Protein AF-A0A0V0XP62-F1 (afdb_monomer)

pLDDT: mean 90.22, std 11.54, range [27.98, 98.88]

Nearest PDB structures (foldseek):
  4zdo-assembly1_B  TM=9.878E-01  e=1.687E-51  Homo sapiens
  3bca-assembly1_A  TM=9.859E-01  e=7.361E-50  Mus musculus
  2z67-assembly1_A  TM=9.548E-01  e=1.261E-34  Methanococcus maripaludis S2
  7tz2-assembly1_A  TM=8.479E-01  e=5.911E-14  Homo sapiens
  7tz2-assembly3_C  TM=7.595E-01  e=4.764E-13  Homo sapiens

InterPro domains:
  IPR002181 Fibrinogen, alpha/beta/gamma chain, C-terminal globular domain [PF00147] (506-693)
  IPR002181 Fibrinogen, alpha/beta/gamma chain, C-terminal globular domain [PS51406] (458-695)
  IPR002181 Fibrinogen, alpha/beta/gamma chain, C-terminal globular domain [SM00186] (462-694)
  IPR008829 SepSecS/SepCysS family [PF05889] (61-461)
  IPR014716 Fibrinogen, alpha/beta/gamma chain, C-terminal globular, subdomain 1 [G3DSA:3.90.215.10] (463-697)
  IPR015421 Pyridoxal phosphate-dependent transferase, major domain [G3DSA:3.40.640.10] (1-462)
  IPR015424 Pyridoxal phosphate-dependent transferase [SSF53383] (25-462)
  IPR019872 O-phosphoseryl-tRNA(Sec) selenium transferase [PTHR12944] (1-464)
  IPR019872 O-phosphoseryl-tRNA(Sec) selenium transferase [TIGR03531] (13-460)
  IPR036056 Fibrinogen-like, C-terminal [SSF56496] (460-695)

Secondary structure (DSSP, 8-state):
--HHHHHHHTTTS-HHHHHHHHHHHHHHHHHHHHHHHH-S--SSPPPHHHHHHHHHHHHHTBGGG-SS----SS-S---S-HHHHHHTTT--S-BSBTTBTTS--TTBHHHHHHHHHHHHHHHHHHHHHT-TT--EEEEESS-HHHHHHHHHHHHHHH-TT--EEEEE----HHHHHHHHTSTTPEEEEEPPEEETTEEE--HHHHHHHHHHH-GGGEEEEEEESS--TTBPPP-HHHHHHHHHHTT--EEEE-TT-TT-HHHHHHHHHHHHHS---EEEEESHHHH-PPSS-EEEEESSHHHHHHHHTTS-S-B-SHHHHHHHHHHHHHHHHHHHHHHHHHHHHHHHHHHHHHHHHHHHT--B---TT-SSEEEEE-HHHHHHTTT-HHHHHHHHHHHHHTT--S-EEE-TT--EEETTEEETTTTTTSTT----EEEEE--TT--HHHHHHHHHHHHHHH---SHHHHHHTTPPPBTTTEEEEEE--HHHHHTT-----EEEEEEEE-SGGGS-EEEEEEESSTTS-----HHHHHH-EE-SSSEE--HHHHHHHHHHHHTTT-EEEEEEEEETT--EEEEEEEEEEE--TTTTT-EE---EEESSSS-TTTTTTTPPPBBTTB---S-TT--HHHHTTS-B---TT---TT-TTS-SS-BTTBTT---EEEE-SSSSEEEEEEEEEEEEEPPSS---

Organism: Trichinella pseudospiralis (NCBI:txid6337)

Sequence (700 aa):
MDANFWKLLSDMLPSHYQSRAEDAIRARQRKLDHVLIQRRIPENAWEDSDIEALLNLLASMDSNNFYKVSGVGEREGRVFSAMVKRRNYGMIHGIGRSGDLAELQPKALGSSLLNALSNALALSVIHISGISKCKKCIIIPVATGMAMTLCLMSFRKARPQATHVIWSRVDQKSCIKCITAIEGLTLHVVEQIYQHDRLCTNVSLMQETVEVLNPESVLCIITTTSCFAPRSPDNIELVSELCDQYDIPHLVNNAYGLQSSKLCSALDQANRRGRVDLFVQSVDKNFMMPVGGSIVGGFKPEIVDSLSKLYPGRASASVSMDFLTTMLAMGERQYQCMRSARVDHFQHLHAGLQAWAEKTNEQIISCPKNNISIAVSLDRLAEKCNDDINEITRLGSMLFSRNVTGARVVPTGVNKIIEGIEFKNWGAHSSIMRRHYFNAAAAIGMQLHEIERFLSTLESTAAVRDCYDVQKQQLPLLPGGFFMVDVPCSACLACGTGKLGCSKLVRCDLETDGGGWTVIQRRENPLVDFNGNWAEYRDGFGDENDFWIGNEYLHQISNYRLRNGGLKLCVELLDDENEIHIDCWTHFYVASEYERYLLLLGIYKGSSKFDNFMSSRGRVFATYDNDNSAMPVIQCASYWQTGWWMNLQCRPEGTLNLPLQSSLNTPYIEGIFWRTRNQGLKHIVKTVMRIRPMNVRFDL

Mean predicted aligned error: 12.04 Å

Radius of gyration: 34.82 Å; Cα contacts (8 Å, |Δi|>4): 1433; chains: 1; bounding box: 99×48×100 Å

Structure (mmCIF, N/CA/C/O backbone):
data_AF-A0A0V0XP62-F1
#
_entry.id   AF-A0A0V0XP62-F1
#
loop_
_atom_site.group_PDB
_atom_site.id
_atom_site.type_symbol
_atom_site.label_atom_id
_atom_site.label_alt_id
_atom_site.label_comp_id
_atom_site.label_asym_id
_atom_site.label_entity_id
_atom_site.label_seq_id
_atom_site.pdbx_PDB_ins_code
_atom_site.Cartn_x
_atom_site.Cartn_y
_atom_site.Cartn_z
_atom_site.occupancy
_atom_site.B_iso_or_equiv
_atom_site.auth_seq_id
_atom_site.auth_comp_id
_atom_site.auth_asym_id
_atom_site.auth_atom_id
_atom_site.pdbx_PDB_model_num
ATOM 1 N N . MET A 1 1 ? -44.447 -6.518 0.664 1.00 74.94 1 MET A N 1
ATOM 2 C CA . MET A 1 1 ? -45.795 -6.521 0.057 1.00 74.94 1 MET A CA 1
ATOM 3 C C . MET A 1 1 ? -46.674 -7.372 0.941 1.00 74.94 1 MET A C 1
ATOM 5 O O . MET A 1 1 ? -46.217 -8.430 1.360 1.00 74.94 1 MET A O 1
ATOM 9 N N . ASP A 1 2 ? -47.852 -6.880 1.299 1.00 76.81 2 ASP A N 1
ATOM 10 C CA . ASP A 1 2 ? -48.774 -7.570 2.198 1.00 76.81 2 ASP A CA 1
ATOM 11 C C . ASP A 1 2 ? -49.820 -8.379 1.411 1.00 76.81 2 ASP A C 1
ATOM 13 O O . ASP A 1 2 ? -49.847 -8.370 0.180 1.00 76.81 2 ASP A O 1
ATOM 17 N N . ALA A 1 3 ? -50.685 -9.103 2.123 1.00 79.81 3 ALA A N 1
ATOM 18 C CA . ALA A 1 3 ? -51.760 -9.877 1.502 1.00 79.81 3 ALA A CA 1
ATOM 19 C C . ALA A 1 3 ? -52.738 -8.997 0.697 1.00 79.81 3 ALA A C 1
ATOM 21 O O . ALA A 1 3 ? -53.356 -9.467 -0.256 1.00 79.81 3 ALA A O 1
ATOM 22 N N . ASN A 1 4 ? -52.865 -7.716 1.057 1.00 83.75 4 ASN A N 1
ATOM 23 C CA . ASN A 1 4 ? -53.756 -6.780 0.385 1.00 83.75 4 ASN A CA 1
ATOM 24 C C . ASN A 1 4 ? -53.218 -6.366 -0.994 1.00 83.75 4 ASN A C 1
ATOM 26 O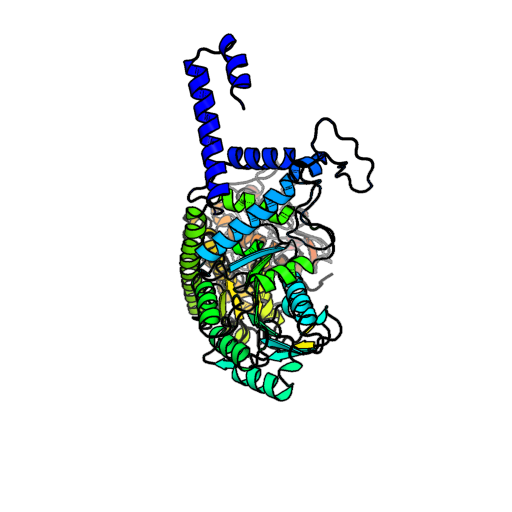 O . ASN A 1 4 ? -53.977 -6.327 -1.956 1.00 83.75 4 ASN A O 1
ATOM 30 N N . PHE A 1 5 ? -51.908 -6.139 -1.120 1.00 84.12 5 PHE A N 1
ATOM 31 C CA . PHE A 1 5 ? -51.251 -5.895 -2.408 1.00 84.12 5 PHE A CA 1
ATOM 32 C C . PHE A 1 5 ? -51.532 -7.018 -3.416 1.00 84.12 5 PHE A C 1
ATOM 34 O O . PHE A 1 5 ? -51.914 -6.761 -4.554 1.00 84.12 5 PHE A O 1
ATOM 41 N N . TRP A 1 6 ? -51.393 -8.268 -2.978 1.00 83.00 6 TRP A N 1
ATOM 42 C CA . TRP A 1 6 ? -51.623 -9.439 -3.822 1.00 83.00 6 TRP A CA 1
ATOM 43 C C . TRP A 1 6 ? -53.094 -9.631 -4.182 1.00 83.00 6 TRP A C 1
ATOM 45 O O . TRP A 1 6 ? -53.407 -9.980 -5.317 1.00 83.00 6 TRP A O 1
ATOM 55 N N . LYS A 1 7 ? -54.001 -9.305 -3.256 1.00 84.62 7 LYS A N 1
ATOM 56 C CA . LYS A 1 7 ? -55.442 -9.268 -3.522 1.00 84.62 7 LYS A CA 1
ATOM 57 C C . LYS A 1 7 ? -55.819 -8.224 -4.580 1.00 84.62 7 LYS A C 1
ATOM 59 O O . LYS A 1 7 ? -56.722 -8.468 -5.360 1.00 84.62 7 LYS A O 1
ATOM 64 N N . LEU A 1 8 ? -55.143 -7.078 -4.634 1.00 85.56 8 LEU A N 1
ATOM 65 C CA . LEU A 1 8 ? -55.404 -6.059 -5.661 1.00 85.56 8 LEU A CA 1
ATOM 66 C C . LEU A 1 8 ? -54.902 -6.472 -7.055 1.00 85.56 8 LEU A C 1
ATOM 68 O O . LEU A 1 8 ? -55.400 -5.969 -8.057 1.00 85.56 8 LEU A O 1
ATOM 72 N N . LEU A 1 9 ? -53.928 -7.383 -7.132 1.00 83.88 9 LEU A N 1
ATOM 73 C CA . LEU A 1 9 ? -53.377 -7.880 -8.395 1.00 83.88 9 LEU A CA 1
ATOM 74 C C . LEU A 1 9 ? -54.139 -9.073 -8.978 1.00 83.88 9 LEU A C 1
ATOM 76 O O . LEU A 1 9 ? -53.956 -9.362 -10.162 1.00 83.88 9 LEU A O 1
ATOM 80 N N . SER A 1 10 ? -54.986 -9.748 -8.195 1.00 82.81 10 SER A N 1
ATOM 81 C CA . SER A 1 10 ? -55.709 -10.943 -8.654 1.00 82.81 10 SER A CA 1
ATOM 82 C C . SER A 1 10 ? -56.637 -10.666 -9.837 1.00 82.81 10 SER A C 1
ATOM 84 O O . SER A 1 10 ? -56.886 -11.557 -10.643 1.00 82.81 10 SER A O 1
ATOM 86 N N . ASP A 1 11 ? -57.106 -9.424 -9.965 1.00 83.75 11 ASP A N 1
ATOM 87 C CA . ASP A 1 11 ? -57.990 -8.993 -11.052 1.00 83.75 11 ASP A CA 1
ATOM 88 C C . ASP A 1 11 ? -57.207 -8.622 -12.328 1.00 83.75 11 ASP A C 1
ATOM 90 O O . ASP A 1 11 ? -57.790 -8.455 -13.398 1.00 83.75 11 ASP A O 1
ATOM 94 N N . MET A 1 12 ? -55.876 -8.502 -12.231 1.00 87.25 12 MET A N 1
ATOM 95 C CA . MET A 1 12 ? -54.981 -8.098 -13.324 1.00 87.25 12 MET A CA 1
ATOM 96 C C . MET A 1 12 ? -54.088 -9.238 -13.830 1.00 87.25 12 MET A C 1
ATOM 98 O O . MET A 1 12 ? -53.614 -9.186 -14.965 1.00 87.25 12 MET A O 1
ATOM 102 N N . LEU A 1 13 ? -53.823 -10.251 -13.000 1.00 86.44 13 LEU A N 1
ATOM 103 C CA . LEU A 1 13 ? -52.935 -11.367 -13.315 1.00 86.44 13 LEU A CA 1
ATOM 104 C C . LEU A 1 13 ? -53.582 -12.710 -12.951 1.00 86.44 13 LEU A C 1
ATOM 106 O O . LEU A 1 13 ? -54.078 -12.868 -11.837 1.00 86.44 13 LEU A O 1
ATOM 110 N N . PRO A 1 14 ? -53.499 -13.725 -13.830 1.00 90.19 14 PRO A N 1
ATOM 111 C CA . PRO A 1 14 ? -53.862 -15.092 -13.475 1.00 90.19 14 PRO A CA 1
ATOM 112 C C . PRO A 1 14 ? -53.117 -15.592 -12.227 1.00 90.19 14 PRO A C 1
ATOM 114 O O . PRO A 1 14 ? -51.918 -15.348 -12.062 1.00 90.19 14 PRO A O 1
ATOM 117 N N . SER A 1 15 ? -53.802 -16.378 -11.393 1.00 86.12 15 SER A N 1
ATOM 118 C CA . SER A 1 15 ? -53.308 -16.845 -10.084 1.00 86.12 15 SER A CA 1
ATOM 119 C C . SER A 1 15 ? -51.944 -17.550 -10.124 1.00 86.12 15 SER A C 1
ATOM 121 O O . SER A 1 15 ? -51.129 -17.382 -9.220 1.00 86.12 15 SER A O 1
ATOM 123 N N . HIS A 1 16 ? -51.645 -18.303 -11.186 1.00 87.31 16 HIS A N 1
ATOM 124 C CA . HIS A 1 16 ? -50.357 -18.987 -11.339 1.00 87.31 16 HIS A CA 1
ATOM 125 C C . HIS A 1 16 ? -49.189 -18.019 -11.610 1.00 87.31 16 HIS A C 1
ATOM 127 O O . HIS A 1 16 ? -48.082 -18.241 -11.115 1.00 87.31 16 HIS A O 1
ATOM 133 N N . TYR A 1 17 ? -49.416 -16.923 -12.346 1.00 88.44 17 TYR A N 1
ATOM 134 C CA . TYR A 1 17 ? -48.406 -15.875 -12.535 1.00 88.44 17 TYR A CA 1
ATOM 135 C C . TYR A 1 17 ? -48.204 -15.059 -11.259 1.00 88.44 17 TYR A C 1
ATOM 137 O O . TYR A 1 17 ? -47.066 -14.728 -10.925 1.00 88.44 17 TYR A O 1
ATOM 145 N N . GLN A 1 18 ? -49.283 -14.802 -10.514 1.00 86.50 18 GLN A N 1
ATOM 146 C CA . GLN A 1 18 ? -49.211 -14.170 -9.200 1.00 86.50 18 GLN A CA 1
ATOM 147 C C . GLN A 1 18 ? -48.369 -15.003 -8.222 1.00 86.50 18 GLN A C 1
ATOM 149 O O . GLN A 1 18 ? -47.425 -14.477 -7.638 1.00 86.50 18 GLN A O 1
ATOM 154 N N . SER A 1 19 ? -48.638 -16.311 -8.108 1.00 86.50 19 SER A N 1
ATOM 155 C CA . SER A 1 19 ? -47.853 -17.220 -7.257 1.00 86.50 19 SER A CA 1
ATOM 156 C C . SER A 1 19 ? -46.369 -17.190 -7.624 1.00 86.50 19 SER A C 1
ATOM 158 O O . SER A 1 19 ? -45.512 -17.098 -6.751 1.00 86.50 19 SER A O 1
ATOM 160 N N . ARG A 1 20 ? -46.049 -17.196 -8.924 1.00 88.81 20 ARG A N 1
ATOM 161 C CA . ARG A 1 20 ? -44.659 -17.131 -9.391 1.00 88.81 20 ARG A CA 1
ATOM 162 C C . ARG A 1 20 ? -43.975 -15.808 -9.021 1.00 88.81 20 ARG A C 1
ATOM 164 O O . ARG A 1 20 ? -42.794 -15.811 -8.678 1.00 88.81 20 ARG A O 1
ATOM 171 N N . ALA A 1 21 ? -44.694 -14.687 -9.084 1.00 87.38 21 ALA A N 1
ATOM 172 C CA . ALA A 1 21 ? -44.182 -13.384 -8.661 1.00 87.38 21 ALA A CA 1
ATOM 173 C C . ALA A 1 21 ? -43.970 -13.321 -7.137 1.00 87.38 21 ALA A C 1
ATOM 175 O O . ALA A 1 21 ? -42.928 -12.848 -6.675 1.00 87.38 21 ALA A O 1
ATOM 176 N N . GLU A 1 22 ? -44.919 -13.849 -6.360 1.00 87.50 22 GLU A N 1
ATOM 177 C CA . GLU A 1 22 ? -44.804 -13.998 -4.907 1.00 87.50 22 GLU A CA 1
ATOM 178 C C . GLU A 1 22 ? -43.565 -14.805 -4.515 1.00 87.50 22 GLU A C 1
ATOM 180 O O . GLU A 1 22 ? -42.783 -14.367 -3.666 1.00 87.50 22 GLU A O 1
ATOM 185 N N . ASP A 1 23 ? -43.349 -15.949 -5.163 1.00 88.25 23 ASP A N 1
ATOM 186 C CA . ASP A 1 23 ? -42.212 -16.826 -4.892 1.00 88.25 23 ASP A CA 1
ATOM 187 C C . ASP A 1 23 ? -40.870 -16.140 -5.170 1.00 88.25 23 ASP A C 1
ATOM 189 O O . ASP A 1 23 ? -39.931 -16.277 -4.377 1.00 88.25 23 ASP A O 1
ATOM 193 N N . ALA A 1 24 ? -40.783 -15.344 -6.242 1.00 87.38 24 ALA A N 1
ATOM 194 C CA . ALA A 1 24 ? -39.590 -14.567 -6.571 1.00 87.38 24 ALA A CA 1
ATOM 195 C C . ALA A 1 24 ? -39.264 -13.519 -5.489 1.00 87.38 24 ALA A C 1
ATOM 197 O O . ALA A 1 24 ? -38.116 -13.398 -5.054 1.00 87.38 24 ALA A O 1
ATOM 198 N N . ILE A 1 25 ? -40.273 -12.802 -4.986 1.00 86.94 25 ILE A N 1
ATOM 199 C CA . ILE A 1 25 ? -40.097 -11.813 -3.910 1.00 86.94 25 ILE A CA 1
ATOM 200 C C . ILE A 1 25 ? -39.721 -12.498 -2.593 1.00 86.94 25 ILE A C 1
ATOM 202 O O . ILE A 1 25 ? -38.797 -12.055 -1.906 1.00 86.94 25 ILE A O 1
ATOM 206 N N . ARG A 1 26 ? -40.377 -13.615 -2.257 1.00 88.44 26 ARG A N 1
ATOM 207 C CA . ARG A 1 26 ? -40.041 -14.419 -1.071 1.00 88.44 26 ARG A CA 1
ATOM 208 C C . ARG A 1 26 ? -38.627 -14.991 -1.153 1.00 88.44 26 ARG A C 1
ATOM 210 O O . ARG A 1 26 ? -37.976 -15.138 -0.124 1.00 88.44 26 ARG A O 1
ATOM 217 N N . ALA A 1 27 ? -38.130 -15.337 -2.341 1.00 87.81 27 ALA A N 1
ATOM 218 C CA . ALA A 1 27 ? -36.749 -15.786 -2.516 1.00 87.81 27 ALA A CA 1
ATOM 219 C C . ALA A 1 27 ? -35.738 -14.690 -2.140 1.00 87.81 27 ALA A C 1
ATOM 221 O O . ALA A 1 27 ? -34.798 -14.966 -1.394 1.00 87.81 27 ALA A O 1
ATOM 222 N N . ARG A 1 28 ? -35.966 -13.440 -2.566 1.00 87.25 28 ARG A N 1
ATOM 223 C CA . ARG A 1 28 ? -35.130 -12.294 -2.167 1.00 87.25 28 ARG A CA 1
ATOM 224 C C . ARG A 1 28 ? -35.237 -11.998 -0.670 1.00 87.25 28 ARG A C 1
ATOM 226 O O . ARG A 1 28 ? -34.215 -11.813 -0.014 1.00 87.25 28 ARG A O 1
ATOM 233 N N . GLN A 1 29 ? -36.449 -12.021 -0.113 1.00 88.31 29 GLN A N 1
ATOM 234 C CA . GLN A 1 29 ? -36.660 -11.806 1.322 1.00 88.31 29 GLN A CA 1
ATOM 235 C C . GLN A 1 29 ? -35.911 -12.845 2.169 1.00 88.31 29 GLN A C 1
ATOM 237 O O . GLN A 1 29 ? -35.249 -12.477 3.130 1.00 88.31 29 GLN A O 1
ATOM 242 N N . ARG A 1 30 ? -35.911 -14.122 1.760 1.00 89.94 30 ARG A N 1
ATOM 243 C CA . ARG A 1 30 ? -35.159 -15.186 2.446 1.00 89.94 30 ARG A CA 1
ATOM 244 C C . ARG A 1 30 ? -33.655 -14.909 2.527 1.00 89.94 30 ARG A C 1
ATOM 246 O O . ARG A 1 30 ? -33.048 -15.228 3.546 1.00 89.94 30 ARG A O 1
ATOM 253 N N . LYS A 1 31 ? -33.050 -14.308 1.491 1.00 89.56 31 LYS A N 1
ATOM 254 C CA . LYS A 1 31 ? -31.635 -13.890 1.538 1.00 89.56 31 LYS A CA 1
ATOM 255 C C . LYS A 1 31 ? -31.418 -12.836 2.627 1.00 89.56 31 LYS A C 1
ATOM 257 O O . LYS A 1 31 ? -30.510 -12.973 3.445 1.00 89.56 31 LYS A O 1
ATOM 262 N N . LEU A 1 32 ? -32.280 -11.820 2.661 1.00 88.62 32 LEU A N 1
ATOM 263 C CA . LEU A 1 32 ? -32.233 -10.762 3.668 1.00 88.62 32 LEU A CA 1
ATOM 264 C C . LEU A 1 32 ? -32.428 -11.306 5.087 1.00 88.62 32 LEU A C 1
ATOM 266 O O . LEU A 1 32 ? -31.619 -11.016 5.966 1.00 88.62 32 LEU A O 1
ATOM 270 N N . ASP A 1 33 ? -33.451 -12.134 5.292 1.00 89.44 33 ASP A N 1
ATOM 271 C CA . ASP A 1 33 ? -33.743 -12.758 6.582 1.00 89.44 33 ASP A CA 1
ATOM 272 C C . ASP A 1 33 ? -32.541 -13.567 7.074 1.00 89.44 33 ASP A C 1
ATOM 274 O O . ASP A 1 33 ? -32.153 -13.459 8.235 1.00 89.44 33 ASP A O 1
ATOM 278 N N . HIS A 1 34 ? -31.892 -14.320 6.181 1.00 89.81 34 HIS A N 1
ATOM 279 C CA . HIS A 1 34 ? -30.696 -15.083 6.517 1.00 89.81 34 HIS A CA 1
ATOM 280 C C . HIS A 1 34 ? -29.577 -14.184 7.061 1.00 89.81 34 HIS A C 1
ATOM 282 O O . HIS A 1 34 ? -29.044 -14.461 8.134 1.00 89.81 34 HIS A O 1
ATOM 288 N N . VAL A 1 35 ? -29.252 -13.083 6.378 1.00 91.38 35 VAL A N 1
ATOM 289 C CA . VAL A 1 35 ? -28.191 -12.160 6.817 1.00 91.38 35 VAL A CA 1
ATOM 290 C C . VAL A 1 35 ? -28.556 -11.450 8.126 1.00 91.38 35 VAL A C 1
ATOM 292 O O . VAL A 1 35 ? -27.709 -11.335 9.013 1.00 91.38 35 VAL A O 1
ATOM 295 N N . LEU A 1 36 ? -29.811 -11.026 8.297 1.00 89.50 36 LEU A N 1
ATOM 296 C CA . LEU A 1 36 ? -30.270 -10.356 9.520 1.00 89.50 36 LEU A CA 1
ATOM 297 C C . LEU A 1 36 ? -30.297 -11.292 10.739 1.00 89.50 36 LEU A C 1
ATOM 299 O O . LEU A 1 36 ? -29.949 -10.870 11.845 1.00 89.50 36 LEU A O 1
ATOM 303 N N . ILE A 1 37 ? -30.690 -12.555 10.542 1.00 92.19 37 ILE A N 1
ATOM 304 C CA . ILE A 1 37 ? -30.758 -13.571 11.601 1.00 92.19 37 ILE A CA 1
ATOM 305 C C . ILE A 1 37 ? -29.358 -14.065 11.957 1.00 92.19 37 ILE A C 1
ATOM 307 O O . ILE A 1 37 ? -28.982 -14.053 13.129 1.00 92.19 37 ILE A O 1
ATOM 311 N N . GLN A 1 38 ? -28.581 -14.493 10.959 1.00 93.44 38 GLN A N 1
ATOM 312 C CA . GLN A 1 38 ? -27.259 -15.077 11.190 1.00 93.44 38 GLN A CA 1
ATOM 313 C C . GLN A 1 38 ? -26.236 -14.026 11.606 1.00 93.44 38 GLN A C 1
ATOM 315 O O . GLN A 1 38 ? -25.303 -14.346 12.339 1.00 93.44 38 GLN A O 1
ATOM 320 N N . ARG A 1 39 ? -26.410 -12.774 11.154 1.00 95.31 39 ARG A N 1
ATOM 321 C CA . ARG A 1 39 ? -25.460 -11.673 11.368 1.00 95.31 39 ARG A CA 1
ATOM 322 C C . ARG A 1 39 ? -24.051 -12.023 10.880 1.00 95.31 39 ARG A C 1
ATOM 324 O O . ARG A 1 39 ? -23.051 -11.649 11.491 1.00 95.31 39 ARG A O 1
ATOM 331 N N . ARG A 1 40 ? -23.993 -12.774 9.781 1.00 95.50 40 ARG A N 1
ATOM 332 C CA . ARG A 1 40 ? -22.779 -13.253 9.121 1.00 95.50 40 ARG A CA 1
ATOM 333 C C . ARG A 1 40 ? -22.834 -12.929 7.644 1.00 95.50 40 ARG A C 1
ATOM 335 O O . ARG A 1 40 ? -23.917 -12.734 7.089 1.00 95.50 40 ARG A O 1
ATOM 342 N N . ILE A 1 41 ? -21.658 -12.862 7.029 1.00 95.94 41 ILE A N 1
ATOM 343 C CA . ILE A 1 41 ? -21.583 -12.716 5.578 1.00 95.94 41 ILE A CA 1
ATOM 344 C C . ILE A 1 41 ? -22.208 -13.958 4.927 1.00 95.94 41 ILE A C 1
ATOM 346 O O . ILE A 1 41 ? -22.105 -15.049 5.493 1.00 95.94 41 ILE A O 1
ATOM 350 N N . PRO A 1 42 ? -22.902 -13.816 3.788 1.00 96.31 42 PRO A N 1
ATOM 351 C CA . PRO A 1 42 ? -23.500 -14.958 3.117 1.00 96.31 42 PRO A CA 1
ATOM 352 C C . PRO A 1 42 ? -22.401 -15.887 2.592 1.00 96.31 42 PRO A C 1
ATOM 354 O O . PRO A 1 42 ? -21.330 -15.429 2.196 1.00 96.31 42 PRO A O 1
ATOM 357 N N . GLU A 1 43 ? -22.669 -17.193 2.554 1.00 94.88 43 GLU A N 1
ATOM 358 C CA . GLU A 1 43 ? -21.712 -18.168 2.012 1.00 94.88 43 GLU A CA 1
ATOM 359 C C . GLU A 1 43 ? -21.354 -17.845 0.552 1.00 94.88 43 GLU A C 1
ATOM 361 O O . GLU A 1 43 ? -20.181 -17.822 0.172 1.00 94.88 43 GLU A O 1
ATOM 366 N N . ASN A 1 44 ? -22.384 -17.535 -0.241 1.00 95.06 44 ASN A N 1
ATOM 367 C CA . ASN A 1 44 ? -22.286 -17.186 -1.652 1.00 95.06 44 ASN A CA 1
ATOM 368 C C . ASN A 1 44 ? -22.564 -15.696 -1.875 1.00 95.06 44 ASN A C 1
ATOM 370 O O . ASN A 1 44 ? -23.377 -15.094 -1.168 1.00 95.06 44 ASN A O 1
ATOM 374 N N . ALA A 1 45 ? -21.918 -15.144 -2.900 1.00 96.25 45 ALA A N 1
ATOM 375 C CA . ALA A 1 45 ? -22.103 -13.776 -3.361 1.00 96.25 45 ALA A CA 1
ATOM 376 C C . ALA A 1 45 ? -23.576 -13.443 -3.649 1.00 96.25 45 ALA A C 1
ATOM 378 O O . ALA A 1 45 ? -24.347 -14.273 -4.143 1.00 96.25 45 ALA A O 1
ATOM 379 N N . TRP A 1 46 ? -23.961 -12.211 -3.336 1.00 96.62 46 TRP A N 1
ATOM 380 C CA . TRP A 1 46 ? -25.212 -11.622 -3.792 1.00 96.62 46 TRP A CA 1
ATOM 381 C C . TRP A 1 46 ? -25.010 -10.911 -5.125 1.00 96.62 46 TRP A C 1
ATOM 383 O O . TRP A 1 46 ? -23.953 -10.346 -5.383 1.00 96.62 46 TRP A O 1
ATOM 393 N N . GLU A 1 47 ? -26.064 -10.902 -5.935 1.00 95.75 47 GLU A N 1
ATOM 394 C CA . GLU A 1 47 ? -26.130 -10.097 -7.151 1.00 95.75 47 GLU A CA 1
ATOM 395 C C . GLU A 1 47 ? -26.327 -8.620 -6.794 1.00 95.75 47 GLU A C 1
ATOM 397 O O . GLU A 1 47 ? -27.058 -8.305 -5.846 1.00 95.75 47 GLU A O 1
ATOM 402 N N . ASP A 1 48 ? -25.783 -7.712 -7.607 1.00 96.44 48 ASP A N 1
ATOM 403 C CA . ASP A 1 48 ? -25.888 -6.262 -7.384 1.00 96.44 48 ASP A CA 1
ATOM 404 C C . ASP A 1 48 ? -27.344 -5.807 -7.209 1.00 96.44 48 ASP A C 1
ATOM 406 O O . ASP A 1 48 ? -27.650 -5.019 -6.318 1.00 96.44 48 ASP A O 1
ATOM 410 N N . SER A 1 49 ? -28.282 -6.387 -7.967 1.00 95.06 49 SER A N 1
ATOM 411 C CA . SER A 1 49 ? -29.713 -6.059 -7.852 1.00 95.06 49 SER A CA 1
ATOM 412 C C . SER A 1 49 ? -30.327 -6.381 -6.479 1.00 95.06 49 SER A C 1
ATOM 414 O O . SER A 1 49 ? -31.254 -5.696 -6.039 1.00 95.06 49 SER A O 1
ATOM 416 N N . ASP A 1 50 ? -29.829 -7.409 -5.784 1.00 94.56 50 ASP A N 1
ATOM 417 C CA . ASP A 1 50 ? -30.283 -7.759 -4.435 1.00 94.56 50 ASP A CA 1
ATOM 418 C C . ASP A 1 50 ? -29.667 -6.815 -3.391 1.00 94.56 50 ASP A C 1
ATOM 420 O O . ASP A 1 50 ? -30.337 -6.425 -2.431 1.00 94.56 50 ASP A O 1
ATOM 424 N N . ILE A 1 51 ? -28.412 -6.404 -3.601 1.00 96.56 51 ILE A N 1
ATOM 425 C CA . ILE A 1 51 ? -27.706 -5.453 -2.734 1.00 96.56 51 ILE A CA 1
ATOM 426 C C . ILE A 1 51 ? -28.324 -4.057 -2.861 1.00 96.56 51 ILE A C 1
ATOM 428 O O . ILE A 1 51 ? -28.650 -3.432 -1.852 1.00 96.56 51 ILE A O 1
ATOM 432 N N . GLU A 1 52 ? -28.578 -3.588 -4.082 1.00 96.81 52 GLU A N 1
ATOM 433 C CA . GLU A 1 52 ? -29.279 -2.329 -4.339 1.00 96.81 52 GLU A CA 1
ATOM 434 C C . GLU A 1 52 ? -30.684 -2.330 -3.730 1.00 96.81 52 GLU A C 1
ATOM 436 O O . GLU A 1 52 ? -31.113 -1.328 -3.154 1.00 96.81 52 GLU A O 1
ATOM 441 N N . ALA A 1 53 ? -31.412 -3.450 -3.810 1.00 94.38 53 ALA A N 1
ATOM 442 C CA . ALA A 1 53 ? -32.721 -3.575 -3.177 1.00 94.38 53 ALA A CA 1
ATOM 443 C C . ALA A 1 53 ? -32.632 -3.413 -1.649 1.00 94.38 53 ALA A C 1
ATOM 445 O O . ALA A 1 53 ? -33.458 -2.709 -1.063 1.00 94.38 53 ALA A O 1
ATOM 446 N N . LEU A 1 54 ? -31.615 -4.002 -1.009 1.00 95.19 54 LEU A N 1
ATOM 447 C CA . LEU A 1 54 ? -31.352 -3.816 0.418 1.00 95.19 54 LEU A CA 1
ATOM 448 C C . LEU A 1 54 ? -30.999 -2.359 0.748 1.00 95.19 54 LEU A C 1
ATOM 450 O O . LEU A 1 54 ? -31.566 -1.791 1.680 1.00 95.19 54 LEU A O 1
ATOM 454 N N . LEU A 1 55 ? -30.099 -1.732 -0.011 1.00 97.12 55 LEU A N 1
ATOM 455 C CA . LEU A 1 55 ? -29.696 -0.344 0.231 1.00 97.12 55 LEU A CA 1
ATOM 456 C C . LEU A 1 55 ? -30.872 0.625 0.062 1.00 97.12 55 LEU A C 1
ATOM 458 O O . LEU A 1 55 ? -31.062 1.500 0.904 1.00 97.12 55 LEU A O 1
ATOM 462 N N . ASN A 1 56 ? -31.711 0.436 -0.957 1.00 96.75 56 ASN A N 1
ATOM 463 C CA . ASN A 1 56 ? -32.923 1.235 -1.150 1.00 96.75 56 ASN A CA 1
ATOM 464 C C . ASN A 1 56 ? -33.944 1.017 -0.023 1.00 96.75 56 ASN A C 1
ATOM 466 O O . ASN A 1 56 ? -34.552 1.979 0.453 1.00 96.75 56 ASN A O 1
ATOM 470 N N . LEU A 1 57 ? -34.108 -0.227 0.442 1.00 94.62 57 LEU A N 1
ATOM 471 C CA . LEU A 1 57 ? -34.960 -0.539 1.587 1.00 94.62 57 LEU A CA 1
ATOM 472 C C . LEU A 1 57 ? -34.471 0.191 2.843 1.00 94.62 57 LEU A C 1
ATOM 474 O O . LEU A 1 57 ? -35.258 0.883 3.484 1.00 94.62 57 LEU A O 1
ATOM 478 N N . LEU A 1 58 ? -33.180 0.092 3.165 1.00 96.56 58 LEU A N 1
ATOM 479 C CA . LEU A 1 58 ? -32.583 0.789 4.304 1.00 96.56 58 LEU A CA 1
ATOM 480 C C . LEU A 1 58 ? -32.735 2.307 4.154 1.00 96.56 58 LEU A C 1
ATOM 482 O O . LEU A 1 58 ? -33.217 2.968 5.065 1.00 96.56 58 LEU A O 1
ATOM 486 N N . ALA A 1 59 ? -32.424 2.869 2.988 1.00 97.50 59 ALA A N 1
ATOM 487 C CA . ALA A 1 59 ? -32.534 4.304 2.753 1.00 97.50 59 ALA A CA 1
ATOM 488 C C . ALA A 1 59 ? -33.964 4.828 2.936 1.00 97.50 59 ALA A C 1
ATOM 490 O O . ALA A 1 59 ? -34.153 5.931 3.450 1.00 97.50 59 ALA A O 1
ATOM 491 N N . SER A 1 60 ? -34.978 4.037 2.572 1.00 96.69 60 SER A N 1
ATOM 492 C CA . SER A 1 60 ? -36.388 4.405 2.757 1.00 96.69 60 SER A CA 1
ATOM 493 C C . SER A 1 60 ? -36.807 4.561 4.225 1.00 96.69 60 SER A C 1
ATOM 495 O O . SER A 1 60 ? -37.814 5.209 4.501 1.00 96.69 60 SER A O 1
ATOM 497 N N . MET A 1 61 ? -36.030 4.007 5.164 1.00 96.69 61 MET A N 1
ATOM 498 C CA . MET A 1 61 ? -36.263 4.099 6.611 1.00 96.69 61 MET A CA 1
ATOM 499 C C . MET A 1 61 ? -35.656 5.362 7.242 1.00 96.69 61 MET A C 1
ATOM 501 O O . MET A 1 61 ? -35.910 5.643 8.416 1.00 96.69 61 MET A O 1
ATOM 505 N N . ASP A 1 62 ? -34.857 6.129 6.497 1.00 97.44 62 ASP A N 1
ATOM 506 C CA . ASP A 1 62 ? -34.310 7.399 6.969 1.00 97.44 62 ASP A CA 1
ATOM 507 C C . ASP A 1 62 ? -35.308 8.539 6.735 1.00 97.44 62 ASP A C 1
ATOM 509 O O . ASP A 1 62 ? -35.878 8.689 5.652 1.00 97.44 62 ASP A O 1
ATOM 513 N N . SER A 1 63 ? -35.494 9.386 7.752 1.00 97.00 63 SER A N 1
ATOM 514 C CA . SER A 1 63 ? -36.551 10.406 7.752 1.00 97.00 63 SER A CA 1
ATOM 515 C C . SER A 1 63 ? -36.441 11.409 6.603 1.00 97.00 63 SER A C 1
ATOM 517 O O . SER A 1 63 ? -37.463 11.872 6.103 1.00 97.00 63 SER A O 1
ATOM 519 N N . ASN A 1 64 ? -35.228 11.684 6.107 1.00 96.19 64 ASN A N 1
ATOM 520 C CA . ASN A 1 64 ? -34.997 12.552 4.949 1.00 96.19 64 ASN A CA 1
ATOM 521 C C . ASN A 1 64 ? -35.536 11.988 3.618 1.00 96.19 64 ASN A C 1
ATOM 523 O O . ASN A 1 64 ? -35.525 12.701 2.613 1.00 96.19 64 ASN A O 1
ATOM 527 N N . ASN A 1 65 ? -35.963 10.722 3.585 1.00 96.50 65 ASN A N 1
ATOM 528 C CA . ASN A 1 65 ? -36.550 10.070 2.413 1.00 96.50 65 ASN A CA 1
ATOM 529 C C . ASN A 1 65 ? -38.056 9.802 2.565 1.00 96.50 65 ASN A C 1
ATOM 531 O O . ASN A 1 65 ? -38.669 9.250 1.651 1.00 96.50 65 ASN A O 1
ATOM 535 N N . PHE A 1 66 ? -38.675 10.198 3.680 1.00 96.19 66 PHE A N 1
ATOM 536 C 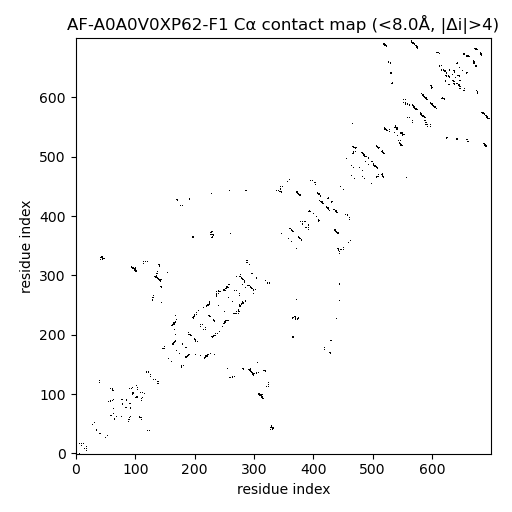CA . PHE A 1 66 ? -40.113 10.029 3.873 1.00 96.19 66 PHE A CA 1
ATOM 537 C C . PHE A 1 66 ? -40.911 10.947 2.941 1.00 96.19 66 PHE A C 1
ATOM 539 O O . PHE A 1 66 ? -40.567 12.108 2.734 1.00 96.19 66 PHE A O 1
ATOM 546 N N . TYR A 1 67 ? -42.027 10.433 2.417 1.00 88.06 67 TYR A N 1
ATOM 547 C CA . TYR A 1 67 ? -42.884 11.165 1.477 1.00 88.06 67 TYR A CA 1
ATOM 548 C C . TYR A 1 67 ? -43.520 12.427 2.091 1.00 88.06 67 TYR A C 1
ATOM 550 O O . TYR A 1 67 ? -43.698 13.431 1.408 1.00 88.06 67 TYR A O 1
ATOM 558 N N . LYS A 1 68 ? -43.852 12.390 3.390 1.00 89.75 68 LYS A N 1
ATOM 559 C CA . LYS A 1 68 ? -44.433 13.512 4.144 1.00 89.75 68 LYS A CA 1
ATOM 560 C C . LYS A 1 68 ? -43.601 13.788 5.391 1.00 89.75 68 LYS A C 1
ATOM 562 O O . LYS A 1 68 ? -43.907 13.282 6.467 1.00 89.75 68 LYS A O 1
ATOM 567 N N . VAL A 1 69 ? -42.553 14.589 5.237 1.00 91.06 69 VAL A N 1
ATOM 568 C CA . VAL A 1 69 ? -41.722 15.060 6.348 1.00 91.06 69 VAL A CA 1
ATOM 569 C C . VAL A 1 69 ? -41.550 16.572 6.266 1.00 91.06 69 VAL A C 1
ATOM 571 O O . VAL A 1 69 ? -41.227 17.117 5.213 1.00 91.06 69 VAL A O 1
ATOM 574 N N . SER A 1 70 ? -41.758 17.250 7.391 1.00 93.00 70 SER A N 1
ATOM 575 C CA . SER A 1 70 ? -41.463 18.674 7.543 1.00 93.00 70 SER A CA 1
ATOM 576 C C . SER A 1 70 ? -40.219 18.817 8.406 1.00 93.00 70 SER A C 1
ATOM 578 O O . SER A 1 70 ? -40.281 18.687 9.627 1.00 93.00 70 SER A O 1
ATOM 580 N N . GLY A 1 71 ? -39.075 19.062 7.770 1.00 93.06 71 GLY A N 1
ATOM 581 C CA . GLY A 1 71 ? -37.822 19.296 8.479 1.00 93.06 71 GLY A CA 1
ATOM 582 C C . GLY A 1 71 ? -37.717 20.747 8.933 1.00 93.06 71 GLY A C 1
ATOM 583 O O . GLY A 1 71 ? -37.424 21.617 8.113 1.00 93.06 71 GLY A O 1
ATOM 584 N N . VAL A 1 72 ? -37.932 21.003 10.224 1.00 95.94 72 VAL A N 1
ATOM 585 C CA . VAL A 1 72 ? -37.793 22.336 10.853 1.00 95.94 72 VAL A CA 1
ATOM 586 C C . VAL A 1 72 ? -36.495 22.488 11.658 1.00 95.94 72 VAL A C 1
ATOM 588 O O . VAL A 1 72 ? -36.296 23.494 12.329 1.00 95.94 72 VAL A O 1
ATOM 591 N N . GLY A 1 73 ? -35.606 21.494 11.588 1.00 95.44 73 GLY A N 1
ATOM 592 C CA . GLY A 1 73 ? -34.274 21.545 12.185 1.00 95.44 73 GLY A CA 1
ATOM 593 C C . GLY A 1 73 ? -33.189 22.074 11.243 1.00 95.44 73 GLY A C 1
ATOM 594 O O . GLY A 1 73 ? -33.382 22.283 10.037 1.00 95.44 73 GLY A O 1
ATOM 595 N N . GLU A 1 74 ? -32.001 22.240 11.814 1.00 95.12 74 GLU A N 1
ATOM 596 C CA . GLU A 1 74 ? -30.778 22.648 11.128 1.00 95.12 74 GLU A CA 1
ATOM 597 C C . GLU A 1 74 ? -30.123 21.485 10.364 1.00 95.12 74 GLU A C 1
ATOM 599 O O . GLU A 1 74 ? -29.504 21.692 9.320 1.00 95.12 74 GLU A O 1
ATOM 604 N N . ARG A 1 75 ? -30.301 20.241 10.834 1.00 93.94 75 ARG A N 1
ATOM 605 C CA . ARG A 1 75 ? -29.690 19.029 10.261 1.00 93.94 75 ARG A CA 1
ATOM 606 C C . ARG A 1 75 ? -30.741 18.010 9.804 1.00 93.94 75 ARG A C 1
ATOM 608 O O . ARG A 1 75 ? -30.908 16.946 10.397 1.00 93.94 75 ARG A O 1
ATOM 615 N N . GLU A 1 76 ? -31.396 18.325 8.689 1.00 96.00 76 GLU A N 1
ATOM 616 C CA . GLU A 1 76 ? -32.527 17.556 8.125 1.00 96.00 76 GLU A CA 1
ATOM 617 C C . GLU A 1 76 ? -32.152 16.679 6.916 1.00 96.00 76 GLU A C 1
ATOM 619 O O . GLU A 1 76 ? -33.019 16.219 6.184 1.00 96.00 76 GLU A O 1
ATOM 624 N N . GLY A 1 77 ? -30.856 16.467 6.660 1.00 95.31 77 GLY A N 1
ATOM 625 C CA . GLY A 1 77 ? -30.406 15.585 5.572 1.00 95.31 77 GLY A CA 1
ATOM 626 C C . GLY A 1 77 ? -30.722 16.102 4.159 1.00 95.31 77 GLY A C 1
ATOM 627 O O . GLY A 1 77 ? -30.829 15.313 3.223 1.00 95.31 77 GLY A O 1
ATOM 628 N N . ARG A 1 78 ? -30.879 17.423 3.987 1.00 95.69 78 ARG A N 1
ATOM 629 C CA . ARG A 1 78 ? -31.120 18.060 2.680 1.00 95.69 78 ARG A CA 1
ATOM 630 C C . ARG A 1 78 ? -29.870 17.940 1.794 1.00 95.69 78 ARG A C 1
ATOM 632 O O . ARG A 1 78 ? -28.769 18.246 2.246 1.00 95.69 78 ARG A O 1
ATOM 639 N N . VAL A 1 79 ? -30.036 17.539 0.531 1.00 97.12 79 VAL A N 1
ATOM 640 C CA . VAL A 1 79 ? -28.934 17.373 -0.438 1.00 97.12 79 VAL A CA 1
ATOM 641 C C . VAL A 1 79 ? -29.211 18.191 -1.690 1.00 97.12 79 VAL A C 1
ATOM 643 O O . VAL A 1 79 ? -30.246 18.013 -2.322 1.00 97.12 79 VAL A O 1
ATOM 646 N N . PHE A 1 80 ? -28.262 19.049 -2.068 1.00 98.00 80 PHE A N 1
ATOM 647 C CA . PHE A 1 80 ? -28.372 19.901 -3.255 1.00 98.00 80 PHE A CA 1
ATOM 648 C C . PHE A 1 80 ? -28.127 19.131 -4.566 1.00 98.00 80 PHE A C 1
ATOM 650 O O . PHE A 1 80 ? -28.900 19.235 -5.511 1.00 98.00 80 PHE A O 1
ATOM 657 N N . SER A 1 81 ? -27.061 18.324 -4.626 1.00 98.25 81 SER A N 1
ATOM 658 C CA . SER A 1 81 ? -26.692 17.579 -5.837 1.00 98.25 81 SER A CA 1
ATOM 659 C C . SER A 1 81 ? -27.375 16.212 -5.904 1.00 98.25 81 SER A C 1
ATOM 661 O O . SER A 1 81 ? -27.147 15.342 -5.059 1.00 98.25 81 SER A O 1
ATOM 663 N N . ALA A 1 82 ? -28.134 15.973 -6.974 1.00 97.62 82 ALA A N 1
ATOM 664 C CA . ALA A 1 82 ? -28.735 14.668 -7.247 1.00 97.62 82 ALA A CA 1
ATOM 665 C C . ALA A 1 82 ? -27.684 13.554 -7.414 1.00 97.62 82 ALA A C 1
ATOM 667 O O . ALA A 1 82 ? -27.935 12.406 -7.048 1.00 97.62 82 ALA A O 1
ATOM 668 N N . MET A 1 83 ? -26.486 13.875 -7.917 1.00 98.19 83 MET A N 1
ATOM 669 C CA . MET A 1 83 ? -25.379 12.916 -8.005 1.00 98.19 83 MET A CA 1
ATOM 670 C C . MET A 1 83 ? -24.884 12.510 -6.613 1.00 98.19 83 MET A C 1
ATOM 672 O O . MET A 1 83 ? -24.688 11.325 -6.357 1.00 98.19 83 MET A O 1
ATOM 676 N N . VAL A 1 84 ? -24.752 13.473 -5.692 1.00 98.12 84 VAL A N 1
ATOM 677 C CA . VAL A 1 84 ? -24.378 13.198 -4.295 1.00 98.12 84 VAL A CA 1
ATOM 678 C C . VAL A 1 84 ? -25.451 12.364 -3.600 1.00 98.12 84 VAL A C 1
ATOM 680 O O . VAL A 1 84 ? -25.110 11.425 -2.888 1.00 98.12 84 VAL A O 1
ATOM 683 N N . LYS A 1 85 ? -26.739 12.648 -3.830 1.00 97.25 85 LYS A N 1
ATOM 684 C CA . LYS A 1 85 ? -27.821 11.835 -3.260 1.00 97.25 85 LYS A CA 1
ATOM 685 C C . LYS A 1 85 ? -27.764 10.391 -3.773 1.00 97.25 85 LYS A C 1
ATOM 687 O O . LYS A 1 85 ? -27.767 9.471 -2.962 1.00 97.25 85 LYS A O 1
ATOM 692 N N . ARG A 1 86 ? -27.658 10.197 -5.095 1.00 97.62 86 ARG A N 1
ATOM 693 C CA . ARG A 1 86 ? -27.634 8.864 -5.726 1.00 97.62 86 ARG A CA 1
ATOM 694 C C . ARG A 1 86 ? -26.425 8.030 -5.312 1.00 97.62 86 ARG A C 1
ATOM 696 O O . ARG A 1 86 ? -26.612 6.889 -4.917 1.00 97.62 86 ARG A O 1
ATOM 703 N N . ARG A 1 87 ? -25.211 8.597 -5.309 1.00 96.62 87 ARG A N 1
ATOM 704 C CA . ARG A 1 87 ? -23.998 7.843 -4.929 1.00 96.62 87 ARG A CA 1
ATOM 705 C C . ARG A 1 87 ? -23.983 7.378 -3.466 1.00 96.62 87 ARG A C 1
ATOM 707 O O . ARG A 1 87 ? -23.183 6.524 -3.128 1.00 96.62 87 ARG A O 1
ATOM 714 N N . ASN A 1 88 ? -24.807 7.975 -2.599 1.00 96.94 88 ASN A N 1
ATOM 715 C CA . ASN A 1 88 ? -24.957 7.576 -1.193 1.00 96.94 88 ASN A CA 1
ATOM 716 C C . ASN A 1 88 ? -26.293 6.852 -0.940 1.00 96.94 88 ASN A C 1
ATOM 718 O O . ASN A 1 88 ? -26.735 6.788 0.204 1.00 96.94 88 ASN A O 1
ATOM 722 N N . TYR A 1 89 ? -26.999 6.407 -1.988 1.00 97.44 89 TYR A N 1
ATOM 723 C CA . TYR A 1 89 ? -28.318 5.765 -1.887 1.00 97.44 89 TYR A CA 1
ATOM 724 C C . TYR A 1 89 ? -29.362 6.576 -1.093 1.00 97.44 89 TYR A C 1
ATOM 726 O O . TYR A 1 89 ? -30.320 6.032 -0.568 1.00 97.44 89 TYR A O 1
ATOM 734 N N . GLY A 1 90 ? -29.203 7.899 -0.982 1.00 95.88 90 GLY A N 1
ATOM 735 C CA . GLY A 1 90 ? -30.075 8.744 -0.161 1.00 95.88 90 GLY A CA 1
ATOM 736 C C . GLY A 1 90 ? -29.882 8.623 1.358 1.00 95.88 90 GLY A C 1
ATOM 737 O O . GLY A 1 90 ? -30.682 9.201 2.094 1.00 95.88 90 GLY A O 1
ATOM 738 N N . MET A 1 91 ? -28.839 7.942 1.841 1.00 96.81 91 MET A N 1
ATOM 739 C CA . MET A 1 91 ? -28.481 7.848 3.264 1.00 96.81 91 MET A CA 1
ATOM 740 C C . MET A 1 91 ? -27.572 9.016 3.669 1.00 96.81 91 MET A C 1
ATOM 742 O O . MET A 1 91 ? -26.374 9.018 3.388 1.00 96.81 91 MET A O 1
ATOM 746 N N . ILE A 1 92 ? -28.142 10.057 4.286 1.00 96.75 92 ILE A N 1
ATOM 747 C CA . ILE A 1 92 ? -27.462 11.363 4.444 1.00 96.75 92 ILE A CA 1
ATOM 748 C C . ILE A 1 92 ? -27.115 11.694 5.897 1.00 96.75 92 ILE A C 1
ATOM 750 O O . ILE A 1 92 ? -26.202 12.471 6.171 1.00 96.75 92 ILE A O 1
ATOM 754 N N . HIS A 1 93 ? -27.826 11.111 6.857 1.00 95.81 93 HIS A N 1
ATOM 755 C CA . HIS A 1 93 ? -27.714 11.492 8.265 1.00 95.81 93 HIS A CA 1
ATOM 756 C C . HIS A 1 93 ? -26.447 10.996 8.979 1.00 95.81 93 HIS A C 1
ATOM 758 O O . HIS A 1 93 ? -26.218 11.406 10.127 1.00 95.81 93 HIS A O 1
ATOM 764 N N . GLY A 1 94 ? -25.647 10.160 8.310 1.00 95.38 94 GLY A N 1
ATOM 765 C CA . GLY A 1 94 ? -24.466 9.514 8.872 1.00 95.38 94 GLY A CA 1
ATOM 766 C C . GLY A 1 94 ? -24.813 8.420 9.882 1.00 95.38 94 GLY A C 1
ATOM 767 O O . GLY A 1 94 ? -25.962 7.995 9.993 1.00 95.38 94 GLY A O 1
ATOM 768 N N . ILE A 1 95 ? -23.802 7.989 10.631 1.00 95.19 95 ILE A N 1
ATOM 769 C CA . ILE A 1 95 ? -23.919 6.985 11.695 1.00 95.19 95 ILE A CA 1
ATOM 770 C C . ILE A 1 95 ? -23.704 7.613 13.075 1.00 95.19 95 ILE A C 1
ATOM 772 O O . ILE A 1 95 ? -23.014 8.630 13.212 1.00 95.19 95 ILE A O 1
ATOM 776 N N . GLY A 1 96 ? -24.301 6.989 14.090 1.00 93.12 96 GLY A N 1
ATOM 777 C CA . GLY A 1 96 ? -24.155 7.371 15.490 1.00 93.12 96 GLY A CA 1
ATOM 778 C C . GLY A 1 96 ? -24.934 8.619 15.913 1.00 93.12 96 GLY A C 1
ATOM 779 O O . GLY A 1 96 ? -25.754 9.207 15.185 1.00 93.12 96 GLY A O 1
ATOM 780 N N . ARG A 1 97 ? -24.654 9.037 17.147 1.00 92.00 97 ARG A N 1
ATOM 781 C CA . ARG A 1 97 ? -25.176 10.242 17.803 1.00 92.00 97 ARG A CA 1
ATOM 782 C C . ARG A 1 97 ? -24.036 11.054 18.406 1.00 92.00 97 ARG A C 1
ATOM 784 O O . ARG A 1 97 ? -22.874 10.710 18.274 1.00 92.00 97 ARG A O 1
ATOM 791 N N . SER A 1 98 ? -24.369 12.190 19.019 1.00 77.94 98 SER A N 1
ATOM 792 C CA . SER A 1 98 ? -23.384 13.172 19.486 1.00 77.94 98 SER A CA 1
ATOM 793 C C . SER A 1 98 ? -22.346 12.627 20.472 1.00 77.94 98 SER A C 1
ATOM 795 O O . SER A 1 98 ? -21.278 13.223 20.563 1.00 77.94 98 SER A O 1
ATOM 797 N N . GLY A 1 99 ? -22.643 11.537 21.185 1.00 80.75 99 GLY A N 1
ATOM 798 C CA . GLY A 1 99 ? -21.742 10.952 22.181 1.00 80.75 99 GLY A CA 1
ATOM 799 C C . GLY A 1 99 ? -21.414 9.472 21.989 1.00 80.75 99 GLY A C 1
ATOM 800 O O . GLY A 1 99 ? -20.765 8.914 22.865 1.00 80.75 99 GLY A O 1
ATOM 801 N N . ASP A 1 100 ? -21.876 8.822 20.915 1.00 90.62 100 ASP A N 1
ATOM 802 C CA . ASP A 1 100 ? -21.593 7.402 20.669 1.00 90.62 100 ASP A CA 1
ATOM 803 C C . ASP A 1 100 ? -21.813 7.036 19.192 1.00 90.62 100 ASP A C 1
ATOM 805 O O . ASP A 1 100 ? -22.886 7.257 18.616 1.00 90.62 100 ASP A O 1
ATOM 809 N N . LEU A 1 101 ? -20.781 6.456 18.577 1.00 91.44 101 LEU A N 1
ATOM 810 C CA . LEU A 1 101 ? -20.783 6.030 17.180 1.00 91.44 101 LEU A CA 1
ATOM 811 C C . LEU A 1 101 ? -21.728 4.843 16.907 1.00 91.44 101 LEU A C 1
ATOM 813 O O . LEU A 1 101 ? -22.234 4.701 15.792 1.00 91.44 101 LEU A O 1
ATOM 817 N N . ALA A 1 102 ? -21.975 4.000 17.911 1.00 90.19 102 ALA A N 1
ATOM 818 C CA . ALA A 1 102 ? -22.828 2.817 17.813 1.00 90.19 102 ALA A CA 1
ATOM 819 C C . ALA A 1 102 ? -24.287 3.083 18.222 1.00 90.19 102 ALA A C 1
ATOM 821 O O . ALA A 1 102 ? -25.138 2.204 18.069 1.00 90.19 102 ALA A O 1
ATOM 822 N N . GLU A 1 103 ? -24.599 4.279 18.727 1.00 92.69 103 GLU A N 1
ATOM 823 C CA . GLU A 1 103 ? -25.946 4.614 19.182 1.00 92.69 103 GLU A CA 1
ATOM 824 C C . GLU A 1 103 ? -26.913 4.817 18.004 1.00 92.69 103 GLU A C 1
ATOM 826 O O . GLU A 1 103 ? -26.598 5.468 17.002 1.00 92.69 103 GLU A O 1
ATOM 831 N N . LEU A 1 104 ? -28.123 4.267 18.140 1.00 92.31 104 LEU A N 1
ATOM 832 C CA . LEU A 1 104 ? -29.172 4.352 17.126 1.00 92.31 104 LEU A CA 1
ATOM 833 C C . LEU A 1 104 ? -29.613 5.802 16.907 1.00 92.31 104 LEU A C 1
ATOM 835 O O . LEU A 1 104 ? -29.889 6.534 17.855 1.00 92.31 104 LEU A O 1
ATOM 839 N N . GLN A 1 105 ? -29.742 6.199 15.644 1.00 93.81 105 GLN A N 1
ATOM 840 C CA . GLN A 1 105 ? -30.182 7.524 15.230 1.00 93.81 105 GLN A CA 1
ATOM 841 C C . GLN A 1 105 ? -31.689 7.527 14.913 1.00 93.81 105 GLN A C 1
ATOM 843 O O . GLN A 1 105 ? -32.074 7.005 13.867 1.00 93.81 105 GLN A O 1
ATOM 848 N N . PRO A 1 106 ? -32.555 8.185 15.713 1.00 91.88 106 PRO A N 1
ATOM 849 C CA . PRO A 1 106 ? -34.005 8.174 15.479 1.00 91.88 106 PRO A CA 1
ATOM 850 C C . PRO A 1 106 ? -34.426 8.764 14.128 1.00 91.88 106 PRO A C 1
ATOM 852 O O . PRO A 1 106 ? -35.394 8.312 13.528 1.00 91.88 106 PRO A O 1
ATOM 855 N N . LYS A 1 107 ? -33.681 9.759 13.621 1.00 93.31 107 LYS A N 1
ATOM 856 C CA . LYS A 1 107 ? -33.919 10.357 12.294 1.00 93.31 107 LYS A CA 1
ATOM 857 C C . LYS A 1 107 ? -33.410 9.486 11.132 1.00 93.31 107 LYS A C 1
ATOM 859 O O . LYS A 1 107 ? -33.679 9.811 9.979 1.00 93.31 107 LYS A O 1
ATOM 864 N N . ALA A 1 108 ? -32.644 8.434 11.415 1.00 95.88 108 ALA A N 1
ATOM 865 C CA . ALA A 1 108 ? -31.922 7.649 10.418 1.00 95.88 108 ALA A CA 1
ATOM 866 C C . ALA A 1 108 ? -31.839 6.171 10.824 1.00 95.88 108 ALA A C 1
ATOM 868 O O . ALA A 1 108 ? -30.764 5.631 11.113 1.00 95.88 108 ALA A O 1
ATOM 869 N N . LEU A 1 109 ? -33.006 5.533 10.926 1.00 96.25 109 LEU A N 1
ATOM 870 C CA . LEU A 1 109 ? -33.116 4.134 11.336 1.00 96.25 109 LEU A CA 1
ATOM 871 C C . LEU A 1 109 ? -32.450 3.199 10.323 1.00 96.25 109 LEU A C 1
ATOM 873 O O . LEU A 1 109 ? -31.795 2.239 10.723 1.00 96.25 109 LEU A O 1
ATOM 877 N N . GLY A 1 110 ? -32.551 3.520 9.034 1.00 97.19 110 GLY A N 1
ATOM 878 C CA . GLY A 1 110 ? -31.902 2.795 7.950 1.00 97.19 110 GLY A CA 1
ATOM 879 C C . GLY A 1 110 ? -30.387 2.853 8.035 1.00 97.19 110 GLY A C 1
ATOM 880 O O . GLY A 1 110 ? -29.731 1.815 8.060 1.00 97.19 110 GLY A O 1
ATOM 881 N N . SER A 1 111 ? -29.833 4.060 8.174 1.00 97.56 111 SER A N 1
ATOM 882 C CA . SER A 1 111 ? -28.391 4.258 8.387 1.00 97.56 111 SER A CA 1
ATOM 883 C C . SER A 1 111 ? -27.891 3.578 9.673 1.00 97.56 111 SER A C 1
ATOM 885 O O . SER A 1 111 ? -26.780 3.048 9.715 1.00 97.56 111 SER A O 1
ATOM 887 N N . SER A 1 112 ? -28.715 3.550 10.726 1.00 96.88 112 SER A N 1
ATOM 888 C CA . SER A 1 112 ? -28.384 2.873 11.989 1.00 96.88 112 SER A CA 1
ATOM 889 C C . SER A 1 112 ? -28.347 1.353 11.834 1.00 96.88 112 SER A C 1
ATOM 891 O O . SER A 1 112 ? -27.412 0.708 12.310 1.00 96.88 112 SER A O 1
ATOM 893 N N . LEU A 1 113 ? -29.339 0.783 11.144 1.00 95.94 113 LEU A N 1
ATOM 894 C CA . LEU A 1 113 ? -29.400 -0.646 10.850 1.00 95.94 113 LEU A CA 1
ATOM 895 C C . LEU A 1 113 ? -28.270 -1.068 9.908 1.00 95.94 113 LEU A C 1
ATOM 897 O O . LEU A 1 113 ? -27.644 -2.097 10.153 1.00 95.94 113 LEU A O 1
ATOM 901 N N . LEU A 1 114 ? -27.959 -0.248 8.898 1.00 97.12 114 LEU A N 1
ATOM 902 C CA . LEU A 1 114 ? -26.798 -0.439 8.034 1.00 97.12 114 LEU A CA 1
ATOM 903 C C . LEU A 1 114 ? -25.528 -0.558 8.877 1.00 97.12 114 LEU A C 1
ATOM 905 O O . LEU A 1 114 ? -24.819 -1.549 8.768 1.00 97.12 114 LEU A O 1
ATOM 909 N N . ASN A 1 115 ? -25.273 0.402 9.770 1.00 97.38 115 ASN A N 1
ATOM 910 C CA . ASN A 1 115 ? -24.072 0.387 10.603 1.00 97.38 115 ASN A CA 1
ATOM 911 C C . ASN A 1 115 ? -24.004 -0.836 11.528 1.00 97.38 115 ASN A C 1
ATOM 913 O O . ASN A 1 115 ? -22.957 -1.473 11.650 1.00 97.38 115 ASN A O 1
ATOM 917 N N . ALA A 1 116 ? -25.121 -1.177 12.175 1.00 96.44 116 ALA A N 1
ATOM 918 C CA . ALA A 1 116 ? -25.208 -2.337 13.054 1.00 96.44 116 ALA A CA 1
ATOM 919 C C . ALA A 1 116 ? -24.938 -3.643 12.293 1.00 96.44 116 ALA A C 1
ATOM 921 O O . ALA A 1 116 ? -24.193 -4.497 12.778 1.00 96.44 116 ALA A O 1
ATOM 922 N N . LEU A 1 117 ? -25.496 -3.772 11.086 1.00 96.81 117 LEU A N 1
ATOM 923 C CA . LEU A 1 117 ? -25.270 -4.924 10.228 1.00 96.81 117 LEU A CA 1
ATOM 924 C C . LEU A 1 117 ? -23.813 -4.985 9.760 1.00 96.81 117 LEU A C 1
ATOM 926 O O . LEU A 1 117 ? -23.183 -6.025 9.927 1.00 96.81 117 LEU A O 1
ATOM 930 N N . SER A 1 118 ? -23.240 -3.880 9.274 1.00 98.00 118 SER A N 1
ATOM 931 C CA . SER A 1 118 ? -21.835 -3.824 8.849 1.00 98.00 118 SER A CA 1
ATOM 932 C C . SER A 1 118 ? -20.877 -4.229 9.971 1.00 98.00 118 SER A C 1
ATOM 934 O O . SER A 1 118 ? -19.965 -5.016 9.731 1.00 98.00 118 SER A O 1
ATOM 936 N N . ASN A 1 119 ? -21.104 -3.770 11.207 1.00 98.06 119 ASN A N 1
ATOM 937 C CA . ASN A 1 119 ? -20.298 -4.173 12.366 1.00 98.06 119 ASN A CA 1
ATOM 938 C C . ASN A 1 119 ? -20.411 -5.675 12.666 1.00 98.06 119 ASN A C 1
ATOM 940 O O . ASN A 1 119 ? -19.419 -6.312 13.023 1.00 98.06 119 ASN A O 1
ATOM 944 N N . ALA A 1 120 ? -21.599 -6.260 12.509 1.00 98.00 120 ALA A N 1
ATOM 945 C CA . ALA A 1 120 ? -21.789 -7.689 12.722 1.00 98.00 120 ALA A CA 1
ATOM 946 C C . ALA A 1 120 ? -21.119 -8.533 11.623 1.00 98.00 120 ALA A C 1
ATOM 948 O O . ALA A 1 120 ? -20.434 -9.513 11.922 1.00 98.00 120 ALA A O 1
ATOM 949 N N . LEU A 1 121 ? -21.228 -8.103 10.362 1.00 98.31 121 LEU A N 1
ATOM 950 C CA . LEU A 1 121 ? -20.510 -8.718 9.245 1.00 98.31 121 LEU A CA 1
ATOM 951 C C . LEU A 1 121 ? -18.992 -8.594 9.417 1.00 98.31 121 LEU A C 1
ATOM 953 O O . LEU A 1 121 ? -18.273 -9.560 9.172 1.00 98.31 121 LEU A O 1
ATOM 957 N N . ALA A 1 122 ? -18.499 -7.453 9.905 1.00 98.50 122 ALA A N 1
ATOM 958 C CA . ALA A 1 122 ? -17.087 -7.260 10.219 1.00 98.50 122 ALA A CA 1
ATOM 959 C C . ALA A 1 122 ? -16.596 -8.261 11.270 1.00 98.50 122 ALA A C 1
ATOM 961 O O . ALA A 1 122 ? -15.536 -8.862 11.091 1.00 98.50 122 ALA A O 1
ATOM 962 N N . LEU A 1 123 ? -17.385 -8.510 12.319 1.00 98.62 123 LEU A N 1
ATOM 963 C CA . LEU A 1 123 ? -17.055 -9.511 13.332 1.00 98.62 123 LEU A CA 1
ATOM 964 C C . LEU A 1 123 ? -17.005 -10.922 12.731 1.00 98.62 123 LEU A C 1
ATOM 966 O O . LEU A 1 123 ? -16.051 -11.661 12.974 1.00 98.62 123 LEU A O 1
ATOM 970 N N . SER A 1 124 ? -17.985 -11.268 11.891 1.00 97.88 124 SER A N 1
ATOM 971 C CA . SER A 1 124 ? -18.000 -12.537 11.155 1.00 97.88 124 SER A CA 1
ATOM 972 C C . SER A 1 124 ? -16.743 -12.710 10.298 1.00 97.88 124 SER A C 1
ATOM 974 O O . SER A 1 124 ? -16.123 -13.769 10.309 1.00 97.88 124 SER A O 1
ATOM 976 N N . VAL A 1 125 ? -16.329 -11.668 9.579 1.00 97.88 125 VAL A N 1
ATOM 977 C CA . VAL A 1 125 ? -15.139 -11.686 8.716 1.00 97.88 125 VAL A CA 1
ATOM 978 C C . VAL A 1 125 ? -13.852 -11.801 9.530 1.00 97.88 125 VAL A C 1
ATOM 980 O O . VAL A 1 125 ? -12.935 -12.518 9.127 1.00 97.88 125 VAL A O 1
ATOM 983 N N . ILE A 1 126 ? -13.771 -11.149 10.692 1.00 98.50 126 ILE A N 1
ATOM 984 C CA . ILE A 1 126 ? -12.660 -11.299 11.642 1.00 98.50 126 ILE A CA 1
ATOM 985 C C . ILE A 1 126 ? -12.539 -12.760 12.104 1.00 98.50 126 ILE A C 1
ATOM 987 O O . ILE A 1 126 ? -11.432 -13.309 12.120 1.00 98.50 126 ILE A O 1
ATOM 991 N N . HIS A 1 127 ? -13.664 -13.416 12.410 1.00 98.06 127 HIS A N 1
ATOM 992 C CA . HIS A 1 127 ? -13.687 -14.835 12.783 1.00 98.06 127 HIS A CA 1
ATOM 993 C C . HIS A 1 127 ? -13.228 -15.732 11.633 1.00 98.06 127 HIS A C 1
ATOM 995 O O . HIS A 1 127 ? -12.321 -16.538 11.828 1.00 98.06 127 HIS A O 1
ATOM 1001 N N . ILE A 1 128 ? -13.768 -15.534 10.428 1.00 96.31 128 ILE A N 1
ATOM 1002 C CA . ILE A 1 128 ? -13.378 -16.266 9.205 1.00 96.31 128 ILE A CA 1
ATOM 1003 C C . ILE A 1 128 ? -11.892 -16.054 8.876 1.00 96.31 128 ILE A C 1
ATOM 1005 O O . ILE A 1 128 ? -11.201 -16.944 8.375 1.00 96.31 128 ILE A O 1
ATOM 1009 N N . SER A 1 129 ? -11.361 -14.870 9.186 1.00 96.69 129 SER A N 1
ATOM 1010 C CA . SER A 1 129 ? -9.949 -14.549 8.972 1.00 96.69 129 SER A CA 1
ATOM 1011 C C . SER A 1 129 ? -9.017 -15.304 9.931 1.00 96.69 129 SER A C 1
ATOM 1013 O O . SER A 1 129 ? -7.848 -15.509 9.599 1.00 96.69 129 SER A O 1
ATOM 1015 N N . GLY A 1 130 ? -9.527 -15.786 11.067 1.00 96.19 130 GLY A N 1
ATOM 1016 C CA . GLY A 1 130 ? -8.797 -16.623 12.022 1.00 96.19 130 GLY A CA 1
ATOM 1017 C C . GLY A 1 130 ? -8.654 -16.029 13.424 1.00 96.19 130 GLY A C 1
ATOM 1018 O O . GLY A 1 130 ? -7.926 -16.601 14.224 1.00 96.19 130 GLY A O 1
ATOM 1019 N N . ILE A 1 131 ? -9.317 -14.906 13.730 1.00 98.12 131 ILE A N 1
ATOM 1020 C CA . ILE A 1 131 ? -9.358 -14.325 15.085 1.00 98.12 131 ILE A CA 1
ATOM 1021 C C . ILE A 1 131 ? -10.681 -14.733 15.748 1.00 98.12 131 ILE A C 1
ATOM 1023 O O . ILE A 1 131 ? -11.557 -13.912 16.022 1.00 98.12 131 ILE A O 1
ATOM 1027 N N . SER A 1 132 ? -10.870 -16.039 15.930 1.00 96.88 132 SER A N 1
ATOM 1028 C CA . SER A 1 132 ? -12.125 -16.657 16.379 1.00 96.88 132 SER A CA 1
ATOM 1029 C C . SER A 1 132 ? -12.562 -16.220 17.780 1.00 96.88 132 SER A C 1
ATOM 1031 O O . SER A 1 132 ? -13.735 -16.354 18.139 1.00 96.88 132 SER A O 1
ATOM 1033 N N . LYS A 1 133 ? -11.629 -15.718 18.601 1.00 97.62 133 LYS A N 1
ATOM 1034 C CA . LYS A 1 133 ? -11.908 -15.302 19.980 1.00 97.62 133 LYS A CA 1
ATOM 1035 C C . LYS A 1 133 ? -12.293 -13.833 20.106 1.00 97.62 133 LYS A C 1
ATOM 1037 O O . LYS A 1 133 ? -12.733 -13.446 21.190 1.00 97.62 133 LYS A O 1
ATOM 1042 N N . CYS A 1 134 ? -12.199 -13.039 19.034 1.00 98.25 134 CYS A N 1
ATOM 1043 C CA . CYS A 1 134 ? -12.668 -11.655 19.039 1.00 98.25 134 CYS A CA 1
ATOM 1044 C C . CYS A 1 134 ? -14.145 -11.598 19.457 1.00 98.25 134 CYS A C 1
ATOM 1046 O O . CYS A 1 134 ? -14.982 -12.327 18.922 1.00 98.25 134 CYS A O 1
ATOM 1048 N N . LYS A 1 135 ? -14.470 -10.752 20.437 1.00 98.06 135 LYS A N 1
ATOM 1049 C CA . LYS A 1 135 ? -15.824 -10.676 21.005 1.00 98.06 135 LYS A CA 1
ATOM 1050 C C . LYS A 1 135 ? -16.648 -9.545 20.418 1.00 98.06 135 LYS A C 1
ATOM 1052 O O . LYS A 1 135 ? -17.868 -9.664 20.343 1.00 98.06 135 LYS A O 1
ATOM 1057 N N . LYS A 1 136 ? -15.994 -8.453 20.027 1.00 98.19 136 LYS A N 1
ATOM 1058 C CA . LYS A 1 136 ? -16.651 -7.266 19.489 1.00 98.19 136 LYS A CA 1
ATOM 1059 C C . LYS A 1 136 ? -15.702 -6.502 18.581 1.00 98.19 136 LYS A C 1
ATOM 1061 O O . LYS A 1 136 ? -14.497 -6.464 18.829 1.00 98.19 136 LYS A O 1
ATOM 1066 N N . CYS A 1 137 ? -16.258 -5.864 17.563 1.00 98.44 137 CYS A N 1
ATOM 1067 C CA . CYS A 1 137 ? -15.546 -4.902 16.741 1.00 98.44 137 CYS A CA 1
ATOM 1068 C C . CYS A 1 137 ? -16.458 -3.745 16.338 1.00 98.44 137 CYS A C 1
ATOM 1070 O O . CYS A 1 137 ? -17.684 -3.849 16.422 1.00 98.44 137 CYS A O 1
ATOM 1072 N N . ILE A 1 138 ? -15.843 -2.663 15.879 1.00 98.06 138 ILE A N 1
ATOM 1073 C CA . ILE A 1 138 ? -16.528 -1.494 15.339 1.00 98.06 138 ILE A CA 1
ATOM 1074 C C . ILE A 1 138 ? -15.792 -0.978 14.101 1.00 98.06 138 ILE A C 1
ATOM 1076 O O . ILE A 1 138 ? -14.563 -0.882 14.090 1.00 98.06 138 ILE A O 1
ATOM 1080 N N . ILE A 1 139 ? -16.547 -0.659 13.054 1.00 98.25 139 ILE A N 1
ATOM 1081 C CA . ILE A 1 139 ? -16.063 0.060 11.879 1.00 98.25 139 ILE A CA 1
ATOM 1082 C C . ILE A 1 139 ? -16.016 1.548 12.224 1.00 98.25 139 ILE A C 1
ATOM 1084 O O . ILE A 1 139 ? -17.009 2.126 12.666 1.00 98.25 139 ILE A O 1
ATOM 1088 N N . ILE A 1 140 ? -14.867 2.178 11.998 1.00 97.19 140 ILE A N 1
ATOM 1089 C CA . ILE A 1 140 ? -14.665 3.608 12.219 1.00 97.19 140 ILE A CA 1
ATOM 1090 C C . ILE A 1 140 ? -14.297 4.256 10.879 1.00 97.19 140 ILE A C 1
ATOM 1092 O O . ILE A 1 140 ? -13.354 3.803 10.222 1.00 97.19 140 ILE A O 1
ATOM 1096 N N . PRO A 1 141 ? -14.989 5.330 10.451 1.00 96.88 141 PRO A N 1
ATOM 1097 C CA . PRO A 1 141 ? -14.742 5.988 9.168 1.00 96.88 141 PRO A CA 1
ATOM 1098 C C . PRO A 1 141 ? -13.550 6.953 9.244 1.00 96.88 141 PRO A C 1
ATOM 1100 O O . PRO A 1 141 ? -13.648 8.134 8.912 1.00 96.88 141 PRO A O 1
ATOM 1103 N N . VAL A 1 142 ? -12.427 6.445 9.746 1.00 96.75 142 VAL A N 1
ATOM 1104 C CA . VAL A 1 142 ? -11.120 7.097 9.728 1.00 96.75 142 VAL A CA 1
ATOM 1105 C C . VAL A 1 142 ? -10.049 6.062 9.385 1.00 96.75 142 VAL A C 1
ATOM 1107 O O . VAL A 1 142 ? -10.209 4.867 9.645 1.00 96.75 142 VAL A O 1
ATOM 1110 N N . ALA A 1 143 ? -8.929 6.514 8.819 1.00 97.06 143 ALA A N 1
ATOM 1111 C CA . ALA A 1 143 ? -7.794 5.644 8.520 1.00 97.06 143 ALA A CA 1
ATOM 1112 C C . ALA A 1 143 ? -7.195 5.013 9.794 1.00 97.06 143 ALA A C 1
ATOM 1114 O O . ALA A 1 143 ? -7.301 5.571 10.887 1.00 97.06 143 ALA A O 1
ATOM 1115 N N . THR A 1 144 ? -6.482 3.891 9.638 1.00 97.88 144 THR A N 1
ATOM 1116 C CA . THR A 1 144 ? -5.886 3.101 10.738 1.00 97.88 144 THR A CA 1
ATOM 1117 C C . THR A 1 144 ? -5.130 3.943 11.769 1.00 97.88 144 THR A C 1
ATOM 1119 O O . THR A 1 144 ? -5.300 3.727 12.961 1.00 97.88 144 THR A O 1
ATOM 1122 N N . GLY A 1 145 ? -4.335 4.930 11.340 1.00 97.81 145 GLY A N 1
ATOM 1123 C CA . GLY A 1 145 ? -3.607 5.802 12.267 1.00 97.81 145 GLY A CA 1
ATOM 1124 C C . GLY A 1 145 ? -4.516 6.620 13.180 1.00 97.81 145 GLY A C 1
ATOM 1125 O O . GLY A 1 145 ? -4.294 6.660 14.382 1.00 97.81 145 GLY A O 1
ATOM 1126 N N . MET A 1 146 ? -5.576 7.216 12.633 1.00 97.50 146 MET A N 1
ATOM 1127 C CA . MET A 1 146 ? -6.546 7.969 13.433 1.00 97.50 146 MET A CA 1
ATOM 1128 C C . MET A 1 146 ? -7.351 7.055 14.359 1.00 97.50 146 MET A C 1
ATOM 1130 O O . MET A 1 146 ? -7.650 7.437 15.486 1.00 97.50 146 MET A O 1
ATOM 1134 N N . ALA A 1 147 ? -7.661 5.830 13.930 1.00 97.94 147 ALA A N 1
ATOM 1135 C CA . ALA A 1 147 ? -8.288 4.850 14.811 1.00 97.94 147 ALA A CA 1
ATOM 1136 C C . ALA A 1 147 ? -7.361 4.429 15.960 1.00 97.94 147 ALA A C 1
ATOM 1138 O O . ALA A 1 147 ? -7.824 4.296 17.089 1.00 97.94 147 ALA A O 1
ATOM 1139 N N . MET A 1 148 ? -6.050 4.305 15.718 1.00 98.44 148 MET A N 1
ATOM 1140 C CA . MET A 1 148 ? -5.072 4.118 16.794 1.00 98.44 148 MET A CA 1
ATOM 1141 C C . MET A 1 148 ? -5.040 5.320 17.747 1.00 98.44 148 MET A C 1
ATOM 1143 O O . MET A 1 148 ? -5.025 5.109 18.954 1.00 98.44 148 MET A O 1
ATOM 1147 N N . THR A 1 149 ? -5.114 6.563 17.252 1.00 98.12 149 THR A N 1
ATOM 1148 C CA . THR A 1 149 ? -5.248 7.755 18.114 1.00 98.12 149 THR A CA 1
ATOM 1149 C C . THR A 1 149 ? -6.485 7.663 19.008 1.00 98.12 149 THR A C 1
ATOM 1151 O O . THR A 1 149 ? -6.379 7.886 20.211 1.00 98.12 149 THR A O 1
ATOM 1154 N N . LEU A 1 150 ? -7.640 7.255 18.470 1.00 97.12 150 LEU A N 1
ATOM 1155 C CA . LEU A 1 150 ? -8.846 7.034 19.277 1.00 97.12 150 LEU A CA 1
ATOM 1156 C C . LEU A 1 150 ? -8.638 5.938 20.337 1.00 97.12 150 LEU A C 1
ATOM 1158 O O . LEU A 1 150 ? -9.076 6.106 21.474 1.00 97.12 150 LEU A O 1
ATOM 1162 N N . CYS A 1 151 ? -7.928 4.853 20.003 1.00 98.19 151 CYS A N 1
ATOM 1163 C CA . CYS A 1 151 ? -7.573 3.806 20.970 1.00 98.19 151 CYS A CA 1
ATOM 1164 C C . CYS A 1 151 ? -6.719 4.368 22.115 1.00 98.19 151 CYS A C 1
ATOM 1166 O O . CYS A 1 151 ? -7.024 4.133 23.281 1.00 98.19 151 CYS A O 1
ATOM 1168 N N . LEU A 1 152 ? -5.699 5.169 21.794 1.00 98.38 152 LEU A N 1
ATOM 1169 C CA . LEU A 1 152 ? -4.836 5.815 22.786 1.00 98.38 152 LEU A CA 1
ATOM 1170 C C . LEU A 1 152 ? -5.607 6.793 23.675 1.00 98.38 152 LEU A C 1
ATOM 1172 O O . LEU A 1 152 ? -5.420 6.794 24.889 1.00 98.38 152 LEU A O 1
ATOM 1176 N N . MET A 1 153 ? -6.518 7.582 23.104 1.00 97.06 153 MET A N 1
ATOM 1177 C CA . MET A 1 153 ? -7.387 8.461 23.887 1.00 97.06 153 MET A CA 1
ATOM 1178 C C . MET A 1 153 ? -8.317 7.658 24.816 1.00 97.06 153 MET A C 1
ATOM 1180 O O . MET A 1 153 ? -8.546 8.070 25.954 1.00 97.06 153 MET A O 1
ATOM 1184 N N . SER A 1 154 ? -8.814 6.496 24.371 1.00 96.56 154 SER A N 1
ATOM 1185 C CA . SER A 1 154 ? -9.620 5.594 25.204 1.00 96.56 154 SER A CA 1
ATOM 1186 C C . SER A 1 154 ? -8.805 5.044 26.376 1.00 96.56 154 SER A C 1
ATOM 1188 O O . SER A 1 154 ? -9.273 5.074 27.514 1.00 96.56 154 SER A O 1
ATOM 1190 N N . PHE A 1 155 ? -7.566 4.606 26.133 1.00 97.44 155 PHE A N 1
ATOM 1191 C CA . PHE A 1 155 ? -6.667 4.180 27.207 1.00 97.44 155 PHE A CA 1
ATOM 1192 C C . PHE A 1 155 ? -6.323 5.325 28.152 1.00 97.44 155 PHE A C 1
ATOM 1194 O O . PHE A 1 155 ? -6.294 5.110 29.356 1.00 97.44 155 PHE A O 1
ATOM 1201 N N . ARG A 1 156 ? -6.147 6.552 27.650 1.00 96.31 156 ARG A N 1
ATOM 1202 C CA . ARG A 1 156 ? -5.807 7.709 28.491 1.00 96.31 156 ARG A CA 1
ATOM 1203 C C . ARG A 1 156 ? -6.955 8.092 29.412 1.00 96.31 156 ARG A C 1
ATOM 1205 O O . ARG A 1 156 ? -6.726 8.476 30.550 1.00 96.31 156 ARG A O 1
ATOM 1212 N N . LYS A 1 157 ? -8.198 7.934 28.955 1.00 95.12 157 LYS A N 1
ATOM 1213 C CA . LYS A 1 157 ? -9.374 8.097 29.817 1.00 95.12 157 LYS A CA 1
ATOM 1214 C C . LYS A 1 157 ? -9.398 7.063 30.951 1.00 95.12 157 LYS A C 1
ATOM 1216 O O . LYS A 1 157 ? -9.825 7.397 32.050 1.00 95.12 157 LYS A O 1
ATOM 1221 N N . ALA A 1 158 ? -8.938 5.838 30.690 1.00 94.81 158 ALA A N 1
ATOM 1222 C CA . ALA A 1 158 ? -8.829 4.781 31.698 1.00 94.81 158 ALA A CA 1
ATOM 1223 C C . ALA A 1 158 ? -7.579 4.914 32.594 1.00 94.81 158 ALA A C 1
ATOM 1225 O O . ALA A 1 158 ? -7.617 4.514 33.752 1.00 94.81 158 ALA A O 1
ATOM 1226 N N . ARG A 1 159 ? -6.486 5.487 32.074 1.00 96.50 159 ARG A N 1
ATOM 1227 C CA . ARG A 1 159 ? -5.191 5.690 32.744 1.00 96.50 159 ARG A CA 1
ATOM 1228 C C . ARG A 1 159 ? -4.756 7.162 32.615 1.00 96.50 159 ARG A C 1
ATOM 1230 O O . ARG A 1 159 ? -3.852 7.466 31.839 1.00 96.50 159 ARG A O 1
ATOM 1237 N N . PRO A 1 160 ? -5.390 8.100 33.343 1.00 95.62 160 PRO A N 1
ATOM 1238 C CA . PRO A 1 160 ? -5.175 9.539 33.148 1.00 95.62 160 PRO A CA 1
ATOM 1239 C C . PRO A 1 160 ? -3.771 10.022 33.528 1.00 95.62 160 PRO A C 1
ATOM 1241 O O . PRO A 1 160 ? -3.335 11.051 33.018 1.00 95.62 160 PRO A O 1
ATOM 1244 N N . GLN A 1 161 ? -3.073 9.286 34.397 1.00 94.50 161 GLN A N 1
ATOM 1245 C CA . GLN A 1 161 ? -1.708 9.599 34.835 1.00 94.50 161 GLN A CA 1
ATOM 1246 C C . GLN A 1 161 ? -0.629 9.040 33.897 1.00 94.50 161 GLN A C 1
ATOM 1248 O O . GLN A 1 161 ? 0.541 9.385 34.032 1.00 94.50 161 GLN A O 1
ATOM 1253 N N . ALA A 1 162 ? -1.005 8.178 32.948 1.00 98.06 162 ALA A N 1
ATOM 1254 C CA . ALA A 1 162 ? -0.057 7.530 32.063 1.00 98.06 162 ALA A CA 1
ATOM 1255 C C . ALA A 1 162 ? 0.291 8.428 30.867 1.00 98.06 162 ALA A C 1
ATOM 1257 O O . ALA A 1 162 ? -0.579 8.825 30.087 1.00 98.06 162 ALA A O 1
ATOM 1258 N N . THR A 1 163 ? 1.578 8.727 30.712 1.00 97.88 163 THR A N 1
ATOM 1259 C CA . THR A 1 163 ? 2.114 9.651 29.701 1.00 97.88 163 THR A CA 1
ATOM 1260 C C . THR A 1 163 ? 3.070 8.970 28.728 1.00 97.88 163 THR A C 1
ATOM 1262 O O . THR A 1 163 ? 3.500 9.594 27.764 1.00 97.88 163 THR A O 1
ATOM 1265 N N . HIS A 1 164 ? 3.399 7.692 28.920 1.00 98.56 164 HIS A N 1
ATOM 1266 C CA . HIS A 1 164 ? 4.403 7.000 28.113 1.00 98.56 164 HIS A CA 1
ATOM 1267 C C . HIS A 1 164 ? 3.791 5.943 27.193 1.00 98.56 164 HIS A C 1
ATOM 1269 O O . HIS A 1 164 ? 2.982 5.126 27.618 1.00 98.56 164 HIS A O 1
ATOM 1275 N N . VAL A 1 165 ? 4.201 5.920 25.926 1.00 98.75 165 VAL A N 1
ATOM 1276 C CA . VAL A 1 165 ? 3.817 4.877 24.965 1.00 98.75 165 VAL A CA 1
ATOM 1277 C C . VAL A 1 165 ? 5.070 4.157 24.500 1.00 98.75 165 VAL A C 1
ATOM 1279 O O . VAL A 1 165 ? 5.955 4.778 23.915 1.00 98.75 165 VAL A O 1
ATOM 1282 N N . ILE A 1 166 ? 5.133 2.849 24.734 1.00 98.81 166 ILE A N 1
ATOM 1283 C CA . ILE A 1 166 ? 6.238 2.002 24.276 1.00 98.81 166 ILE A CA 1
ATOM 1284 C C . ILE A 1 166 ? 5.850 1.418 22.924 1.00 98.81 166 ILE A C 1
ATOM 1286 O O . ILE A 1 166 ? 4.781 0.826 22.778 1.00 98.81 166 ILE A O 1
ATOM 1290 N N . TRP A 1 167 ? 6.698 1.584 21.916 1.00 98.69 167 TRP A N 1
ATOM 1291 C CA . TRP A 1 167 ? 6.361 1.217 20.546 1.00 98.69 167 TRP A CA 1
ATOM 1292 C C . TRP A 1 167 ? 7.478 0.428 19.872 1.00 98.69 167 TRP A C 1
ATOM 1294 O O . TRP A 1 167 ? 8.618 0.885 19.779 1.00 98.69 167 TRP A O 1
ATOM 1304 N N . SER A 1 168 ? 7.124 -0.746 19.343 1.00 98.38 168 SER A N 1
ATOM 1305 C CA . SER A 1 168 ? 8.018 -1.552 18.510 1.00 98.38 168 SER A CA 1
ATOM 1306 C C . SER A 1 168 ? 8.261 -0.851 17.175 1.00 98.38 168 SER A C 1
ATOM 1308 O O . SER A 1 168 ? 7.339 -0.741 16.359 1.00 98.38 168 SER A O 1
ATOM 1310 N N . ARG A 1 169 ? 9.496 -0.396 16.927 1.00 98.06 169 ARG A N 1
ATOM 1311 C CA . ARG A 1 169 ? 9.836 0.406 15.745 1.00 98.06 169 ARG A CA 1
ATOM 1312 C C . ARG A 1 169 ? 9.345 -0.237 14.441 1.00 98.06 169 ARG A C 1
ATOM 1314 O O . ARG A 1 169 ? 9.678 -1.376 14.108 1.00 98.06 169 ARG A O 1
ATOM 1321 N N . VAL A 1 170 ? 8.587 0.539 13.668 1.00 97.44 170 VAL A N 1
ATOM 1322 C CA . VAL A 1 170 ? 8.229 0.271 12.270 1.00 97.44 170 VAL A CA 1
ATOM 1323 C C . VAL A 1 170 ? 8.172 1.593 11.503 1.00 97.44 170 VAL A C 1
ATOM 1325 O O . VAL A 1 170 ? 7.449 2.514 11.863 1.00 97.44 170 VAL A O 1
ATOM 1328 N N . ASP A 1 171 ? 8.928 1.710 10.416 1.00 97.38 171 ASP A N 1
ATOM 1329 C CA . ASP A 1 171 ? 9.137 3.002 9.737 1.00 97.38 171 ASP A CA 1
ATOM 1330 C C . ASP A 1 171 ? 7.960 3.360 8.815 1.00 97.38 171 ASP A C 1
ATOM 1332 O O . ASP A 1 171 ? 8.031 3.320 7.580 1.00 97.38 171 ASP A O 1
ATOM 1336 N N . GLN A 1 172 ? 6.846 3.706 9.456 1.00 96.31 172 GLN A N 1
ATOM 1337 C CA . GLN A 1 172 ? 5.602 4.152 8.859 1.00 96.31 172 GLN A CA 1
ATOM 1338 C C . GLN A 1 172 ? 5.114 5.376 9.646 1.00 96.31 172 GLN A C 1
ATOM 1340 O O . GLN A 1 172 ? 4.833 5.307 10.840 1.00 96.31 172 GLN A O 1
ATOM 1345 N N . LYS A 1 173 ? 5.018 6.524 8.963 1.00 96.62 173 LYS A N 1
ATOM 1346 C CA . LYS A 1 173 ? 4.772 7.828 9.606 1.00 96.62 173 LYS A CA 1
ATOM 1347 C C . LYS A 1 173 ? 3.493 7.867 10.446 1.00 96.62 173 LYS A C 1
ATOM 1349 O O . LYS A 1 173 ? 3.479 8.470 11.508 1.00 96.62 173 LYS A O 1
ATOM 1354 N N . SER A 1 174 ? 2.421 7.237 9.972 1.00 95.56 174 SER A N 1
ATOM 1355 C CA . SER A 1 174 ? 1.126 7.228 10.655 1.00 95.56 174 SER A CA 1
ATOM 1356 C C . SER A 1 174 ? 1.169 6.542 12.021 1.00 95.56 174 SER A C 1
ATOM 1358 O O . SER A 1 174 ? 0.352 6.900 12.860 1.00 95.56 174 SER A O 1
ATOM 1360 N N . CYS A 1 175 ? 2.087 5.593 12.242 1.00 93.12 175 CYS A N 1
ATOM 1361 C CA . CYS A 1 175 ? 2.259 4.901 13.525 1.00 93.12 175 CYS A CA 1
ATOM 1362 C C . CYS A 1 175 ? 2.918 5.794 14.586 1.00 93.12 175 CYS A C 1
ATOM 1364 O O . CYS A 1 175 ? 2.692 5.602 15.771 1.00 93.12 175 CYS A O 1
ATOM 1366 N N . ILE A 1 176 ? 3.713 6.777 14.159 1.00 97.00 176 ILE A N 1
ATOM 1367 C CA . ILE A 1 176 ? 4.328 7.775 15.045 1.00 97.00 176 ILE A CA 1
ATOM 1368 C C . ILE A 1 176 ? 3.332 8.908 15.280 1.00 97.00 176 ILE A C 1
ATOM 1370 O O . ILE A 1 176 ? 3.012 9.249 16.415 1.00 97.00 176 ILE A O 1
ATOM 1374 N N . LYS A 1 177 ? 2.768 9.434 14.185 1.00 97.25 177 LYS A N 1
ATOM 1375 C CA . LYS A 1 177 ? 1.828 10.557 14.225 1.00 97.25 177 LYS A CA 1
ATOM 1376 C C . LYS A 1 177 ? 0.575 10.270 15.044 1.00 97.25 177 LYS A C 1
ATOM 1378 O O . LYS A 1 177 ? 0.008 11.203 15.596 1.00 97.25 177 LYS A O 1
ATOM 1383 N N . CYS A 1 178 ? 0.125 9.016 15.127 1.00 97.06 178 CYS A N 1
ATOM 1384 C CA . CYS A 1 178 ? -1.050 8.697 15.934 1.00 97.06 178 CYS A CA 1
ATOM 1385 C C . CYS A 1 178 ? -0.817 8.884 17.441 1.00 97.06 178 CYS A C 1
ATOM 1387 O O . CYS A 1 178 ? -1.782 9.139 18.162 1.00 97.06 178 CYS A O 1
ATOM 1389 N N . ILE A 1 179 ? 0.441 8.795 17.883 1.00 97.94 179 ILE A N 1
ATOM 1390 C CA . ILE A 1 179 ? 0.879 8.975 19.269 1.00 97.94 179 ILE A CA 1
ATOM 1391 C C . ILE A 1 179 ? 1.177 10.454 19.516 1.00 97.94 179 ILE A C 1
ATOM 1393 O O . ILE A 1 179 ? 0.605 11.050 20.422 1.00 97.94 179 ILE A O 1
ATOM 1397 N N . THR A 1 180 ? 2.013 11.064 18.669 1.00 96.38 180 THR A N 1
ATOM 1398 C CA . THR A 1 180 ? 2.466 12.456 18.847 1.00 96.38 180 THR A CA 1
ATOM 1399 C C . THR A 1 180 ? 1.366 13.493 18.621 1.00 96.38 180 THR A C 1
ATOM 1401 O O . THR A 1 180 ? 1.492 14.621 19.081 1.00 96.38 180 THR A O 1
ATOM 1404 N N . ALA A 1 181 ? 0.266 13.127 17.951 1.00 95.50 181 ALA A N 1
ATOM 1405 C CA . ALA A 1 181 ? -0.916 13.981 17.841 1.00 95.50 181 ALA A CA 1
ATOM 1406 C C . ALA A 1 181 ? -1.631 14.210 19.186 1.00 95.50 181 ALA A C 1
ATOM 1408 O O . ALA A 1 181 ? -2.480 15.095 19.276 1.00 95.50 181 ALA A O 1
ATOM 1409 N N . ILE A 1 182 ? -1.326 13.413 20.215 1.00 96.19 182 ILE A N 1
ATOM 1410 C CA . ILE A 1 182 ? -1.902 13.552 21.550 1.00 96.19 182 ILE A CA 1
ATOM 1411 C C . ILE A 1 182 ? -0.882 14.257 22.449 1.00 96.19 182 ILE A C 1
ATOM 1413 O O . ILE A 1 182 ? 0.130 13.680 22.842 1.00 96.19 182 ILE A O 1
ATOM 1417 N N . GLU A 1 183 ? -1.182 15.499 22.819 1.00 94.31 183 GLU A N 1
ATOM 1418 C CA . GLU A 1 183 ? -0.317 16.309 23.678 1.00 94.31 183 GLU A CA 1
ATOM 1419 C C . GLU A 1 183 ? -0.076 15.652 25.047 1.00 94.31 183 GLU A C 1
ATOM 1421 O O . GLU A 1 183 ? -1.001 15.148 25.691 1.00 94.31 183 GLU A O 1
ATOM 1426 N N . GLY A 1 184 ? 1.174 15.662 25.511 1.00 94.56 184 GLY A N 1
ATOM 1427 C CA . GLY A 1 184 ? 1.572 15.064 26.787 1.00 94.56 184 GLY A CA 1
ATOM 1428 C C . GLY A 1 184 ? 1.812 13.552 26.743 1.00 94.56 184 GLY A C 1
ATOM 1429 O O . GLY A 1 184 ? 2.043 12.966 27.797 1.00 94.56 184 GLY A O 1
ATOM 1430 N N . LEU A 1 185 ? 1.768 12.919 25.561 1.00 97.50 185 LEU A N 1
ATOM 1431 C CA . LEU A 1 185 ? 2.295 11.565 25.381 1.00 97.50 185 LEU A CA 1
ATOM 1432 C C . LEU A 1 185 ? 3.740 11.593 24.878 1.00 97.50 185 LEU A C 1
ATOM 1434 O O . LEU A 1 185 ? 4.059 12.243 23.884 1.00 97.50 185 LEU A O 1
ATOM 1438 N N . THR A 1 186 ? 4.592 10.815 25.534 1.00 97.00 186 THR A N 1
ATOM 1439 C CA . THR A 1 186 ? 5.993 10.600 25.178 1.00 97.00 186 THR A CA 1
ATOM 1440 C C . THR A 1 186 ? 6.141 9.238 24.510 1.00 97.00 186 THR A C 1
ATOM 1442 O O . THR A 1 186 ? 5.800 8.205 25.092 1.00 97.00 186 THR A O 1
ATOM 1445 N N . LEU A 1 187 ? 6.665 9.238 23.285 1.00 98.06 187 LEU A N 1
ATOM 1446 C CA . LEU A 1 187 ? 6.957 8.029 22.522 1.00 98.06 187 LEU A CA 1
ATOM 1447 C C . LEU A 1 187 ? 8.323 7.451 22.912 1.00 98.06 187 LEU A C 1
ATOM 1449 O O . LEU A 1 187 ? 9.347 8.100 22.711 1.00 98.06 187 LEU A O 1
ATOM 1453 N N . HIS A 1 188 ? 8.334 6.200 23.364 1.00 98.06 188 HIS A N 1
ATOM 1454 C CA . HIS A 1 188 ? 9.541 5.403 23.571 1.00 98.06 188 HIS A CA 1
ATOM 1455 C C . HIS A 1 188 ? 9.702 4.397 22.435 1.00 98.06 188 HIS A C 1
ATOM 1457 O O . HIS A 1 188 ? 8.922 3.450 22.299 1.00 98.06 188 HIS A O 1
ATOM 1463 N N . VAL A 1 189 ? 10.702 4.633 21.586 1.00 98.00 189 VAL A N 1
ATOM 1464 C CA . VAL A 1 189 ? 10.989 3.800 20.413 1.00 98.00 189 VAL A CA 1
ATOM 1465 C C . VAL A 1 189 ? 11.838 2.604 20.829 1.00 98.00 189 VAL A C 1
ATOM 1467 O O . VAL A 1 189 ? 12.995 2.760 21.208 1.00 98.00 189 VAL A O 1
ATOM 1470 N N . VAL A 1 190 ? 11.286 1.401 20.689 1.00 98.19 190 VAL A N 1
ATOM 1471 C CA . VAL A 1 190 ? 12.026 0.153 20.891 1.00 98.19 190 VAL A CA 1
ATOM 1472 C C . VAL A 1 190 ? 12.570 -0.332 19.551 1.00 98.19 190 VAL A C 1
ATOM 1474 O O . VAL A 1 190 ? 11.822 -0.765 18.665 1.00 98.19 190 VAL A O 1
ATOM 1477 N N . GLU A 1 191 ? 13.891 -0.247 19.398 1.00 97.19 191 GLU A N 1
ATOM 1478 C CA . GLU A 1 191 ? 14.612 -0.751 18.228 1.00 97.19 191 GLU A CA 1
ATOM 1479 C C . GLU A 1 191 ? 14.453 -2.271 18.080 1.00 97.19 191 GLU A C 1
ATOM 1481 O O . GLU A 1 191 ? 14.376 -3.020 19.056 1.00 97.19 191 GLU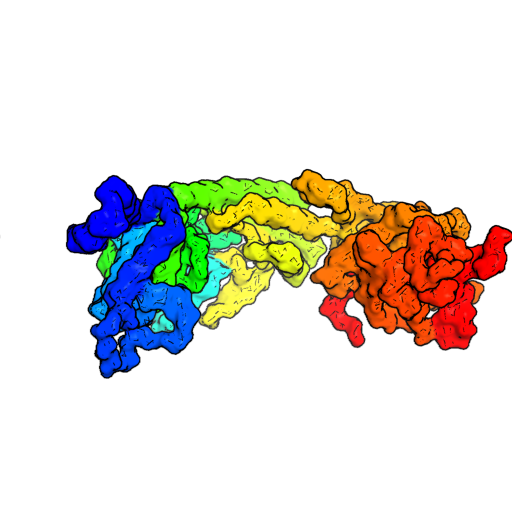 A O 1
ATOM 1486 N N . GLN A 1 192 ? 14.408 -2.733 16.832 1.00 95.19 192 GLN A N 1
ATOM 1487 C CA . GLN A 1 192 ? 14.335 -4.160 16.523 1.00 95.19 192 GLN A CA 1
ATOM 1488 C C . GLN A 1 192 ? 15.698 -4.833 16.736 1.00 95.19 192 GLN A C 1
ATOM 1490 O O . GLN A 1 192 ? 16.739 -4.226 16.478 1.00 95.19 192 GLN A O 1
ATOM 1495 N N . ILE A 1 193 ? 15.703 -6.109 17.125 1.00 94.25 193 ILE A N 1
ATOM 1496 C CA . ILE A 1 193 ? 16.929 -6.915 17.164 1.00 94.25 193 ILE A CA 1
ATOM 1497 C C . ILE A 1 193 ? 17.225 -7.434 15.754 1.00 94.25 193 ILE A C 1
ATOM 1499 O O . ILE A 1 193 ? 16.364 -8.062 15.135 1.00 94.25 193 ILE A O 1
ATOM 1503 N N . TYR A 1 194 ? 18.444 -7.210 15.261 1.00 91.19 194 TYR A N 1
ATOM 1504 C CA . TYR A 1 194 ? 18.933 -7.811 14.019 1.00 91.19 194 TYR A CA 1
ATOM 1505 C C . TYR A 1 194 ? 19.475 -9.218 14.296 1.00 91.19 194 TYR A C 1
ATOM 1507 O O . TYR A 1 194 ? 20.483 -9.377 14.981 1.00 91.19 194 TYR A O 1
ATOM 1515 N N . GLN A 1 195 ? 18.791 -10.249 13.797 1.00 86.62 195 GLN A N 1
ATOM 1516 C CA . GLN A 1 195 ? 19.161 -11.654 13.992 1.00 86.62 195 GLN A CA 1
ATOM 1517 C C . GLN A 1 195 ? 18.910 -12.440 12.709 1.00 86.62 195 GLN A C 1
ATOM 1519 O O . GLN A 1 195 ? 17.775 -12.475 12.243 1.00 86.62 195 GLN A O 1
ATOM 1524 N N . HIS A 1 196 ? 19.925 -13.143 12.196 1.00 82.12 196 HIS A N 1
ATOM 1525 C CA . HIS A 1 196 ? 19.805 -13.980 10.991 1.00 82.12 196 HIS A CA 1
ATOM 1526 C C . HIS A 1 196 ? 19.210 -13.212 9.792 1.00 82.12 196 HIS A C 1
ATOM 1528 O O . HIS A 1 196 ? 18.241 -13.663 9.186 1.00 82.12 196 HIS A O 1
ATOM 1534 N N . ASP A 1 197 ? 19.734 -12.013 9.519 1.00 80.56 197 ASP A N 1
ATOM 1535 C CA . ASP A 1 197 ? 19.298 -11.108 8.442 1.00 80.56 197 ASP A CA 1
ATOM 1536 C C . ASP A 1 197 ? 17.846 -10.609 8.499 1.00 80.56 197 ASP A C 1
ATOM 1538 O O . ASP A 1 197 ? 17.349 -9.992 7.561 1.00 80.56 197 ASP A O 1
ATOM 1542 N N . ARG A 1 198 ? 17.161 -10.779 9.631 1.00 88.00 198 ARG A N 1
ATOM 1543 C CA . ARG A 1 198 ? 15.824 -10.216 9.858 1.00 88.00 198 ARG A CA 1
ATOM 1544 C C . ARG A 1 198 ? 15.775 -9.351 11.101 1.00 88.00 198 ARG A C 1
ATOM 1546 O O . ARG A 1 198 ? 16.575 -9.493 12.025 1.00 88.00 198 ARG A O 1
ATOM 1553 N N . LEU A 1 199 ? 14.775 -8.477 11.126 1.00 94.44 199 LEU A N 1
ATOM 1554 C CA . LEU A 1 199 ? 14.472 -7.638 12.277 1.00 94.44 199 LEU A CA 1
ATOM 1555 C C . LEU A 1 199 ? 13.339 -8.270 13.087 1.00 94.44 199 LEU A C 1
ATOM 1557 O O . LEU A 1 199 ? 12.260 -8.542 12.552 1.00 94.44 199 LEU A O 1
ATOM 1561 N N . CYS A 1 200 ? 13.610 -8.521 14.364 1.00 95.06 200 CYS A N 1
ATOM 1562 C CA . CYS A 1 200 ? 12.715 -9.173 15.316 1.00 95.06 200 CYS A CA 1
ATOM 1563 C C . CYS A 1 200 ? 12.379 -8.235 16.484 1.00 95.06 200 CYS A C 1
ATOM 1565 O O . CYS A 1 200 ? 13.161 -7.349 16.829 1.00 95.06 200 CYS A O 1
ATOM 1567 N N . THR A 1 201 ? 11.248 -8.481 17.145 1.00 97.12 201 THR A N 1
ATOM 1568 C CA . THR A 1 201 ? 10.844 -7.752 18.357 1.00 97.12 201 THR A CA 1
ATOM 1569 C C . THR A 1 201 ? 11.893 -7.861 19.454 1.00 97.12 201 THR A C 1
ATOM 1571 O O . THR A 1 201 ? 12.304 -8.966 19.809 1.00 97.12 201 THR A O 1
ATOM 1574 N N . ASN A 1 202 ? 12.265 -6.726 20.044 1.00 97.88 202 ASN A N 1
ATOM 1575 C CA . ASN A 1 202 ? 13.117 -6.688 21.224 1.00 97.88 202 ASN A CA 1
ATOM 1576 C C . ASN A 1 202 ? 12.276 -6.679 22.507 1.00 97.88 202 ASN A C 1
ATOM 1578 O O . ASN A 1 202 ? 12.058 -5.631 23.107 1.00 97.88 202 ASN A O 1
ATOM 1582 N N . VAL A 1 203 ? 11.756 -7.848 22.893 1.00 97.88 203 VAL A N 1
ATOM 1583 C CA . VAL A 1 203 ? 10.889 -7.975 24.081 1.00 97.88 203 VAL A CA 1
ATOM 1584 C C . VAL A 1 203 ? 11.652 -7.627 25.364 1.00 97.88 203 VAL A C 1
ATOM 1586 O O . VAL A 1 203 ? 11.091 -6.966 26.229 1.00 97.88 203 VAL A O 1
ATOM 1589 N N . SER A 1 204 ? 12.936 -7.987 25.454 1.00 97.94 204 SER A N 1
ATOM 1590 C CA . SER A 1 204 ? 13.793 -7.640 26.596 1.00 97.94 204 SER A CA 1
ATOM 1591 C C . SER A 1 204 ? 13.917 -6.128 26.770 1.00 97.94 204 SER A C 1
ATOM 1593 O O . SER A 1 204 ? 13.650 -5.622 27.851 1.00 97.94 204 SER A O 1
ATOM 1595 N N . LEU A 1 205 ? 14.188 -5.382 25.692 1.00 98.06 205 LEU A N 1
ATOM 1596 C CA . LEU A 1 205 ? 14.245 -3.919 25.766 1.00 98.06 205 LEU A CA 1
ATOM 1597 C C . LEU A 1 205 ? 12.875 -3.291 26.066 1.00 98.06 205 LEU A C 1
ATOM 1599 O O . LEU A 1 205 ? 12.816 -2.265 26.739 1.00 98.06 205 LEU A O 1
ATOM 1603 N N . MET A 1 206 ? 11.766 -3.886 25.603 1.00 98.44 206 MET A N 1
ATOM 1604 C CA . MET A 1 206 ? 10.425 -3.443 26.023 1.00 98.44 206 MET A CA 1
ATOM 1605 C C . MET A 1 206 ? 10.247 -3.596 27.531 1.00 98.44 206 MET A C 1
ATOM 1607 O O . MET A 1 206 ? 9.783 -2.659 28.173 1.00 98.44 206 MET A O 1
ATOM 1611 N N . GLN A 1 207 ? 10.630 -4.748 28.086 1.00 98.31 207 GLN A N 1
ATOM 1612 C CA . GLN A 1 207 ? 10.553 -5.014 29.518 1.00 98.31 207 GLN A CA 1
ATOM 1613 C C . GLN A 1 207 ? 11.434 -4.044 30.316 1.00 98.31 207 GLN A C 1
ATOM 1615 O O . GLN A 1 207 ? 10.929 -3.384 31.218 1.00 98.31 207 GLN A O 1
ATOM 1620 N N . GLU A 1 208 ? 12.701 -3.876 29.933 1.00 98.06 208 GLU A N 1
ATOM 1621 C CA . GLU A 1 208 ? 13.619 -2.912 30.558 1.00 98.06 208 GLU A CA 1
ATOM 1622 C C . GLU A 1 208 ? 13.037 -1.488 30.529 1.00 98.06 208 GLU A C 1
ATOM 1624 O O . GLU A 1 208 ? 13.081 -0.763 31.520 1.00 98.06 208 GLU A O 1
ATOM 1629 N N . THR A 1 209 ? 12.419 -1.093 29.411 1.00 98.25 209 THR A N 1
ATOM 1630 C CA . THR A 1 209 ? 11.769 0.221 29.277 1.00 98.25 209 THR A CA 1
ATOM 1631 C C . THR A 1 209 ? 10.572 0.362 30.226 1.00 98.25 209 THR A C 1
ATOM 1633 O O . THR A 1 209 ? 10.403 1.417 30.835 1.00 98.25 209 THR A O 1
ATOM 1636 N N . VAL A 1 210 ? 9.749 -0.682 30.384 1.00 97.94 210 VAL A N 1
ATOM 1637 C CA . VAL A 1 210 ? 8.640 -0.697 31.359 1.00 97.94 210 VAL A CA 1
ATOM 1638 C C . VAL A 1 210 ? 9.169 -0.541 32.786 1.00 97.94 210 VAL A C 1
ATOM 1640 O O . VAL A 1 210 ? 8.643 0.270 33.550 1.00 97.94 210 VAL A O 1
ATOM 1643 N N . GLU A 1 211 ? 10.216 -1.287 33.138 1.00 96.62 211 GLU A N 1
ATOM 1644 C CA . GLU A 1 211 ? 10.821 -1.276 34.473 1.00 96.62 211 GLU A CA 1
ATOM 1645 C C . GLU A 1 211 ? 11.429 0.092 34.817 1.00 96.62 211 GLU A C 1
ATOM 1647 O O . GLU A 1 211 ? 11.250 0.579 35.932 1.00 96.62 211 GLU A O 1
ATOM 1652 N N . VAL A 1 212 ? 12.069 0.758 33.849 1.00 97.50 212 VAL A N 1
ATOM 1653 C CA . VAL A 1 212 ? 12.641 2.105 34.025 1.00 97.50 212 VAL A CA 1
ATOM 1654 C C . VAL A 1 212 ? 11.566 3.186 34.193 1.00 97.50 212 VAL A C 1
ATOM 1656 O O . VAL A 1 212 ? 11.767 4.133 34.952 1.00 97.50 212 VAL A O 1
ATOM 1659 N N . LEU A 1 213 ? 10.431 3.081 33.496 1.00 95.25 213 LEU A N 1
ATOM 1660 C CA . LEU A 1 213 ? 9.403 4.131 33.472 1.00 95.25 213 LEU A CA 1
ATOM 1661 C C . LEU A 1 213 ? 8.366 4.035 34.598 1.00 95.25 213 LEU A C 1
ATOM 1663 O O . LEU A 1 213 ? 7.615 4.992 34.777 1.00 95.25 213 LEU A O 1
ATOM 1667 N N . ASN A 1 214 ? 8.324 2.933 35.355 1.00 93.44 214 ASN A N 1
ATOM 1668 C CA . ASN A 1 214 ? 7.190 2.499 36.187 1.00 93.44 214 ASN A CA 1
ATOM 1669 C C . ASN A 1 214 ? 5.950 2.111 35.333 1.00 93.44 214 ASN A C 1
ATOM 1671 O O . ASN A 1 214 ? 5.418 2.955 34.610 1.00 93.44 214 ASN A O 1
ATOM 1675 N N . PRO A 1 215 ? 5.417 0.877 35.449 1.00 96.25 215 PRO A N 1
ATOM 1676 C CA . PRO A 1 215 ? 4.223 0.418 34.724 1.00 96.25 215 PRO A CA 1
ATOM 1677 C C . PRO A 1 215 ? 2.992 1.338 34.781 1.00 96.25 215 PRO A C 1
ATOM 1679 O O . PRO A 1 215 ? 2.242 1.439 33.807 1.00 96.25 215 PRO A O 1
ATOM 1682 N N . GLU A 1 216 ? 2.763 2.034 35.898 1.00 96.44 216 GLU A N 1
ATOM 1683 C CA . GLU A 1 216 ? 1.605 2.930 36.057 1.00 96.44 216 GLU A CA 1
ATOM 1684 C C . GLU A 1 216 ? 1.665 4.155 35.135 1.00 96.44 216 GLU A C 1
ATOM 1686 O O . GLU A 1 216 ? 0.626 4.669 34.713 1.00 96.44 216 GLU A O 1
ATOM 1691 N N . SER A 1 217 ? 2.874 4.596 34.773 1.00 97.75 217 SER A N 1
ATOM 1692 C CA . SER A 1 217 ? 3.096 5.732 33.876 1.00 97.75 217 SER A CA 1
ATOM 1693 C C . SER A 1 217 ? 2.987 5.343 32.391 1.00 97.75 217 SER A C 1
ATOM 1695 O O . SER A 1 217 ? 2.877 6.214 31.518 1.00 97.75 217 SER A O 1
ATOM 1697 N N . VAL A 1 218 ? 2.987 4.037 32.088 1.00 98.56 218 VAL A N 1
ATOM 1698 C CA . VAL A 1 218 ? 2.871 3.499 30.731 1.00 98.56 218 VAL A CA 1
ATOM 1699 C C . VAL A 1 218 ? 1.399 3.395 30.339 1.00 98.56 218 VAL A C 1
ATOM 1701 O O . VAL A 1 218 ? 0.583 2.715 30.967 1.00 98.56 218 VAL A O 1
ATOM 1704 N N . LEU A 1 219 ? 1.050 4.096 29.263 1.00 98.69 219 LEU A N 1
ATOM 1705 C CA . LEU A 1 219 ? -0.296 4.154 28.714 1.00 98.69 219 LEU A CA 1
ATOM 1706 C C . LEU A 1 219 ? -0.650 2.851 28.003 1.00 98.69 219 LEU A C 1
ATOM 1708 O O . LEU A 1 219 ? -1.743 2.322 28.195 1.00 98.69 219 LEU A O 1
ATOM 1712 N N . CYS A 1 220 ? 0.257 2.378 27.146 1.00 98.75 220 CYS A N 1
ATOM 1713 C CA . CYS A 1 220 ? 0.143 1.105 26.445 1.00 98.75 220 CYS A CA 1
ATOM 1714 C C . CYS A 1 220 ? 1.476 0.696 25.798 1.00 98.75 220 CYS A C 1
ATOM 1716 O O . CYS A 1 220 ? 2.364 1.532 25.589 1.00 98.75 220 CYS A O 1
ATOM 1718 N N . ILE A 1 221 ? 1.563 -0.578 25.412 1.00 98.88 221 ILE A N 1
ATOM 1719 C CA . ILE A 1 221 ? 2.561 -1.084 24.466 1.00 98.88 221 ILE A CA 1
ATOM 1720 C C . ILE A 1 221 ? 1.899 -1.249 23.096 1.00 98.88 221 ILE A C 1
ATOM 1722 O O . ILE A 1 221 ? 0.822 -1.840 22.979 1.00 98.88 221 ILE A O 1
ATOM 1726 N N . ILE A 1 222 ? 2.549 -0.736 22.050 1.00 98.81 222 ILE A N 1
ATOM 1727 C CA . ILE A 1 222 ? 2.097 -0.850 20.664 1.00 98.81 222 ILE A CA 1
ATOM 1728 C C . ILE A 1 222 ? 3.004 -1.805 19.887 1.00 98.81 222 ILE A C 1
ATOM 1730 O O . ILE A 1 222 ? 4.196 -1.546 19.692 1.00 98.81 222 ILE A O 1
ATOM 1734 N N . THR A 1 223 ? 2.404 -2.869 19.360 1.00 98.81 223 THR A N 1
ATOM 1735 C CA . THR A 1 223 ? 3.046 -3.834 18.455 1.00 98.81 223 THR A CA 1
ATOM 1736 C C . THR A 1 223 ? 2.445 -3.759 17.053 1.00 98.81 223 THR A C 1
ATOM 1738 O O . THR A 1 223 ? 1.395 -3.159 16.834 1.00 98.81 223 THR A O 1
ATOM 1741 N N . THR A 1 224 ? 3.123 -4.335 16.063 1.00 98.69 224 THR A N 1
ATOM 1742 C CA . THR A 1 224 ? 2.714 -4.361 14.655 1.00 98.69 224 THR A CA 1
ATOM 1743 C C . THR A 1 224 ? 2.883 -5.762 14.074 1.00 98.69 224 THR A C 1
ATOM 1745 O O . THR A 1 224 ? 3.994 -6.297 14.033 1.00 98.69 224 THR A O 1
ATOM 1748 N N . THR A 1 225 ? 1.792 -6.343 13.570 1.00 98.12 225 THR A N 1
ATOM 1749 C CA . THR A 1 225 ? 1.814 -7.651 12.895 1.00 98.12 225 THR A CA 1
ATOM 1750 C C . THR A 1 225 ? 2.186 -7.505 11.422 1.00 98.12 225 THR A C 1
ATOM 1752 O O . THR A 1 225 ? 3.145 -8.102 10.950 1.00 98.12 225 THR A O 1
ATOM 1755 N N . SER A 1 226 ? 1.441 -6.698 10.670 1.00 97.12 226 SER A N 1
ATOM 1756 C CA . SER A 1 226 ? 1.619 -6.552 9.229 1.00 97.12 226 SER A CA 1
ATOM 1757 C C . SER A 1 226 ? 2.619 -5.431 8.918 1.00 97.12 226 SER A C 1
ATOM 1759 O O . SER A 1 226 ? 2.299 -4.252 9.101 1.00 97.12 226 SER A O 1
ATOM 1761 N N . CYS A 1 227 ? 3.821 -5.785 8.454 1.00 97.00 227 CYS A N 1
ATOM 1762 C CA . CYS A 1 227 ? 4.916 -4.853 8.158 1.00 97.00 227 CYS A CA 1
ATOM 1763 C C . CYS A 1 227 ? 5.684 -5.223 6.876 1.00 97.00 227 CYS A C 1
ATOM 1765 O O . CYS A 1 227 ? 5.562 -6.333 6.355 1.00 97.00 227 CYS A O 1
ATOM 1767 N N . PHE A 1 228 ? 6.489 -4.285 6.369 1.00 97.12 228 PHE A N 1
ATOM 1768 C CA . PHE A 1 228 ? 7.390 -4.550 5.248 1.00 97.12 228 PHE A CA 1
ATOM 1769 C C . PHE A 1 228 ? 8.587 -5.387 5.715 1.00 97.12 228 PHE A C 1
ATOM 1771 O O . PHE A 1 228 ? 9.105 -5.184 6.815 1.00 97.12 228 PHE A O 1
ATOM 1778 N N . ALA A 1 229 ? 9.028 -6.330 4.885 1.00 96.38 229 ALA A N 1
ATOM 1779 C CA . ALA A 1 229 ? 10.280 -7.047 5.111 1.00 96.38 229 ALA A CA 1
ATOM 1780 C C . ALA A 1 229 ? 11.476 -6.059 5.071 1.00 96.38 229 ALA A C 1
ATOM 1782 O O . ALA A 1 229 ? 11.368 -5.006 4.443 1.00 96.38 229 ALA A O 1
ATOM 1783 N N . PRO A 1 230 ? 12.612 -6.336 5.736 1.00 95.19 230 PRO A N 1
ATOM 1784 C CA . PRO A 1 230 ? 12.965 -7.556 6.463 1.00 95.19 230 PRO A CA 1
ATOM 1785 C C . PRO A 1 230 ? 12.469 -7.584 7.918 1.00 95.19 230 PRO A C 1
ATOM 1787 O O . PRO A 1 230 ? 12.853 -8.467 8.692 1.00 95.19 230 PRO A O 1
ATOM 1790 N N . ARG A 1 231 ? 11.598 -6.647 8.317 1.00 96.44 231 ARG A N 1
ATOM 1791 C CA . ARG A 1 231 ? 10.933 -6.713 9.619 1.00 96.44 231 ARG A CA 1
ATOM 1792 C C . ARG A 1 231 ? 9.946 -7.870 9.658 1.00 96.44 231 ARG A C 1
ATOM 1794 O O . ARG A 1 231 ? 9.079 -8.010 8.791 1.00 96.44 231 ARG A O 1
ATOM 1801 N N . SER A 1 232 ? 10.093 -8.691 10.692 1.00 95.69 232 SER A N 1
ATOM 1802 C CA . SER A 1 232 ? 9.128 -9.722 11.038 1.00 95.69 232 SER A CA 1
ATOM 1803 C C . SER A 1 232 ? 7.920 -9.095 11.739 1.00 95.69 232 SER A C 1
ATOM 1805 O O . SER A 1 232 ? 8.065 -8.082 12.430 1.00 95.69 232 SER A O 1
ATOM 1807 N N . PRO A 1 233 ? 6.730 -9.702 11.621 1.00 97.62 233 PRO A N 1
ATOM 1808 C CA . PRO A 1 233 ? 5.638 -9.433 12.547 1.00 97.62 233 PRO A CA 1
ATOM 1809 C C . PRO A 1 233 ? 6.127 -9.499 13.991 1.00 97.62 233 PRO A C 1
ATOM 1811 O O . PRO A 1 233 ? 6.958 -10.356 14.316 1.00 97.62 233 PRO A O 1
ATOM 1814 N N . ASP A 1 234 ? 5.614 -8.613 14.847 1.00 98.38 234 ASP A N 1
ATOM 1815 C CA . ASP A 1 234 ? 6.009 -8.641 16.248 1.00 98.38 234 ASP A CA 1
ATOM 1816 C C . ASP A 1 234 ? 5.670 -9.983 16.906 1.00 98.38 234 ASP A C 1
ATOM 1818 O O . ASP A 1 234 ? 4.668 -10.624 16.574 1.00 98.38 234 ASP A O 1
ATOM 1822 N N . ASN A 1 235 ? 6.476 -10.389 17.888 1.00 97.56 235 ASN A N 1
ATOM 1823 C CA . ASN A 1 235 ? 6.158 -11.508 18.766 1.00 97.56 235 ASN A CA 1
ATOM 1824 C C . ASN A 1 235 ? 5.087 -11.096 19.787 1.00 97.56 235 ASN A C 1
ATOM 1826 O O . ASN A 1 235 ? 5.354 -10.945 20.979 1.00 97.56 235 ASN A O 1
ATOM 1830 N N . ILE A 1 236 ? 3.870 -10.887 19.288 1.00 98.12 236 ILE A N 1
ATOM 1831 C CA . ILE A 1 236 ? 2.735 -10.394 20.069 1.00 98.12 236 ILE A CA 1
ATOM 1832 C C . ILE A 1 236 ? 2.324 -11.338 21.199 1.00 98.12 236 ILE A C 1
ATOM 1834 O O . ILE A 1 236 ? 1.697 -10.881 22.143 1.00 98.12 236 ILE A O 1
ATOM 1838 N N . GLU A 1 237 ? 2.704 -12.616 21.143 1.00 98.06 237 GLU A N 1
ATOM 1839 C CA . GLU A 1 237 ? 2.480 -13.572 22.228 1.00 98.06 237 GLU A CA 1
ATOM 1840 C C . GLU A 1 237 ? 3.323 -13.229 23.458 1.00 98.06 237 GLU A C 1
ATOM 1842 O O . GLU A 1 237 ? 2.774 -13.025 24.536 1.00 98.06 237 GLU A O 1
ATOM 1847 N N . LEU A 1 238 ? 4.641 -13.077 23.297 1.00 98.31 238 LEU A N 1
ATOM 1848 C CA . LEU A 1 238 ? 5.510 -12.700 24.418 1.00 98.31 238 LEU A CA 1
ATOM 1849 C C . LEU A 1 238 ? 5.210 -11.282 24.912 1.00 98.31 238 LEU A C 1
ATOM 1851 O O . LEU A 1 238 ? 5.215 -11.030 26.111 1.00 98.31 238 LEU A O 1
ATOM 1855 N N . VAL A 1 239 ? 4.900 -10.354 24.000 1.00 98.62 239 VAL A N 1
ATOM 1856 C CA . VAL A 1 239 ? 4.498 -9.000 24.410 1.00 98.62 239 VAL A CA 1
ATOM 1857 C C . VAL A 1 239 ? 3.153 -9.024 25.140 1.00 98.62 239 VAL A C 1
ATOM 1859 O O . VAL A 1 239 ? 2.968 -8.264 26.079 1.00 98.62 239 VAL A O 1
ATOM 1862 N N . SER A 1 240 ? 2.219 -9.908 24.772 1.00 98.62 240 SER A N 1
ATOM 1863 C CA . SER A 1 240 ? 0.960 -10.045 25.512 1.00 98.62 240 SER A CA 1
ATOM 1864 C C . SER A 1 240 ? 1.164 -10.585 26.927 1.00 98.62 240 SER A C 1
ATOM 1866 O O . SER A 1 240 ? 0.490 -10.113 27.835 1.00 98.62 240 SER A O 1
ATOM 1868 N N . GLU A 1 241 ? 2.104 -11.511 27.134 1.00 98.69 241 GLU A N 1
ATOM 1869 C CA . GLU A 1 241 ? 2.486 -11.989 28.473 1.00 98.69 241 GLU A CA 1
ATOM 1870 C C . GLU A 1 241 ? 3.098 -10.855 29.303 1.00 98.69 241 GLU A C 1
ATOM 1872 O O . GLU A 1 241 ? 2.699 -10.651 30.446 1.00 98.69 241 GLU A O 1
ATOM 1877 N N . LEU A 1 242 ? 3.981 -10.050 28.700 1.00 98.50 242 LEU A N 1
ATOM 1878 C CA . LEU A 1 242 ? 4.551 -8.857 29.332 1.00 98.50 242 LEU A CA 1
ATOM 1879 C C . LEU A 1 242 ? 3.460 -7.852 29.744 1.00 98.50 242 LEU A C 1
ATOM 1881 O O . LEU A 1 242 ? 3.432 -7.372 30.874 1.00 98.50 242 LEU A O 1
ATOM 1885 N N . CYS A 1 243 ? 2.536 -7.541 28.835 1.00 98.62 243 CYS A N 1
ATOM 1886 C CA . CYS A 1 243 ? 1.423 -6.630 29.100 1.00 98.62 243 CYS A CA 1
ATOM 1887 C C . CYS A 1 243 ? 0.492 -7.140 30.209 1.00 98.62 243 CYS A C 1
ATOM 1889 O O . CYS A 1 243 ? -0.045 -6.336 30.969 1.00 98.62 243 CYS A O 1
ATOM 1891 N N . ASP A 1 244 ? 0.296 -8.457 30.305 1.00 98.38 244 ASP A N 1
ATOM 1892 C CA . ASP A 1 244 ? -0.487 -9.077 31.377 1.00 98.38 244 ASP A CA 1
ATOM 1893 C C . ASP A 1 244 ? 0.246 -8.985 32.721 1.00 98.38 244 ASP A C 1
ATOM 1895 O O . ASP A 1 244 ? -0.325 -8.517 33.703 1.00 98.38 244 ASP A O 1
ATOM 1899 N N . GLN A 1 245 ? 1.542 -9.318 32.738 1.00 98.19 245 GLN A N 1
ATOM 1900 C CA . GLN A 1 245 ? 2.397 -9.272 33.927 1.00 98.19 245 GLN A CA 1
ATOM 1901 C C . GLN A 1 245 ? 2.433 -7.885 34.584 1.00 98.19 245 GLN A C 1
ATOM 1903 O O . GLN A 1 245 ? 2.398 -7.790 35.810 1.00 98.19 245 GLN A O 1
ATOM 1908 N N . TYR A 1 246 ? 2.522 -6.817 33.788 1.00 98.06 246 TYR A N 1
ATOM 1909 C CA . TYR A 1 246 ? 2.631 -5.442 34.292 1.00 98.06 246 TYR A CA 1
ATOM 1910 C C . TYR A 1 246 ? 1.296 -4.670 34.298 1.00 98.06 246 TYR A C 1
ATOM 1912 O O . TYR A 1 246 ? 1.293 -3.477 34.597 1.00 98.06 246 TYR A O 1
ATOM 1920 N N . ASP A 1 247 ? 0.170 -5.314 33.962 1.00 97.88 247 ASP A N 1
ATOM 1921 C CA . ASP A 1 247 ? -1.154 -4.679 33.811 1.00 97.88 247 ASP A CA 1
ATOM 1922 C C . ASP A 1 247 ? -1.142 -3.439 32.880 1.00 97.88 247 ASP A C 1
ATOM 1924 O O . ASP A 1 247 ? -1.729 -2.387 33.155 1.00 97.88 247 ASP A O 1
ATOM 1928 N N . ILE A 1 248 ? -0.468 -3.563 31.733 1.00 98.38 248 ILE A N 1
ATOM 1929 C CA . ILE A 1 248 ? -0.345 -2.494 30.732 1.00 98.38 248 ILE A CA 1
ATOM 1930 C C . ILE A 1 248 ? -1.231 -2.818 29.522 1.00 98.38 248 ILE A C 1
ATOM 1932 O O . ILE A 1 248 ? -1.151 -3.924 28.986 1.00 98.38 248 ILE A O 1
ATOM 1936 N N . PRO A 1 249 ? -2.057 -1.872 29.032 1.00 98.56 249 PRO A N 1
ATOM 1937 C CA . PRO A 1 249 ? -2.832 -2.084 27.817 1.00 98.56 249 PRO A CA 1
ATOM 1938 C C . PRO A 1 249 ? -1.962 -2.426 26.601 1.00 98.56 249 PRO A C 1
ATOM 1940 O O . PRO A 1 249 ? -0.922 -1.808 26.366 1.00 98.56 249 PRO A O 1
ATOM 1943 N N . HIS A 1 250 ? -2.422 -3.361 25.776 1.00 98.81 250 HIS A N 1
ATOM 1944 C CA . HIS A 1 250 ? -1.731 -3.777 24.558 1.00 98.81 250 HIS A CA 1
ATOM 1945 C C . HIS A 1 250 ? -2.557 -3.429 23.317 1.00 98.81 250 HIS A C 1
ATOM 1947 O O . HIS A 1 250 ? -3.676 -3.921 23.133 1.00 98.81 250 HIS A O 1
ATOM 1953 N N . LEU A 1 251 ? -1.982 -2.590 22.450 1.00 98.88 251 LEU A N 1
ATOM 1954 C CA . LEU A 1 251 ? -2.563 -2.183 21.173 1.00 98.88 251 LEU A CA 1
ATOM 1955 C C . LEU A 1 251 ? -1.806 -2.823 20.010 1.00 98.88 251 LEU A C 1
ATOM 1957 O O . LEU A 1 251 ? -0.627 -2.542 19.798 1.00 98.88 251 LEU A O 1
ATOM 1961 N N . VAL A 1 252 ? -2.495 -3.626 19.202 1.00 98.88 252 VAL A N 1
ATOM 1962 C CA . VAL A 1 252 ? -1.880 -4.270 18.036 1.00 98.88 252 VAL A CA 1
ATOM 1963 C C . VAL A 1 252 ? -2.265 -3.544 16.748 1.00 98.88 252 VAL A C 1
ATOM 1965 O O . VAL A 1 252 ? -3.423 -3.529 16.324 1.00 98.88 252 VAL A O 1
ATOM 1968 N N . ASN A 1 253 ? -1.276 -2.979 16.063 1.00 98.81 253 ASN A N 1
ATOM 1969 C CA . ASN A 1 253 ? -1.420 -2.485 14.701 1.00 98.81 253 ASN A CA 1
ATOM 1970 C C . ASN A 1 253 ? -1.445 -3.667 13.715 1.00 98.81 253 ASN A C 1
ATOM 1972 O O . ASN A 1 253 ? -0.406 -4.186 13.301 1.00 98.81 253 ASN A O 1
ATOM 1976 N N . ASN A 1 254 ? -2.652 -4.077 13.326 1.00 98.56 254 ASN A N 1
ATOM 1977 C CA . ASN A 1 254 ? -2.921 -5.168 12.391 1.00 98.56 254 ASN A CA 1
ATOM 1978 C C . ASN A 1 254 ? -3.405 -4.643 11.026 1.00 98.56 254 ASN A C 1
ATOM 1980 O O . ASN A 1 254 ? -4.273 -5.245 10.389 1.00 98.56 254 ASN A O 1
ATOM 1984 N N . ALA A 1 255 ? -2.854 -3.500 10.588 1.00 98.38 255 ALA A N 1
ATOM 1985 C CA . ALA A 1 255 ? -3.315 -2.711 9.445 1.00 98.38 255 ALA A CA 1
ATOM 1986 C C . ALA A 1 255 ? -3.768 -3.545 8.238 1.00 98.38 255 ALA A C 1
ATOM 1988 O O . ALA A 1 255 ? -4.858 -3.323 7.722 1.00 98.38 255 ALA A O 1
ATOM 1989 N N . TYR A 1 256 ? -2.957 -4.500 7.790 1.00 98.19 256 TYR A N 1
ATOM 1990 C CA . TYR A 1 256 ? -3.244 -5.347 6.631 1.00 98.19 256 TYR A CA 1
ATOM 1991 C C . TYR A 1 256 ? -3.026 -6.829 6.930 1.00 98.19 256 TYR A C 1
ATOM 1993 O O . TYR A 1 256 ? -2.564 -7.575 6.071 1.00 98.19 256 TYR A O 1
ATOM 2001 N N . GLY A 1 257 ? -3.316 -7.255 8.163 1.00 97.81 257 GLY A N 1
ATOM 2002 C CA . GLY A 1 257 ? -3.076 -8.631 8.595 1.00 97.81 257 GLY A CA 1
ATOM 2003 C C . GLY A 1 257 ? -4.274 -9.582 8.521 1.00 97.81 257 GLY A C 1
ATOM 2004 O O . GLY A 1 257 ? -4.054 -10.785 8.635 1.00 97.81 257 GLY A O 1
ATOM 2005 N N . LEU A 1 258 ? -5.511 -9.118 8.274 1.00 97.88 258 LEU A N 1
ATOM 2006 C CA . LEU A 1 258 ? -6.683 -10.018 8.166 1.00 97.88 258 LEU A CA 1
ATOM 2007 C C . LEU A 1 258 ? -6.581 -10.978 6.972 1.00 97.88 258 LEU A C 1
ATOM 2009 O O . LEU A 1 258 ? -6.970 -12.147 7.039 1.00 97.88 258 LEU A O 1
ATOM 2013 N N . GLN A 1 259 ? -5.935 -10.525 5.902 1.00 97.56 259 GLN A N 1
ATOM 2014 C CA . GLN A 1 259 ? -5.603 -11.357 4.746 1.00 97.56 259 GLN A CA 1
ATOM 2015 C C . GLN A 1 259 ? -4.586 -12.485 5.036 1.00 97.56 259 GLN A C 1
ATOM 2017 O O . GLN A 1 259 ? -4.349 -13.327 4.170 1.00 97.56 259 GLN A O 1
ATOM 2022 N N . SER A 1 260 ? -3.990 -12.541 6.235 1.00 97.38 260 SER A N 1
ATOM 2023 C CA . SER A 1 260 ? -3.038 -13.579 6.645 1.00 97.38 260 SER A CA 1
ATOM 2024 C C . SER A 1 260 ? -3.566 -14.384 7.833 1.00 97.38 260 SER A C 1
ATOM 2026 O O . SER A 1 260 ? -3.631 -13.896 8.961 1.00 97.38 260 SER A O 1
ATOM 2028 N N . SER A 1 261 ? -3.890 -15.657 7.593 1.00 95.88 261 SER A N 1
ATOM 2029 C CA . SER A 1 261 ? -4.343 -16.588 8.636 1.00 95.88 261 SER A CA 1
ATOM 2030 C C . SER A 1 261 ? -3.307 -16.774 9.745 1.00 95.88 261 SER A C 1
ATOM 2032 O O . SER A 1 261 ? -3.674 -16.852 10.912 1.00 95.88 261 SER A O 1
ATOM 2034 N N . LYS A 1 262 ? -2.010 -16.762 9.404 1.00 96.12 262 LYS A N 1
ATOM 2035 C CA . LYS A 1 262 ? -0.911 -16.848 10.379 1.00 96.12 262 LYS A CA 1
ATOM 2036 C C . LYS A 1 262 ? -0.918 -15.666 11.354 1.00 96.12 262 LYS A C 1
ATOM 2038 O O . LYS A 1 262 ? -0.815 -15.877 12.557 1.00 96.12 262 LYS A O 1
ATOM 2043 N N . LEU A 1 263 ? -1.082 -14.438 10.851 1.00 97.38 263 LEU A N 1
ATOM 2044 C CA . LEU A 1 263 ? -1.143 -13.239 11.700 1.00 97.38 263 LEU A CA 1
ATOM 2045 C C . LEU A 1 263 ? -2.416 -13.213 12.555 1.00 97.38 263 LEU A C 1
ATOM 2047 O O . LEU A 1 263 ? -2.369 -12.830 13.720 1.00 97.38 263 LEU A O 1
ATOM 2051 N N . CYS A 1 264 ? -3.541 -13.662 11.995 1.00 97.69 264 CYS A N 1
ATOM 2052 C CA . CYS A 1 264 ? -4.802 -13.771 12.727 1.00 97.69 264 CYS A CA 1
ATOM 2053 C C . CYS A 1 264 ? -4.729 -14.814 13.853 1.00 97.69 264 CYS A C 1
ATOM 2055 O O . CYS A 1 264 ? -5.121 -14.528 14.980 1.00 97.69 264 CYS A O 1
ATOM 2057 N N . SER A 1 265 ? -4.158 -15.989 13.578 1.00 96.25 265 SER A N 1
ATOM 2058 C CA . SER A 1 265 ? -3.955 -17.032 14.587 1.00 96.25 265 SER A CA 1
ATOM 2059 C C . SER A 1 265 ? -3.028 -16.568 15.712 1.00 96.25 265 SER A C 1
ATOM 2061 O O . SER A 1 265 ? -3.267 -16.902 16.869 1.00 96.25 265 SER A O 1
ATOM 2063 N N . ALA A 1 266 ? -1.997 -15.776 15.395 1.00 97.06 266 ALA A N 1
ATOM 2064 C CA . ALA A 1 266 ? -1.105 -15.207 16.402 1.00 97.06 266 ALA A CA 1
ATOM 2065 C C . ALA A 1 266 ? -1.841 -14.250 17.360 1.00 97.06 266 ALA A C 1
ATOM 2067 O O . ALA A 1 266 ? -1.515 -14.208 18.541 1.00 97.06 266 ALA A O 1
ATOM 2068 N N . LEU A 1 267 ? -2.857 -13.514 16.888 1.00 97.94 267 LEU A N 1
ATOM 2069 C CA . LEU A 1 267 ? -3.698 -12.661 17.742 1.00 97.94 267 LEU A CA 1
ATOM 2070 C C . LEU A 1 267 ? -4.565 -13.481 18.706 1.00 97.94 267 LEU A C 1
ATOM 2072 O O . LEU A 1 267 ? -4.632 -13.151 19.890 1.00 97.94 267 LEU A O 1
ATOM 2076 N N . ASP A 1 268 ? -5.189 -14.561 18.227 1.00 96.12 268 ASP A N 1
ATOM 2077 C CA . ASP A 1 268 ? -5.941 -15.489 19.088 1.00 96.12 268 ASP A CA 1
ATOM 2078 C C . ASP A 1 268 ? -5.019 -16.140 20.139 1.00 96.12 268 ASP A C 1
ATOM 2080 O O . ASP A 1 268 ? -5.403 -16.283 21.303 1.00 96.12 268 ASP A O 1
ATOM 2084 N N . GLN A 1 269 ? -3.790 -16.501 19.750 1.00 97.56 269 GLN A N 1
ATOM 2085 C CA . GLN A 1 269 ? -2.789 -17.081 20.647 1.00 97.56 269 GLN A CA 1
ATOM 2086 C C . GLN A 1 269 ? -2.269 -16.071 21.675 1.00 97.56 269 GLN A C 1
ATOM 2088 O O . GLN A 1 269 ? -2.176 -16.413 22.851 1.00 97.56 269 GLN A O 1
ATOM 2093 N N . ALA A 1 270 ? -2.001 -14.829 21.271 1.00 98.12 270 ALA A N 1
ATOM 2094 C CA . ALA A 1 270 ? -1.597 -13.756 22.175 1.00 98.12 270 ALA A CA 1
ATOM 2095 C C . ALA A 1 270 ? -2.673 -13.478 23.233 1.00 98.12 270 ALA A C 1
ATOM 2097 O O . ALA A 1 270 ? -2.389 -13.496 24.424 1.00 98.12 270 ALA A O 1
ATOM 2098 N N . ASN A 1 271 ? -3.941 -13.353 22.831 1.00 96.62 271 ASN A N 1
ATOM 2099 C CA . ASN A 1 271 ? -5.042 -13.205 23.788 1.00 96.62 271 ASN A CA 1
ATOM 2100 C C . ASN A 1 271 ? -5.215 -14.421 24.718 1.00 96.62 271 ASN A C 1
ATOM 2102 O O . ASN A 1 271 ? -5.752 -14.296 25.812 1.00 96.62 271 ASN A O 1
ATOM 2106 N N . ARG A 1 272 ? -4.820 -15.623 24.283 1.00 96.88 272 ARG A N 1
ATOM 2107 C CA . ARG A 1 272 ? -4.861 -16.813 25.144 1.00 96.88 272 ARG A CA 1
ATOM 2108 C C . ARG A 1 272 ? -3.731 -16.819 26.176 1.00 96.88 272 ARG A C 1
ATOM 2110 O O . ARG A 1 272 ? -3.936 -17.347 27.264 1.00 96.88 272 ARG A O 1
ATOM 2117 N N . ARG A 1 273 ? -2.546 -16.336 25.799 1.00 97.38 273 ARG A N 1
ATOM 2118 C CA . ARG A 1 273 ? -1.326 -16.395 26.618 1.00 97.38 273 ARG A CA 1
ATOM 2119 C C . ARG A 1 273 ? -1.187 -15.213 27.573 1.00 97.38 273 ARG A C 1
ATOM 2121 O O . ARG A 1 273 ? -0.628 -15.391 28.645 1.00 97.38 273 ARG A O 1
ATOM 2128 N N . GLY A 1 274 ? -1.706 -14.048 27.202 1.00 97.88 274 GLY A N 1
ATOM 2129 C CA . GLY A 1 274 ? -1.671 -12.853 28.034 1.00 97.88 274 GLY A CA 1
ATOM 2130 C C . GLY A 1 274 ? -2.699 -11.822 27.584 1.00 97.88 274 GLY A C 1
ATOM 2131 O O . GLY A 1 274 ? -3.830 -12.154 27.227 1.00 97.88 274 GLY A O 1
ATOM 2132 N N . ARG A 1 275 ? -2.306 -10.549 27.584 1.00 97.81 275 ARG A N 1
ATOM 2133 C CA . ARG A 1 275 ? -3.203 -9.414 27.378 1.00 97.81 275 ARG A CA 1
ATOM 2134 C C . ARG A 1 275 ? -3.111 -8.821 25.971 1.00 97.81 275 ARG A C 1
ATOM 2136 O O . ARG A 1 275 ? -2.049 -8.394 25.515 1.00 97.81 275 ARG A O 1
ATOM 2143 N N . VAL A 1 276 ? -4.263 -8.728 25.305 1.00 98.50 276 VAL A N 1
ATOM 2144 C CA . VAL A 1 276 ? -4.487 -7.911 24.101 1.00 98.50 276 VAL A CA 1
ATOM 2145 C C . VAL A 1 276 ? -5.795 -7.141 24.275 1.00 98.50 276 VAL A C 1
ATOM 2147 O O . VAL A 1 276 ? -6.861 -7.748 24.355 1.00 98.50 276 VAL A O 1
ATOM 2150 N N . ASP A 1 277 ? -5.740 -5.810 24.336 1.00 98.44 277 ASP A N 1
ATOM 2151 C CA . ASP A 1 277 ? -6.934 -4.991 24.582 1.00 98.44 277 ASP A CA 1
ATOM 2152 C C . ASP A 1 277 ? -7.655 -4.672 23.272 1.00 98.44 277 ASP A C 1
ATOM 2154 O O . ASP A 1 277 ? -8.857 -4.916 23.144 1.00 98.44 277 ASP A O 1
ATOM 2158 N N . LEU A 1 278 ? -6.913 -4.153 22.288 1.00 98.75 278 LEU A N 1
ATOM 2159 C CA . LEU A 1 278 ? -7.444 -3.737 20.991 1.00 98.75 278 LEU A CA 1
ATOM 2160 C C . LEU A 1 278 ? -6.479 -4.088 19.857 1.00 98.75 278 LEU A C 1
ATOM 2162 O O . LEU A 1 278 ? -5.258 -4.030 20.004 1.00 98.75 278 LEU A O 1
ATOM 2166 N N . PHE A 1 279 ? -7.036 -4.377 18.686 1.00 98.81 279 PHE A N 1
ATOM 2167 C CA . PHE A 1 279 ? -6.295 -4.451 17.432 1.00 98.81 279 PHE A CA 1
ATOM 2168 C C . PHE A 1 279 ? -7.003 -3.639 16.344 1.00 98.81 279 PHE A C 1
ATOM 2170 O O . PHE A 1 279 ? -8.231 -3.582 16.299 1.00 98.81 279 PHE A O 1
ATOM 2177 N N . VAL A 1 280 ? -6.226 -3.004 15.464 1.00 98.75 280 VAL A N 1
ATOM 2178 C CA . VAL A 1 280 ? -6.748 -2.081 14.441 1.00 98.75 280 VAL A CA 1
ATOM 2179 C C . VAL A 1 280 ? -6.366 -2.554 13.046 1.00 98.75 280 VAL A C 1
ATOM 2181 O O . VAL A 1 280 ? -5.200 -2.857 12.793 1.00 98.75 280 VAL A O 1
ATOM 2184 N N . GLN A 1 281 ? -7.324 -2.572 12.121 1.00 98.31 281 GLN A N 1
ATOM 2185 C CA . GLN A 1 281 ? -7.125 -2.951 10.719 1.00 98.31 281 GLN A CA 1
ATOM 2186 C C . GLN A 1 281 ? -7.637 -1.871 9.771 1.00 98.31 281 GLN A C 1
ATOM 2188 O O . GLN A 1 281 ? -8.542 -1.117 10.112 1.00 98.31 281 GLN A O 1
ATOM 2193 N N . SER A 1 282 ? -7.071 -1.779 8.571 1.00 98.56 282 SER A N 1
ATOM 2194 C CA . SER A 1 282 ? -7.587 -0.919 7.499 1.00 98.56 282 SER A CA 1
ATOM 2195 C C . SER A 1 282 ? -8.601 -1.686 6.652 1.00 98.56 282 SER A C 1
ATOM 2197 O O . SER A 1 282 ? -8.440 -2.885 6.417 1.00 98.56 282 SER A O 1
ATOM 2199 N N . VAL A 1 283 ? -9.646 -1.002 6.188 1.00 98.31 283 VAL A N 1
ATOM 2200 C CA . VAL A 1 283 ? -10.634 -1.639 5.303 1.00 98.31 283 VAL A CA 1
ATOM 2201 C C . VAL A 1 283 ? -10.112 -1.764 3.872 1.00 98.31 283 VAL A C 1
ATOM 2203 O O . VAL A 1 283 ? -10.276 -2.805 3.244 1.00 98.31 283 VAL A O 1
ATOM 2206 N N . ASP A 1 284 ? -9.398 -0.748 3.384 1.00 98.06 284 ASP A N 1
ATOM 2207 C CA . ASP A 1 284 ? -8.857 -0.702 2.025 1.00 98.06 284 ASP A CA 1
ATOM 2208 C C . ASP A 1 284 ? -7.868 -1.842 1.757 1.00 98.06 284 ASP A C 1
ATOM 2210 O O . ASP A 1 284 ? -7.964 -2.528 0.741 1.00 98.06 284 ASP A O 1
ATOM 2214 N N . LYS A 1 285 ? -6.977 -2.128 2.713 1.00 98.12 285 LYS A N 1
ATOM 2215 C CA . LYS A 1 285 ? -5.910 -3.124 2.538 1.00 98.12 285 LYS A CA 1
ATOM 2216 C C . LYS A 1 285 ? -6.350 -4.574 2.711 1.00 98.12 285 LYS A C 1
ATOM 2218 O O . LYS A 1 285 ? -5.592 -5.468 2.345 1.00 98.12 285 LYS A O 1
ATOM 2223 N N . ASN A 1 286 ? -7.502 -4.816 3.336 1.00 98.50 286 ASN A N 1
ATOM 2224 C CA . ASN A 1 286 ? -7.990 -6.174 3.599 1.00 98.50 286 ASN A CA 1
ATOM 2225 C C . ASN A 1 286 ? -9.215 -6.539 2.752 1.00 98.50 286 ASN A C 1
ATOM 2227 O O . ASN A 1 286 ? -9.467 -7.726 2.571 1.00 98.50 286 ASN A O 1
ATOM 2231 N N . PHE A 1 287 ? -9.952 -5.549 2.235 1.00 97.94 287 PHE A N 1
ATOM 2232 C CA . PHE A 1 287 ? -11.239 -5.771 1.567 1.00 97.94 287 PHE A CA 1
ATOM 2233 C C . PHE A 1 287 ? -11.381 -5.046 0.225 1.00 97.94 287 PHE A C 1
ATOM 2235 O O . PHE A 1 287 ? -12.482 -5.017 -0.308 1.00 97.94 287 PHE A O 1
ATOM 2242 N N . MET A 1 288 ? -10.303 -4.472 -0.331 1.00 97.38 288 MET A N 1
ATOM 2243 C CA . MET A 1 288 ? -10.316 -3.808 -1.649 1.00 97.38 288 MET A CA 1
ATOM 2244 C C . MET A 1 288 ? -11.317 -2.642 -1.727 1.00 97.38 288 MET A C 1
ATOM 2246 O O . MET A 1 288 ? -12.012 -2.443 -2.720 1.00 97.38 288 MET A O 1
ATOM 2250 N N . MET A 1 289 ? -11.398 -1.872 -0.645 1.00 96.62 289 MET A N 1
ATOM 2251 C 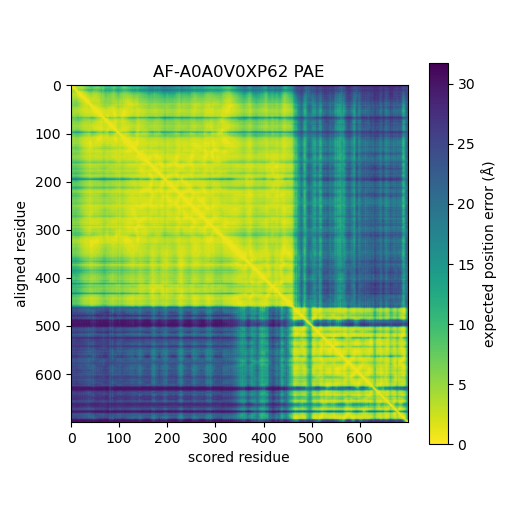CA . MET A 1 289 ? -12.288 -0.718 -0.511 1.00 96.62 289 MET A CA 1
ATOM 2252 C C . MET A 1 289 ? -11.529 0.606 -0.695 1.00 96.62 289 MET A C 1
ATOM 2254 O O . MET A 1 289 ? -10.300 0.627 -0.585 1.00 96.62 289 MET A O 1
ATOM 2258 N N . PRO A 1 290 ? -12.226 1.737 -0.911 1.00 98.19 290 PRO A N 1
ATOM 2259 C CA . PRO A 1 290 ? -11.598 3.051 -0.850 1.00 98.19 290 PRO A CA 1
ATOM 2260 C C . PRO A 1 290 ? -10.889 3.306 0.489 1.00 98.19 290 PRO A C 1
ATOM 2262 O O . PRO A 1 290 ? -11.334 2.874 1.556 1.00 98.19 290 PRO A O 1
ATOM 2265 N N . VAL A 1 291 ? -9.782 4.051 0.436 1.00 97.75 291 VAL A N 1
ATOM 2266 C CA . VAL A 1 291 ? -9.035 4.476 1.629 1.00 97.75 291 VAL A CA 1
ATOM 2267 C C . VAL A 1 291 ? -9.915 5.361 2.509 1.00 97.75 291 VAL A C 1
ATOM 2269 O O . VAL A 1 291 ? -10.594 6.259 2.015 1.00 97.75 291 VAL A O 1
ATOM 2272 N N . GLY A 1 292 ? -9.838 5.169 3.828 1.00 93.44 292 GLY A N 1
ATOM 2273 C CA . GLY A 1 292 ? -10.476 6.069 4.796 1.00 93.44 292 GLY A CA 1
ATOM 2274 C C . GLY A 1 292 ? -11.265 5.382 5.904 1.00 93.44 292 GLY A C 1
ATOM 2275 O O . GLY A 1 292 ? -11.818 6.074 6.751 1.00 93.44 292 GLY A O 1
ATOM 2276 N N . GLY A 1 293 ? -11.295 4.050 5.931 1.00 97.50 293 GLY A N 1
ATOM 2277 C CA . GLY A 1 293 ? -11.944 3.276 6.985 1.00 97.50 293 GLY A CA 1
ATOM 2278 C C . GLY A 1 293 ? -10.996 2.363 7.752 1.00 97.50 293 GLY A C 1
ATOM 2279 O O . GLY A 1 293 ? -9.936 1.954 7.265 1.00 97.50 293 GLY A O 1
ATOM 2280 N N . SER A 1 294 ? -11.412 1.996 8.955 1.00 98.31 294 SER A N 1
ATOM 2281 C CA . SER A 1 294 ? -10.734 1.008 9.783 1.00 98.31 294 SER A CA 1
ATOM 2282 C C . SER A 1 294 ? -11.732 0.174 10.571 1.00 98.31 294 SER A C 1
ATOM 2284 O O . SER A 1 294 ? -12.882 0.565 10.760 1.00 98.31 294 SER A O 1
ATOM 2286 N N . ILE A 1 295 ? -11.277 -0.988 11.021 1.00 98.62 295 ILE A N 1
ATOM 2287 C CA . ILE A 1 295 ? -11.997 -1.839 11.961 1.00 98.62 295 ILE A CA 1
ATOM 2288 C C . ILE A 1 295 ? -11.157 -1.895 13.227 1.00 98.62 295 ILE A C 1
ATOM 2290 O O . ILE A 1 295 ? -9.946 -2.105 13.157 1.00 98.62 295 ILE A O 1
ATOM 2294 N N . VAL A 1 296 ? -11.791 -1.674 14.374 1.00 98.75 296 VAL A N 1
ATOM 2295 C CA . VAL A 1 296 ? -11.172 -1.878 15.682 1.00 98.75 296 VAL A CA 1
ATOM 2296 C C . VAL A 1 296 ? -11.859 -3.058 16.339 1.00 98.75 296 VAL A C 1
ATOM 2298 O O . VAL A 1 296 ? -13.065 -3.017 16.578 1.00 98.75 296 VAL A O 1
ATOM 2301 N N . GLY A 1 297 ? -11.104 -4.121 16.594 1.00 98.50 297 GLY A N 1
ATOM 2302 C CA . GLY A 1 297 ? -11.582 -5.315 17.281 1.00 98.50 297 GLY A CA 1
ATOM 2303 C C . GLY A 1 297 ? -10.963 -5.460 18.664 1.00 98.50 297 GLY A C 1
ATOM 2304 O O . GLY A 1 297 ? -9.872 -4.958 18.931 1.00 98.50 297 GLY A O 1
ATOM 2305 N N . GLY A 1 298 ? -11.669 -6.165 19.541 1.00 98.00 298 GLY A N 1
ATOM 2306 C CA . GLY A 1 298 ? -11.206 -6.464 20.889 1.00 98.00 298 GLY A CA 1
ATOM 2307 C C . GLY A 1 298 ? -11.736 -7.798 21.401 1.00 98.00 298 GLY A C 1
ATOM 2308 O O . GLY A 1 298 ? -12.723 -8.356 20.902 1.00 98.00 298 GLY A O 1
ATOM 2309 N N . PHE A 1 299 ? -11.061 -8.316 22.421 1.00 97.31 299 PHE A N 1
ATOM 2310 C CA . PHE A 1 299 ? -11.467 -9.529 23.134 1.00 97.31 299 PHE A CA 1
ATOM 2311 C C . PHE A 1 299 ? -12.373 -9.218 24.336 1.00 97.31 299 PHE A C 1
ATOM 2313 O O . PHE A 1 299 ? -13.095 -10.093 24.805 1.00 97.31 299 PHE A O 1
ATOM 2320 N N . LYS A 1 300 ? -12.394 -7.951 24.768 1.00 96.25 300 LYS A N 1
ATOM 2321 C CA . LYS A 1 300 ? -13.221 -7.402 25.846 1.00 96.25 300 LYS A CA 1
ATOM 2322 C C . LYS A 1 300 ? -14.212 -6.370 25.279 1.00 96.25 300 LYS A C 1
ATOM 2324 O O . LYS A 1 300 ? -13.779 -5.282 24.885 1.00 96.25 300 LYS A O 1
ATOM 2329 N N . PRO A 1 301 ? -15.517 -6.695 25.159 1.00 97.00 301 PRO A N 1
ATOM 2330 C CA . PRO A 1 301 ? -16.523 -5.803 24.574 1.00 97.00 301 PRO A CA 1
ATOM 2331 C C . PRO A 1 301 ? -16.551 -4.393 25.177 1.00 97.00 301 PRO A C 1
ATOM 2333 O O . PRO A 1 301 ? -16.683 -3.417 24.443 1.00 97.00 301 PRO A O 1
ATOM 2336 N N . GLU A 1 302 ? -16.360 -4.287 26.489 1.00 96.31 302 GLU A N 1
ATOM 2337 C CA . GLU A 1 302 ? -16.378 -3.050 27.268 1.00 96.31 302 GLU A CA 1
ATOM 2338 C C . GLU A 1 302 ? -15.312 -2.033 26.831 1.00 96.31 302 GLU A C 1
ATOM 2340 O O . GLU A 1 302 ? -15.548 -0.821 26.873 1.00 96.31 302 GLU A O 1
ATOM 2345 N N . ILE A 1 303 ? -14.161 -2.508 26.343 1.00 95.56 303 ILE A N 1
ATOM 2346 C CA . ILE A 1 303 ? -13.091 -1.644 25.831 1.00 95.56 303 ILE A CA 1
ATOM 2347 C C . ILE A 1 303 ? -13.498 -1.065 24.469 1.00 95.56 303 ILE A C 1
ATOM 2349 O O . ILE A 1 303 ? -13.344 0.132 24.230 1.00 95.56 303 ILE A O 1
ATOM 2353 N N . VAL A 1 304 ? -14.094 -1.889 23.600 1.00 97.06 304 VAL A N 1
ATOM 2354 C CA . VAL A 1 304 ? -14.603 -1.450 22.287 1.00 97.06 304 VAL A CA 1
ATOM 2355 C C . VAL A 1 304 ? -15.775 -0.472 22.452 1.00 97.06 304 VAL A C 1
ATOM 2357 O O . VAL A 1 304 ? -15.870 0.513 21.722 1.00 97.06 304 VAL A O 1
ATOM 2360 N N . ASP A 1 305 ? -16.639 -0.687 23.445 1.00 94.94 305 ASP A N 1
ATOM 2361 C CA . ASP A 1 305 ? -17.732 0.237 23.774 1.00 94.94 305 ASP A CA 1
ATOM 2362 C C . ASP A 1 305 ? -17.232 1.587 24.290 1.00 94.94 305 ASP A C 1
ATOM 2364 O O . ASP A 1 305 ? -17.776 2.635 23.938 1.00 94.94 305 ASP A O 1
ATOM 2368 N N . SER A 1 306 ? -16.176 1.577 25.102 1.00 93.38 306 SER A N 1
ATOM 2369 C CA . SER A 1 306 ? -15.552 2.805 25.605 1.00 93.38 306 SER A CA 1
ATOM 2370 C C . SER A 1 306 ? -14.959 3.643 24.471 1.00 93.38 306 SER A C 1
ATOM 2372 O O . SER A 1 306 ? -15.122 4.864 24.463 1.00 93.38 306 SER A O 1
ATOM 2374 N N . LEU A 1 307 ? -14.351 2.984 23.480 1.00 94.00 307 LEU A N 1
ATOM 2375 C CA . LEU A 1 307 ? -13.855 3.612 22.257 1.00 94.00 307 LEU A CA 1
ATOM 2376 C C . LEU A 1 307 ? -14.992 4.241 21.434 1.00 94.00 307 LEU A C 1
ATOM 2378 O O . LEU A 1 307 ? -14.873 5.384 20.998 1.00 94.00 307 LEU A O 1
ATOM 2382 N N . SER A 1 308 ? -16.101 3.517 21.241 1.00 93.25 308 SER A N 1
ATOM 2383 C CA . SER A 1 308 ? -17.264 3.996 20.472 1.00 93.25 308 SER A CA 1
ATOM 2384 C C . SER A 1 308 ? -17.837 5.301 21.033 1.00 93.25 308 SER A C 1
ATOM 2386 O O . SER A 1 308 ? -18.136 6.232 20.283 1.00 93.25 308 SER A O 1
ATOM 2388 N N . LYS A 1 309 ? -17.913 5.395 22.366 1.00 93.69 309 LYS A N 1
ATOM 2389 C CA . LYS A 1 309 ? -18.405 6.570 23.108 1.00 93.69 309 LYS A CA 1
ATOM 2390 C C . LYS A 1 309 ? -17.444 7.759 23.112 1.00 93.69 309 LYS A C 1
ATOM 2392 O O . LYS A 1 309 ? -17.788 8.838 23.586 1.00 93.69 309 LYS A O 1
ATOM 2397 N N . LEU A 1 310 ? -16.208 7.562 22.658 1.00 92.50 310 LEU A N 1
ATOM 2398 C CA . LEU A 1 310 ? -15.196 8.612 22.631 1.00 92.50 310 LEU A CA 1
ATOM 2399 C C . LEU A 1 310 ? -15.257 9.449 21.352 1.00 92.50 310 LEU A C 1
ATOM 2401 O O . LEU A 1 310 ? -14.785 10.583 21.350 1.00 92.50 310 LEU A O 1
ATOM 2405 N N . TYR A 1 311 ? -15.815 8.899 20.272 1.00 92.69 311 TYR A N 1
ATOM 2406 C CA . TYR A 1 311 ? -15.917 9.594 18.996 1.00 92.69 311 TYR A CA 1
ATOM 2407 C C . TYR A 1 311 ? -16.886 10.787 19.118 1.00 92.69 311 TYR A C 1
ATOM 2409 O O . TYR A 1 311 ? -18.079 10.575 19.353 1.00 92.69 311 TYR A O 1
ATOM 2417 N N . PRO A 1 312 ? -16.421 12.043 18.966 1.00 91.19 312 PRO A N 1
ATOM 2418 C CA . PRO A 1 312 ? -17.274 13.205 19.170 1.00 91.19 312 PRO A CA 1
ATOM 2419 C C . PRO A 1 312 ? -18.144 13.459 17.937 1.00 91.19 312 PRO A C 1
ATOM 2421 O O . PRO A 1 312 ? -17.653 13.822 16.867 1.00 91.19 312 PRO A O 1
ATOM 2424 N N . GLY A 1 313 ? -19.461 13.346 18.094 1.00 92.00 313 GLY A N 1
ATOM 2425 C CA . GLY A 1 313 ? -20.399 13.633 17.015 1.00 92.00 313 GLY A CA 1
ATOM 2426 C C . GLY A 1 313 ? -20.742 12.433 16.131 1.00 92.00 313 GLY A C 1
ATOM 2427 O O . GLY A 1 313 ? -20.432 11.283 16.418 1.00 92.00 313 GLY A O 1
ATOM 2428 N N . ARG A 1 314 ? -21.431 12.732 15.026 1.00 94.06 314 ARG A N 1
ATOM 2429 C CA . ARG A 1 314 ? -21.794 11.738 14.007 1.00 94.06 314 ARG A CA 1
ATOM 2430 C C . ARG A 1 314 ? -20.652 11.549 13.023 1.00 94.06 314 ARG A C 1
ATOM 2432 O O . ARG A 1 314 ? -19.910 12.496 12.762 1.00 94.06 314 ARG A O 1
ATOM 2439 N N . ALA A 1 315 ? -20.602 10.383 12.395 1.00 95.50 315 ALA A N 1
ATOM 2440 C CA . ALA A 1 315 ? -19.596 10.074 11.390 1.00 95.50 315 ALA A CA 1
ATOM 2441 C C . ALA A 1 315 ? -20.213 9.714 10.029 1.00 95.50 315 ALA A C 1
ATOM 2443 O O . ALA A 1 315 ? -21.420 9.493 9.906 1.00 95.50 315 ALA A O 1
ATOM 2444 N N . SER A 1 316 ? -19.376 9.668 8.990 1.00 96.00 316 SER A N 1
ATOM 2445 C CA . SER A 1 316 ? -19.799 9.256 7.646 1.00 96.00 316 SER A CA 1
ATOM 2446 C C . SER A 1 316 ? -20.260 7.797 7.632 1.00 96.00 316 SER A C 1
ATOM 2448 O O . SER A 1 316 ? -19.578 6.929 8.172 1.00 96.00 316 SER A O 1
ATOM 2450 N N . ALA A 1 317 ? -21.381 7.521 6.960 1.00 96.25 317 ALA A N 1
ATOM 2451 C CA . ALA A 1 317 ? -21.880 6.161 6.741 1.00 96.25 317 ALA A CA 1
ATOM 2452 C C . ALA A 1 317 ? -21.207 5.446 5.553 1.00 96.25 317 ALA A C 1
ATOM 2454 O O . ALA A 1 317 ? -21.398 4.243 5.394 1.00 96.25 317 ALA A O 1
ATOM 2455 N N . SER A 1 318 ? -20.424 6.161 4.728 1.00 96.75 318 SER A N 1
ATOM 2456 C CA . SER A 1 318 ? -19.859 5.628 3.474 1.00 96.75 318 SER A CA 1
ATOM 2457 C C . SER A 1 318 ? -19.039 4.366 3.711 1.00 96.75 318 SER A C 1
ATOM 2459 O O . SER A 1 318 ? -19.267 3.367 3.052 1.00 96.75 318 SER A O 1
ATOM 2461 N N . VAL A 1 319 ? -18.159 4.365 4.717 1.00 97.50 319 VAL A N 1
ATOM 2462 C CA . VAL A 1 319 ? -17.298 3.208 5.003 1.00 97.50 319 VAL A CA 1
ATOM 2463 C C . VAL A 1 319 ? -18.118 1.980 5.399 1.00 97.50 319 VAL A C 1
ATOM 2465 O O . VAL A 1 319 ? -17.837 0.882 4.927 1.00 97.50 319 VAL A O 1
ATOM 2468 N N . SER A 1 320 ? -19.148 2.147 6.234 1.00 97.88 320 SER A N 1
ATOM 2469 C CA . SER A 1 320 ? -20.027 1.039 6.624 1.00 97.88 320 SER A CA 1
ATOM 2470 C C . SER A 1 320 ? -20.855 0.533 5.437 1.00 97.88 320 SER A C 1
ATOM 2472 O O . SER A 1 320 ? -21.094 -0.671 5.343 1.00 97.88 320 SER A O 1
ATOM 2474 N N . MET A 1 321 ? -21.268 1.422 4.528 1.00 97.88 321 MET A N 1
ATOM 2475 C CA . MET A 1 321 ? -22.029 1.083 3.320 1.00 97.88 321 MET A CA 1
ATOM 2476 C C . MET A 1 321 ? -21.165 0.341 2.303 1.00 97.88 321 MET A C 1
ATOM 2478 O O . MET A 1 321 ? -21.572 -0.711 1.814 1.00 97.88 321 MET A O 1
ATOM 2482 N N . ASP A 1 322 ? -19.961 0.847 2.047 1.00 98.12 322 ASP A N 1
ATOM 2483 C CA . ASP A 1 322 ? -18.969 0.215 1.184 1.00 98.12 322 ASP A CA 1
ATOM 2484 C C . ASP A 1 322 ? -18.611 -1.171 1.745 1.00 98.12 322 ASP A C 1
ATOM 2486 O O . ASP A 1 322 ? -18.602 -2.151 1.010 1.00 98.12 322 ASP A O 1
ATOM 2490 N N . PHE A 1 323 ? -18.414 -1.294 3.066 1.00 98.50 323 PHE A N 1
ATOM 2491 C CA . PHE A 1 323 ? -18.124 -2.581 3.705 1.00 98.50 323 PHE A CA 1
ATOM 2492 C C . PHE A 1 323 ? -19.278 -3.577 3.548 1.00 98.50 323 PHE A C 1
ATOM 2494 O O . PHE A 1 323 ? -19.052 -4.718 3.150 1.00 98.50 323 PHE A O 1
ATOM 2501 N N . LEU A 1 324 ? -20.517 -3.155 3.832 1.00 98.12 324 LEU A N 1
ATOM 2502 C CA . LEU A 1 324 ? -21.707 -3.998 3.672 1.00 98.12 324 LEU A CA 1
ATOM 2503 C C . LEU A 1 324 ? -21.837 -4.495 2.231 1.00 98.12 324 LEU A C 1
ATOM 2505 O O . LEU A 1 324 ? -21.977 -5.693 2.005 1.00 98.12 324 LEU A O 1
ATOM 2509 N N . THR A 1 325 ? -21.747 -3.574 1.274 1.00 98.19 325 THR A N 1
ATOM 2510 C CA . THR A 1 325 ? -21.863 -3.850 -0.163 1.00 98.19 325 THR A CA 1
ATOM 2511 C C . THR A 1 325 ? -20.802 -4.854 -0.599 1.00 98.19 325 THR A C 1
ATOM 2513 O O . THR A 1 325 ? -21.135 -5.903 -1.143 1.00 98.19 325 THR A O 1
ATOM 2516 N N . THR A 1 326 ? -19.535 -4.591 -0.271 1.00 98.38 326 THR A N 1
ATOM 2517 C CA . THR A 1 326 ? -18.413 -5.460 -0.633 1.00 98.38 326 THR A CA 1
ATOM 2518 C C . THR A 1 326 ? -18.543 -6.848 -0.015 1.00 98.38 326 THR A C 1
ATOM 2520 O O . THR A 1 326 ? -18.312 -7.840 -0.697 1.00 98.38 326 THR A O 1
ATOM 2523 N N . MET A 1 327 ? -18.939 -6.960 1.256 1.00 98.06 327 MET A N 1
ATOM 2524 C CA . MET A 1 327 ? -19.076 -8.265 1.910 1.00 98.06 327 MET A CA 1
ATOM 2525 C C . MET A 1 327 ? -20.251 -9.089 1.374 1.00 98.06 327 MET A C 1
ATOM 2527 O O . MET A 1 327 ? -20.135 -10.311 1.295 1.00 98.06 327 MET A O 1
ATOM 2531 N N . LEU A 1 328 ? -21.358 -8.451 0.983 1.00 97.88 328 LEU A N 1
ATOM 2532 C CA . LEU A 1 328 ? -22.485 -9.138 0.345 1.00 97.88 328 LEU A CA 1
ATOM 2533 C C . LEU A 1 328 ? -22.148 -9.572 -1.088 1.00 97.88 328 LEU A C 1
ATOM 2535 O O . LEU A 1 328 ? -22.441 -10.707 -1.453 1.00 97.88 328 LEU A O 1
ATOM 2539 N N . ALA A 1 329 ? -21.497 -8.707 -1.870 1.00 98.00 329 ALA A N 1
ATOM 2540 C CA . ALA A 1 329 ? -21.080 -9.004 -3.243 1.00 98.00 329 ALA A CA 1
ATOM 2541 C C . ALA A 1 329 ? -19.986 -10.079 -3.303 1.00 98.00 329 ALA A C 1
ATOM 2543 O O . ALA A 1 329 ? -19.926 -10.872 -4.234 1.00 98.00 329 ALA A O 1
ATOM 2544 N N . MET A 1 330 ? -19.109 -10.121 -2.302 1.00 97.19 330 MET A N 1
ATOM 2545 C CA . MET A 1 330 ? -18.030 -11.100 -2.227 1.00 97.19 330 MET A CA 1
ATOM 2546 C C . MET A 1 330 ? -18.527 -12.436 -1.658 1.00 97.19 330 MET A C 1
ATOM 2548 O O . MET A 1 330 ? -18.298 -13.490 -2.245 1.00 97.19 330 MET A O 1
ATOM 2552 N N . GLY A 1 331 ? -19.225 -12.410 -0.522 1.00 97.38 331 GLY A N 1
ATOM 2553 C CA . GLY A 1 331 ? -19.545 -13.616 0.238 1.00 97.38 331 GLY A CA 1
ATOM 2554 C C . GLY A 1 331 ? -18.308 -14.311 0.828 1.00 97.38 331 GLY A C 1
ATOM 2555 O O . GLY A 1 331 ? -17.153 -13.972 0.548 1.00 97.38 331 GLY A O 1
ATOM 2556 N N . GLU A 1 332 ? -18.543 -15.304 1.681 1.00 97.31 332 GLU A N 1
ATOM 2557 C CA . GLU A 1 332 ? -17.484 -16.015 2.403 1.00 97.31 332 GLU A CA 1
ATOM 2558 C C . GLU A 1 332 ? -16.579 -16.814 1.470 1.00 97.31 332 GLU A C 1
ATOM 2560 O O . GLU A 1 332 ? -15.352 -16.724 1.570 1.00 97.31 332 GLU A O 1
ATOM 2565 N N . ARG A 1 333 ? -17.172 -17.564 0.535 1.00 97.62 333 ARG A N 1
ATOM 2566 C CA . ARG A 1 333 ? -16.426 -18.443 -0.369 1.00 97.62 333 ARG A CA 1
ATOM 2567 C C . ARG A 1 333 ? -15.410 -17.668 -1.207 1.00 97.62 333 ARG A C 1
ATOM 2569 O O . ARG A 1 333 ? -14.258 -18.090 -1.308 1.00 97.62 333 ARG A O 1
ATOM 2576 N N . GLN A 1 334 ? -15.806 -16.528 -1.775 1.00 97.44 334 GLN A N 1
ATOM 2577 C CA . GLN A 1 334 ? -14.900 -15.713 -2.584 1.00 97.44 334 GLN A CA 1
ATOM 2578 C C . GLN A 1 334 ? -13.831 -15.041 -1.722 1.00 97.44 334 GLN A C 1
ATOM 2580 O O . GLN A 1 334 ? -12.665 -15.019 -2.114 1.00 97.44 334 GLN A O 1
ATOM 2585 N N . TYR A 1 335 ? -14.189 -14.537 -0.534 1.00 97.56 335 TYR A N 1
ATOM 2586 C CA . TYR A 1 335 ? -13.214 -13.951 0.388 1.00 97.56 335 TYR A CA 1
ATOM 2587 C C . TYR A 1 335 ? -12.131 -14.967 0.779 1.00 97.56 335 TYR A C 1
ATOM 2589 O O . TYR A 1 335 ? -10.937 -14.671 0.706 1.00 97.56 335 TYR A O 1
ATOM 2597 N N . GLN A 1 336 ? -12.526 -16.195 1.128 1.00 97.06 336 GLN A N 1
ATOM 2598 C CA . GLN A 1 336 ? -11.586 -17.279 1.412 1.00 97.06 336 GLN A CA 1
ATOM 2599 C C . GLN A 1 336 ? -10.747 -17.648 0.181 1.00 97.06 336 GLN A C 1
ATOM 2601 O O . GLN A 1 336 ? -9.529 -17.768 0.302 1.00 97.06 336 GLN A O 1
ATOM 2606 N N . CYS A 1 337 ? -11.363 -17.759 -1.001 1.00 97.31 337 CYS A N 1
ATOM 2607 C CA . CYS A 1 337 ? -10.658 -18.037 -2.254 1.00 97.31 337 CYS A CA 1
ATOM 2608 C C . CYS A 1 337 ? -9.567 -16.993 -2.537 1.00 97.31 337 CYS A C 1
ATOM 2610 O O . CYS A 1 337 ? -8.425 -17.362 -2.801 1.00 97.31 337 CYS A O 1
ATOM 2612 N N . MET A 1 338 ? -9.865 -15.700 -2.383 1.00 97.06 338 MET A N 1
ATOM 2613 C CA . MET A 1 338 ? -8.881 -14.630 -2.581 1.00 97.06 338 MET A CA 1
ATOM 2614 C C . MET A 1 338 ? -7.747 -14.659 -1.553 1.00 97.06 338 MET A C 1
ATOM 2616 O O . MET A 1 338 ? -6.602 -14.349 -1.886 1.00 97.06 338 MET A O 1
ATOM 2620 N N . ARG A 1 339 ? -8.024 -15.061 -0.308 1.00 96.62 339 ARG A N 1
ATOM 2621 C CA . ARG A 1 339 ? -6.977 -15.255 0.708 1.00 96.62 339 ARG A CA 1
ATOM 2622 C C . ARG A 1 339 ? -6.067 -16.434 0.380 1.00 96.62 339 ARG A C 1
ATOM 2624 O O . ARG A 1 339 ? -4.862 -16.319 0.599 1.00 96.62 339 ARG A O 1
ATOM 2631 N N . SER A 1 340 ? -6.621 -17.528 -0.140 1.00 96.81 340 SER A N 1
ATOM 2632 C CA . SER A 1 340 ? -5.843 -18.675 -0.620 1.00 96.81 340 SER A CA 1
ATOM 2633 C C . SER A 1 340 ? -5.000 -18.291 -1.835 1.00 96.81 340 SER A C 1
ATOM 2635 O O . SER A 1 340 ? -3.785 -18.442 -1.788 1.00 96.81 340 SER A O 1
ATOM 2637 N N . ALA A 1 341 ? -5.603 -17.652 -2.843 1.00 97.38 341 ALA A N 1
ATOM 2638 C CA . ALA A 1 341 ? -4.895 -17.166 -4.026 1.00 97.38 341 ALA A CA 1
ATOM 2639 C C . ALA A 1 341 ? -3.739 -16.224 -3.659 1.00 97.38 341 ALA A C 1
ATOM 2641 O O . ALA A 1 341 ? -2.653 -16.330 -4.210 1.00 97.38 341 ALA A O 1
ATOM 2642 N N . ARG A 1 342 ? -3.914 -15.349 -2.660 1.00 97.94 342 ARG A N 1
ATOM 2643 C CA . ARG A 1 342 ? -2.829 -14.501 -2.142 1.00 97.94 342 ARG A CA 1
ATOM 2644 C C . ARG A 1 342 ? -1.632 -15.313 -1.621 1.00 97.94 342 ARG A C 1
ATOM 2646 O O . ARG A 1 342 ? -0.494 -14.874 -1.768 1.00 97.94 342 ARG A O 1
ATOM 2653 N N . VAL A 1 343 ? -1.863 -16.458 -0.972 1.00 97.69 343 VAL A N 1
ATOM 2654 C CA . VAL A 1 343 ? -0.780 -17.344 -0.506 1.00 97.69 343 VAL A CA 1
ATOM 2655 C C . VAL A 1 343 ? -0.032 -17.936 -1.699 1.00 97.69 343 VAL A C 1
ATOM 2657 O O . VAL A 1 343 ? 1.197 -17.891 -1.708 1.00 97.69 343 VAL A O 1
ATOM 2660 N N . ASP A 1 344 ? -0.754 -18.407 -2.712 1.00 97.88 344 ASP A N 1
ATOM 2661 C CA . ASP A 1 344 ? -0.163 -18.965 -3.934 1.00 97.88 344 ASP A CA 1
ATOM 2662 C C . ASP A 1 344 ? 0.616 -17.887 -4.708 1.00 97.88 344 ASP A C 1
ATOM 2664 O O . ASP A 1 344 ? 1.764 -18.079 -5.108 1.00 97.88 344 ASP A O 1
ATOM 2668 N N . HIS A 1 345 ? 0.046 -16.687 -4.820 1.00 98.31 345 HIS A N 1
ATOM 2669 C CA . HIS A 1 345 ? 0.678 -15.511 -5.417 1.00 98.31 345 HIS A CA 1
ATOM 2670 C C . HIS A 1 345 ? 1.929 -15.065 -4.655 1.00 98.31 345 HIS A C 1
ATOM 2672 O O . HIS A 1 345 ? 2.916 -14.680 -5.279 1.00 98.31 345 HIS A O 1
ATOM 2678 N N . PHE A 1 346 ? 1.941 -15.156 -3.321 1.00 98.25 346 PHE A N 1
ATOM 2679 C CA . PHE A 1 346 ? 3.152 -14.915 -2.534 1.00 98.25 346 PHE A CA 1
ATOM 2680 C C . PHE A 1 346 ? 4.259 -15.905 -2.904 1.00 98.25 346 PHE A C 1
ATOM 2682 O O . PHE A 1 346 ? 5.402 -15.492 -3.078 1.00 98.25 346 PHE A O 1
ATOM 2689 N N . GLN A 1 347 ? 3.932 -17.193 -3.054 1.00 97.81 347 GLN A N 1
ATOM 2690 C CA . GLN A 1 347 ? 4.905 -18.213 -3.451 1.00 97.81 347 GLN A CA 1
ATOM 2691 C C . GLN A 1 347 ? 5.427 -17.977 -4.871 1.00 97.81 347 GLN A C 1
ATOM 2693 O O . GLN A 1 347 ? 6.634 -18.044 -5.090 1.00 97.81 347 GLN A O 1
ATOM 2698 N N . HIS A 1 348 ? 4.544 -17.644 -5.814 1.00 97.88 348 HIS A N 1
ATOM 2699 C CA . HIS A 1 348 ? 4.926 -17.352 -7.194 1.00 97.88 348 HIS A CA 1
ATOM 2700 C C . HIS A 1 348 ? 5.827 -16.110 -7.290 1.00 97.88 348 HIS A C 1
ATOM 2702 O O . HIS A 1 348 ? 6.895 -16.159 -7.899 1.00 97.88 348 HIS A O 1
ATOM 2708 N N . LEU A 1 349 ? 5.453 -15.020 -6.610 1.00 98.31 349 LEU A N 1
ATOM 2709 C CA . LEU A 1 349 ? 6.269 -13.809 -6.513 1.00 98.31 349 LEU A CA 1
ATOM 2710 C C . LEU A 1 349 ? 7.627 -14.095 -5.862 1.00 98.31 349 LEU A C 1
ATOM 2712 O O . LEU A 1 349 ? 8.650 -13.623 -6.350 1.00 98.31 349 LEU A O 1
ATOM 2716 N N . HIS A 1 350 ? 7.652 -14.880 -4.782 1.00 98.12 350 HIS A N 1
ATOM 2717 C CA . HIS A 1 350 ? 8.890 -15.271 -4.114 1.00 98.12 350 HIS A CA 1
ATOM 2718 C C . HIS A 1 350 ? 9.802 -16.084 -5.034 1.00 98.12 350 HIS A C 1
ATOM 2720 O O . HIS A 1 350 ? 10.992 -15.797 -5.102 1.00 98.12 350 HIS A O 1
ATOM 2726 N N . ALA A 1 351 ? 9.270 -17.077 -5.749 1.00 97.94 351 ALA A N 1
ATOM 2727 C CA . ALA A 1 351 ? 10.048 -17.888 -6.683 1.00 97.94 351 ALA A CA 1
ATOM 2728 C C . ALA A 1 351 ? 10.636 -17.038 -7.822 1.00 97.94 351 ALA A C 1
ATOM 2730 O O . ALA A 1 351 ? 11.819 -17.160 -8.132 1.00 97.94 351 ALA A O 1
ATOM 2731 N N . GLY A 1 352 ? 9.844 -16.127 -8.395 1.00 97.25 352 GLY A N 1
ATOM 2732 C CA . GLY A 1 352 ? 10.317 -15.216 -9.438 1.00 97.25 352 GLY A CA 1
ATOM 2733 C C . GLY A 1 352 ? 11.387 -14.237 -8.951 1.00 97.25 352 GLY A C 1
ATOM 2734 O O . GLY A 1 352 ? 12.392 -14.030 -9.626 1.00 97.25 352 GLY A O 1
ATOM 2735 N N . LEU A 1 353 ? 11.213 -13.667 -7.756 1.00 97.75 353 LEU A N 1
ATOM 2736 C CA . LEU A 1 353 ? 12.215 -12.787 -7.150 1.00 97.75 353 LEU A CA 1
ATOM 2737 C C . LEU A 1 353 ? 13.492 -13.535 -6.763 1.00 97.75 353 LEU A C 1
ATOM 2739 O O . LEU A 1 353 ? 14.571 -12.973 -6.905 1.00 97.75 353 LEU A O 1
ATOM 2743 N N . GLN A 1 354 ? 13.381 -14.785 -6.309 1.00 97.56 354 GLN A N 1
ATOM 2744 C CA . GLN A 1 354 ? 14.530 -15.647 -6.037 1.00 97.56 354 GLN A CA 1
ATOM 2745 C C . GLN A 1 354 ? 15.334 -15.897 -7.321 1.00 97.56 354 GLN A C 1
ATOM 2747 O O . GLN A 1 354 ? 16.541 -15.678 -7.327 1.00 97.56 354 GLN A O 1
ATOM 2752 N N . ALA A 1 355 ? 14.667 -16.264 -8.420 1.00 95.31 355 ALA A N 1
ATOM 2753 C CA . ALA A 1 355 ? 15.322 -16.475 -9.711 1.00 95.31 355 ALA A CA 1
ATOM 2754 C C . ALA A 1 355 ? 15.988 -15.193 -10.246 1.00 95.31 355 ALA A C 1
ATOM 2756 O O . ALA A 1 355 ? 17.110 -15.234 -10.753 1.00 95.31 355 ALA A O 1
ATOM 2757 N N . TRP A 1 356 ? 15.324 -14.039 -10.105 1.00 93.62 356 TRP A N 1
ATOM 2758 C CA . TRP A 1 356 ? 15.917 -12.749 -10.461 1.00 93.62 356 TRP A CA 1
ATOM 2759 C C . TRP A 1 356 ? 17.149 -12.440 -9.606 1.00 93.62 356 TRP A C 1
ATOM 2761 O O . TRP A 1 356 ? 18.188 -12.082 -10.155 1.00 93.62 356 TRP A O 1
ATOM 2771 N N . ALA A 1 357 ? 17.048 -12.627 -8.286 1.00 94.81 357 ALA A N 1
ATOM 2772 C CA . ALA A 1 357 ? 18.132 -12.361 -7.352 1.00 94.81 357 ALA A CA 1
ATOM 2773 C C . ALA A 1 357 ? 19.364 -13.220 -7.672 1.00 94.81 357 ALA A C 1
ATOM 2775 O O . ALA A 1 357 ? 20.459 -12.684 -7.812 1.00 94.81 357 ALA A O 1
ATOM 2776 N N . GLU A 1 358 ? 19.182 -14.522 -7.908 1.00 92.38 358 GLU A N 1
ATOM 2777 C CA . GLU A 1 358 ? 20.259 -15.425 -8.334 1.00 92.38 358 GLU A CA 1
ATOM 2778 C C . GLU A 1 358 ? 20.932 -14.949 -9.629 1.00 92.38 358 GLU A C 1
ATOM 2780 O O . GLU A 1 358 ? 22.158 -14.903 -9.712 1.00 92.38 358 GLU A O 1
ATOM 2785 N N . LYS A 1 359 ? 20.147 -14.520 -10.625 1.00 86.38 359 LYS A N 1
ATOM 2786 C CA . LYS A 1 359 ? 20.668 -14.018 -11.906 1.00 86.38 359 LYS A CA 1
ATOM 2787 C C . LYS A 1 359 ? 21.461 -12.716 -11.759 1.00 86.38 359 LYS A C 1
ATOM 2789 O O . LYS A 1 359 ? 22.409 -12.492 -12.510 1.00 86.38 359 LYS A O 1
ATOM 2794 N N . THR A 1 360 ? 21.075 -11.840 -10.834 1.00 83.94 360 THR A N 1
ATOM 2795 C CA . THR A 1 360 ? 21.746 -10.551 -10.606 1.00 83.94 360 THR A CA 1
ATOM 2796 C C . THR A 1 360 ? 22.828 -10.603 -9.529 1.00 83.94 360 THR A C 1
ATOM 2798 O O . THR A 1 360 ? 23.424 -9.564 -9.241 1.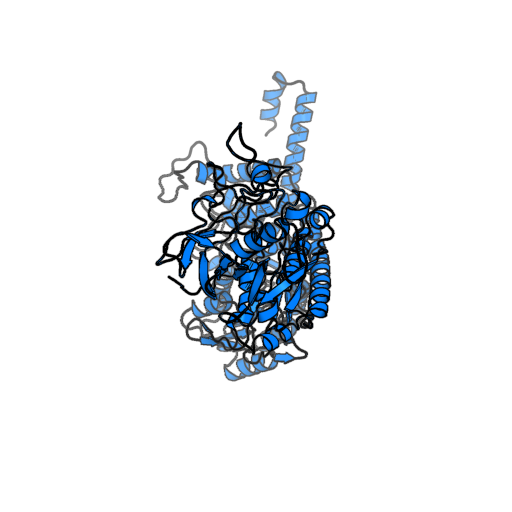00 83.94 360 THR A O 1
ATOM 2801 N N . ASN A 1 361 ? 23.116 -11.784 -8.966 1.00 88.88 361 ASN A N 1
ATOM 2802 C CA . ASN A 1 361 ? 23.965 -11.970 -7.783 1.00 88.88 361 ASN A CA 1
ATOM 2803 C C . ASN A 1 361 ? 23.497 -11.139 -6.571 1.00 88.88 361 ASN A C 1
ATOM 2805 O O . ASN A 1 361 ? 24.305 -10.628 -5.802 1.00 88.88 361 ASN A O 1
ATOM 2809 N N . GLU A 1 362 ? 22.183 -11.002 -6.427 1.00 94.44 362 GLU A N 1
ATOM 2810 C CA . GLU A 1 362 ? 21.507 -10.488 -5.238 1.00 94.44 362 GLU A CA 1
ATOM 2811 C C . GLU A 1 362 ? 20.923 -11.654 -4.422 1.00 94.44 362 GLU A C 1
ATOM 2813 O O . GLU A 1 362 ? 21.007 -12.820 -4.809 1.00 94.44 362 GLU A O 1
ATOM 2818 N N . GLN A 1 363 ? 20.321 -11.364 -3.269 1.00 95.25 363 GLN A N 1
ATOM 2819 C CA . GLN A 1 363 ? 19.788 -12.374 -2.357 1.00 95.25 363 GLN A CA 1
ATOM 2820 C C . GLN A 1 363 ? 18.426 -11.980 -1.788 1.00 95.25 363 GLN A C 1
ATOM 2822 O O . GLN A 1 363 ? 18.182 -10.826 -1.439 1.00 95.25 363 GLN A O 1
ATOM 2827 N N . ILE A 1 364 ? 17.543 -12.962 -1.604 1.00 96.06 364 ILE A N 1
ATOM 2828 C CA . ILE A 1 364 ? 16.345 -12.777 -0.779 1.00 96.06 364 ILE A CA 1
ATOM 2829 C C . ILE A 1 364 ? 16.765 -12.660 0.688 1.00 96.06 364 ILE A C 1
ATOM 2831 O O . ILE A 1 364 ? 17.428 -13.541 1.236 1.00 96.06 364 ILE A O 1
ATOM 2835 N N . ILE A 1 365 ? 16.331 -11.589 1.352 1.00 93.94 365 ILE A N 1
ATOM 2836 C CA . ILE A 1 365 ? 16.542 -11.409 2.787 1.00 93.94 365 ILE A CA 1
ATOM 2837 C C . ILE A 1 365 ? 15.517 -12.267 3.539 1.00 93.94 365 ILE A C 1
ATOM 2839 O O . ILE A 1 365 ? 14.310 -12.007 3.505 1.00 93.94 365 ILE A O 1
ATOM 2843 N N . SER A 1 366 ? 15.999 -13.312 4.215 1.00 90.38 366 SER A N 1
ATOM 2844 C CA . SER A 1 366 ? 15.153 -14.343 4.823 1.00 90.38 366 SER A CA 1
ATOM 2845 C C . SER A 1 366 ? 14.270 -13.799 5.952 1.00 90.38 366 SER A C 1
ATOM 2847 O O . SER A 1 366 ? 14.734 -13.473 7.043 1.00 90.38 366 SER A O 1
ATOM 2849 N N . CYS A 1 367 ? 12.955 -13.765 5.724 1.00 90.81 367 CYS A N 1
ATOM 2850 C CA . CYS A 1 367 ? 11.970 -13.328 6.714 1.00 90.81 367 CYS A CA 1
ATOM 2851 C C . CYS A 1 367 ? 10.773 -14.302 6.779 1.00 90.81 367 CYS A C 1
ATOM 2853 O O . CYS A 1 367 ? 9.663 -13.957 6.380 1.00 90.81 367 CYS A O 1
ATOM 2855 N N . PRO A 1 368 ? 10.946 -15.533 7.302 1.00 90.38 368 PRO A N 1
ATOM 2856 C CA . PRO A 1 368 ? 9.954 -16.611 7.172 1.00 90.38 368 PRO A CA 1
ATOM 2857 C C . PRO A 1 368 ? 8.617 -16.336 7.879 1.00 90.38 368 PRO A C 1
ATOM 2859 O O . PRO A 1 368 ? 7.597 -16.944 7.553 1.00 90.38 368 PRO A O 1
ATOM 2862 N N . LYS A 1 369 ? 8.606 -15.427 8.864 1.00 91.50 369 LYS A N 1
ATOM 2863 C CA . LYS A 1 369 ? 7.382 -15.005 9.558 1.00 91.50 369 LYS A CA 1
ATOM 2864 C C . LYS A 1 369 ? 6.597 -13.942 8.782 1.00 91.50 369 LYS A C 1
ATOM 2866 O O . LYS A 1 369 ? 5.413 -13.769 9.057 1.00 91.50 369 LYS A O 1
ATOM 2871 N N . ASN A 1 370 ? 7.213 -13.252 7.821 1.00 94.44 370 ASN A N 1
ATOM 2872 C CA . ASN A 1 370 ? 6.534 -12.280 6.973 1.00 94.44 370 ASN A CA 1
ATOM 2873 C C . ASN A 1 370 ? 6.030 -12.968 5.699 1.00 94.44 370 ASN A C 1
ATOM 2875 O O . ASN A 1 370 ? 6.783 -13.236 4.772 1.00 94.44 370 ASN A O 1
ATOM 2879 N N . ASN A 1 371 ? 4.737 -13.283 5.670 1.00 92.94 371 ASN A N 1
ATOM 2880 C CA . ASN A 1 371 ? 4.106 -14.007 4.564 1.00 92.94 371 ASN A CA 1
ATOM 2881 C C . ASN A 1 371 ? 3.308 -13.100 3.615 1.00 92.94 371 ASN A C 1
ATOM 2883 O O . ASN A 1 371 ? 2.407 -13.579 2.920 1.00 92.94 371 ASN A O 1
ATOM 2887 N N . ILE A 1 372 ? 3.591 -11.795 3.643 1.00 97.44 372 ILE A N 1
ATOM 2888 C CA . ILE A 1 372 ? 2.972 -10.788 2.775 1.00 97.44 372 ILE A CA 1
ATOM 2889 C C . ILE A 1 372 ? 4.056 -10.039 2.001 1.00 97.44 372 ILE A C 1
ATOM 2891 O O . ILE A 1 372 ? 3.940 -9.908 0.787 1.00 97.44 372 ILE A O 1
ATOM 2895 N N . SER A 1 373 ? 5.103 -9.564 2.682 1.00 98.00 373 SER A N 1
ATOM 2896 C CA . SER A 1 373 ? 6.178 -8.761 2.094 1.00 98.00 373 SER A CA 1
ATOM 2897 C C . SER A 1 373 ? 7.481 -9.551 1.986 1.00 98.00 373 SER A C 1
ATOM 2899 O O . SER A 1 373 ? 7.842 -10.298 2.891 1.00 98.00 373 SER A O 1
ATOM 2901 N N . ILE A 1 374 ? 8.190 -9.340 0.880 1.00 98.06 374 ILE A N 1
ATOM 2902 C CA . ILE A 1 374 ? 9.489 -9.922 0.541 1.00 98.06 374 ILE A CA 1
ATOM 2903 C C . ILE A 1 374 ? 10.500 -8.775 0.446 1.00 98.06 374 ILE A C 1
ATOM 2905 O O . ILE A 1 374 ? 10.146 -7.666 0.031 1.00 98.06 374 ILE A O 1
ATOM 2909 N N . ALA A 1 375 ? 11.743 -9.021 0.853 1.00 97.25 375 ALA A N 1
ATOM 2910 C CA . ALA A 1 375 ? 12.859 -8.100 0.674 1.00 97.25 375 ALA A CA 1
ATOM 2911 C C . ALA A 1 375 ? 13.963 -8.791 -0.131 1.00 97.25 375 ALA A C 1
ATOM 2913 O O . ALA A 1 375 ? 14.311 -9.934 0.159 1.00 97.25 375 ALA A O 1
ATOM 2914 N N . VAL A 1 376 ? 14.498 -8.091 -1.127 1.00 97.12 376 VAL A N 1
ATOM 2915 C CA . VAL A 1 376 ? 15.627 -8.538 -1.952 1.00 97.12 376 VAL A CA 1
ATOM 2916 C C . VAL A 1 376 ? 16.770 -7.555 -1.734 1.00 97.12 376 VAL A C 1
ATOM 2918 O O . VAL A 1 376 ? 16.532 -6.346 -1.799 1.00 97.12 376 VAL A O 1
ATOM 2921 N N . SER A 1 377 ? 17.973 -8.050 -1.451 1.00 95.69 377 SER A N 1
ATOM 2922 C CA . SER A 1 377 ? 19.169 -7.221 -1.312 1.00 95.69 377 SER A CA 1
ATOM 2923 C C . SER A 1 377 ? 19.463 -6.448 -2.595 1.00 95.69 377 SER A C 1
ATOM 2925 O O . SER A 1 377 ? 19.039 -6.827 -3.687 1.00 95.69 377 SER A O 1
ATOM 2927 N N . LEU A 1 378 ? 20.192 -5.352 -2.433 1.00 94.25 378 LEU A N 1
ATOM 2928 C CA . LEU A 1 378 ? 20.771 -4.560 -3.514 1.00 94.25 378 LEU A CA 1
ATOM 2929 C C . LEU A 1 378 ? 22.280 -4.396 -3.286 1.00 94.25 378 LEU A C 1
ATOM 2931 O O . LEU A 1 378 ? 22.830 -3.322 -3.515 1.00 94.25 378 LEU A O 1
ATOM 2935 N N . ASP A 1 379 ? 22.933 -5.436 -2.768 1.00 90.88 379 ASP A N 1
ATOM 2936 C CA . ASP A 1 379 ? 24.348 -5.405 -2.396 1.00 90.88 379 ASP A CA 1
ATOM 2937 C C . ASP A 1 379 ? 25.219 -5.324 -3.652 1.00 90.88 379 ASP A C 1
ATOM 2939 O O . ASP A 1 379 ? 26.126 -4.495 -3.730 1.00 90.88 379 ASP A O 1
ATOM 2943 N N . ARG A 1 380 ? 24.902 -6.116 -4.686 1.00 87.25 380 ARG A N 1
ATOM 2944 C CA . ARG A 1 380 ? 25.656 -6.093 -5.944 1.00 87.25 380 ARG A CA 1
ATOM 2945 C C . ARG A 1 380 ? 25.422 -4.797 -6.711 1.00 87.25 380 ARG A C 1
ATOM 2947 O O . ARG A 1 380 ? 26.342 -4.291 -7.357 1.00 87.25 380 ARG A O 1
ATOM 2954 N N . LEU A 1 381 ? 24.207 -4.255 -6.658 1.00 81.12 381 LEU A N 1
ATOM 2955 C CA . LEU A 1 381 ? 23.920 -2.926 -7.190 1.00 81.12 381 LEU A CA 1
ATOM 2956 C C . LEU A 1 381 ? 24.727 -1.849 -6.452 1.00 81.12 381 LEU A C 1
ATOM 2958 O O . LEU A 1 381 ? 25.348 -1.024 -7.119 1.00 81.12 381 LEU A O 1
ATOM 2962 N N . ALA A 1 382 ? 24.754 -1.888 -5.116 1.00 82.81 382 ALA A N 1
ATOM 2963 C CA . ALA A 1 382 ? 25.515 -0.952 -4.293 1.00 82.81 382 ALA A CA 1
ATOM 2964 C C . ALA A 1 382 ? 27.019 -1.015 -4.601 1.00 82.81 382 ALA A C 1
ATOM 2966 O O . ALA A 1 382 ? 27.636 0.024 -4.822 1.00 82.81 382 ALA A O 1
ATOM 2967 N N . GLU A 1 383 ? 27.598 -2.213 -4.728 1.00 77.56 383 GLU A N 1
ATOM 2968 C CA . GLU A 1 383 ? 28.988 -2.391 -5.171 1.00 77.56 383 GLU A CA 1
ATOM 2969 C C . GLU A 1 383 ? 29.245 -1.730 -6.533 1.00 77.56 383 GLU A C 1
ATOM 2971 O O . GLU A 1 383 ? 30.206 -0.980 -6.690 1.00 77.56 383 GLU A O 1
ATOM 2976 N N . LYS A 1 384 ? 28.373 -1.972 -7.523 1.00 72.50 384 LYS A N 1
ATOM 2977 C CA . LYS A 1 384 ? 28.520 -1.418 -8.881 1.00 72.50 384 LYS A CA 1
ATOM 2978 C C . LYS A 1 384 ? 28.446 0.107 -8.919 1.00 72.50 384 LYS A C 1
ATOM 2980 O O . LYS A 1 384 ? 29.056 0.715 -9.795 1.00 72.50 384 LYS A O 1
ATOM 2985 N N . CYS A 1 385 ? 27.684 0.724 -8.020 1.00 73.31 385 CYS A N 1
ATOM 2986 C CA . CYS A 1 385 ? 27.542 2.175 -7.956 1.00 73.31 385 CYS A CA 1
ATOM 2987 C C . CYS A 1 385 ? 28.389 2.830 -6.857 1.00 73.31 385 CYS A C 1
ATOM 2989 O O . CYS A 1 385 ? 28.115 3.978 -6.513 1.00 73.31 385 CYS A O 1
ATOM 2991 N N . ASN A 1 386 ? 29.401 2.139 -6.313 1.00 75.50 386 ASN A N 1
ATOM 2992 C CA . ASN A 1 386 ? 30.242 2.638 -5.216 1.00 75.50 386 ASN A CA 1
ATOM 2993 C C . ASN A 1 386 ? 29.421 3.191 -4.036 1.00 75.50 386 ASN A C 1
ATOM 2995 O O . ASN A 1 386 ? 29.746 4.235 -3.474 1.00 75.50 386 ASN A O 1
ATOM 2999 N N . ASP A 1 387 ? 28.333 2.501 -3.698 1.00 78.81 387 ASP A N 1
ATOM 3000 C CA . ASP A 1 387 ? 27.403 2.841 -2.621 1.00 78.81 387 ASP A CA 1
ATOM 3001 C C . ASP A 1 387 ? 26.677 4.199 -2.786 1.00 78.81 387 ASP A C 1
ATOM 3003 O O . ASP A 1 387 ? 26.156 4.768 -1.824 1.00 78.81 387 ASP A O 1
ATOM 3007 N N . ASP A 1 388 ? 26.595 4.740 -4.013 1.00 77.25 388 ASP A N 1
ATOM 3008 C CA . ASP A 1 388 ? 25.831 5.965 -4.289 1.00 77.25 388 ASP A CA 1
ATOM 3009 C C . ASP A 1 388 ? 24.316 5.740 -4.130 1.00 77.25 388 ASP A C 1
ATOM 3011 O O . ASP A 1 388 ? 23.636 5.136 -4.967 1.00 77.25 388 ASP A O 1
ATOM 3015 N N . ILE A 1 389 ? 23.761 6.320 -3.065 1.00 80.69 389 ILE A N 1
ATOM 3016 C CA . ILE A 1 389 ? 22.334 6.280 -2.721 1.00 80.69 389 ILE A CA 1
ATOM 3017 C C . ILE A 1 389 ? 21.439 6.768 -3.875 1.00 80.69 389 ILE A C 1
ATOM 3019 O O . ILE A 1 389 ? 20.331 6.248 -4.056 1.00 80.69 389 ILE A O 1
ATOM 3023 N N . ASN A 1 390 ? 21.874 7.750 -4.672 1.00 72.19 390 ASN A N 1
ATOM 3024 C CA . ASN A 1 390 ? 21.075 8.251 -5.797 1.00 72.19 390 ASN A CA 1
ATOM 3025 C C . ASN A 1 390 ? 20.927 7.191 -6.893 1.00 72.19 390 ASN A C 1
ATOM 3027 O O . ASN A 1 390 ? 19.853 7.047 -7.478 1.00 72.19 390 ASN A O 1
ATOM 3031 N N . GLU A 1 391 ? 21.976 6.412 -7.140 1.00 71.75 391 GLU A N 1
ATOM 3032 C CA . GLU A 1 391 ? 21.953 5.335 -8.126 1.00 71.75 391 GLU A CA 1
ATOM 3033 C C . GLU A 1 391 ? 21.195 4.105 -7.612 1.00 71.75 391 GLU A C 1
ATOM 3035 O O . GLU A 1 391 ? 20.439 3.497 -8.371 1.00 71.75 391 GLU A O 1
ATOM 3040 N N . ILE A 1 392 ? 21.264 3.801 -6.313 1.00 78.88 392 ILE A N 1
ATOM 3041 C CA . ILE A 1 392 ? 20.448 2.740 -5.696 1.00 78.88 392 ILE A CA 1
ATOM 3042 C C . ILE A 1 392 ? 18.957 3.091 -5.790 1.00 78.88 392 ILE A C 1
ATOM 3044 O O . ILE A 1 392 ? 18.135 2.295 -6.249 1.00 78.88 392 ILE A O 1
ATOM 3048 N N . THR A 1 393 ? 18.585 4.317 -5.412 1.00 80.50 393 THR A N 1
ATOM 3049 C CA . THR A 1 393 ? 17.184 4.776 -5.455 1.00 80.50 393 THR A CA 1
ATOM 3050 C C . THR A 1 393 ? 16.636 4.916 -6.877 1.00 80.50 393 THR A C 1
ATOM 3052 O O . THR A 1 393 ? 15.417 4.832 -7.071 1.00 80.50 393 THR A O 1
ATOM 3055 N N . ARG A 1 394 ? 17.508 5.035 -7.888 1.00 75.88 394 ARG A N 1
ATOM 3056 C CA . ARG A 1 394 ? 17.135 5.059 -9.308 1.00 75.88 394 ARG A CA 1
ATOM 3057 C C . ARG A 1 394 ? 16.427 3.783 -9.762 1.00 75.88 394 ARG A C 1
ATOM 3059 O O . ARG A 1 394 ? 15.565 3.863 -10.633 1.00 75.88 394 ARG 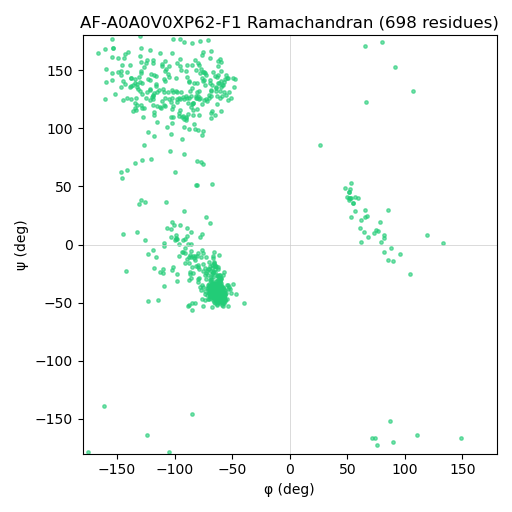A O 1
ATOM 3066 N N . LEU A 1 395 ? 16.701 2.627 -9.151 1.00 82.19 395 LEU A N 1
ATOM 3067 C CA . LEU A 1 395 ? 15.926 1.410 -9.419 1.00 82.19 395 LEU A CA 1
ATOM 3068 C C . LEU A 1 395 ? 14.429 1.634 -9.140 1.00 82.19 395 LEU A C 1
ATOM 3070 O O . LEU A 1 395 ? 13.574 1.239 -9.929 1.00 82.19 395 LEU A O 1
ATOM 3074 N N . GLY A 1 396 ? 14.104 2.342 -8.056 1.00 79.25 396 GLY A N 1
ATOM 3075 C CA . GLY A 1 396 ? 12.724 2.651 -7.688 1.00 79.25 396 GLY A CA 1
ATOM 3076 C C . GLY A 1 396 ? 12.039 3.560 -8.708 1.00 79.25 396 GLY A C 1
ATOM 3077 O O . GLY A 1 396 ? 10.908 3.289 -9.111 1.00 79.25 396 GLY A O 1
ATOM 3078 N N . SER A 1 397 ? 12.729 4.604 -9.182 1.00 72.94 397 SER A N 1
ATOM 3079 C CA . SER A 1 397 ? 12.186 5.498 -10.215 1.00 72.94 397 SER A CA 1
ATOM 3080 C C . SER A 1 397 ? 12.046 4.802 -11.572 1.00 72.94 397 SER A C 1
ATOM 3082 O O . SER A 1 397 ? 11.071 5.039 -12.282 1.00 72.94 397 SER A O 1
ATOM 3084 N N . MET A 1 398 ? 12.965 3.890 -11.901 1.00 73.06 398 MET A N 1
ATOM 3085 C CA . MET A 1 398 ? 12.913 3.048 -13.096 1.00 73.06 398 MET A CA 1
ATOM 3086 C C . MET A 1 398 ? 11.733 2.075 -13.089 1.00 73.06 398 MET A C 1
ATOM 3088 O O . MET A 1 398 ? 11.105 1.878 -14.131 1.00 73.06 398 MET A O 1
ATOM 3092 N N . LEU A 1 399 ? 11.433 1.457 -11.948 1.00 80.56 399 LEU A N 1
ATOM 3093 C CA . LEU A 1 399 ? 10.255 0.605 -11.795 1.00 80.56 399 LEU A CA 1
ATOM 3094 C C . LEU A 1 399 ? 8.975 1.441 -11.918 1.00 80.56 399 LEU A C 1
ATOM 3096 O O . LEU A 1 399 ? 8.081 1.098 -12.694 1.00 80.56 399 LEU A O 1
ATOM 3100 N N . PHE A 1 400 ? 8.927 2.594 -11.249 1.00 76.75 400 PHE A N 1
ATOM 3101 C CA . PHE A 1 400 ? 7.773 3.487 -11.297 1.00 76.75 400 PHE A CA 1
ATOM 3102 C C . PHE A 1 400 ? 7.470 3.998 -12.716 1.00 76.75 400 PHE A C 1
ATOM 3104 O O . PHE A 1 400 ? 6.329 3.906 -13.166 1.00 76.75 400 PHE A O 1
ATOM 3111 N N . SER A 1 401 ? 8.479 4.451 -13.471 1.00 67.88 401 SER A N 1
ATOM 3112 C CA . SER A 1 401 ? 8.298 4.916 -14.859 1.00 67.88 401 SER A CA 1
ATOM 3113 C C . SER A 1 401 ? 7.857 3.809 -15.826 1.00 67.88 401 SER A C 1
ATOM 3115 O O . SER A 1 401 ? 7.314 4.085 -16.898 1.00 67.88 401 SER A O 1
ATOM 3117 N N . ARG A 1 402 ? 8.049 2.542 -15.439 1.00 73.25 402 ARG A N 1
ATOM 3118 C CA . ARG A 1 402 ? 7.582 1.350 -16.160 1.00 73.25 402 ARG A CA 1
ATOM 3119 C C . ARG A 1 402 ? 6.234 0.827 -15.648 1.00 73.25 402 ARG A C 1
ATOM 3121 O O . ARG A 1 402 ? 5.835 -0.281 -15.999 1.00 73.25 402 ARG A O 1
ATOM 3128 N N . ASN A 1 403 ? 5.493 1.650 -14.903 1.00 78.88 403 ASN A N 1
ATOM 3129 C CA . ASN A 1 403 ? 4.180 1.341 -14.331 1.00 78.88 403 ASN A CA 1
ATOM 3130 C C . ASN A 1 403 ? 4.202 0.226 -13.272 1.00 78.88 403 ASN A C 1
ATOM 3132 O O . ASN A 1 403 ? 3.214 -0.488 -13.112 1.00 78.88 403 ASN A O 1
ATOM 3136 N N . VAL A 1 404 ? 5.307 0.075 -12.539 1.00 85.94 404 VAL A N 1
ATOM 3137 C CA . VAL A 1 404 ? 5.357 -0.767 -11.338 1.00 85.94 404 VAL A CA 1
ATOM 3138 C C . VAL A 1 404 ? 5.141 0.117 -10.115 1.00 85.94 404 VAL A C 1
ATOM 3140 O O . VAL A 1 404 ? 5.975 0.954 -9.773 1.00 85.94 404 VAL A O 1
ATOM 3143 N N . THR A 1 405 ? 4.020 -0.084 -9.429 1.00 93.25 405 THR A N 1
ATOM 3144 C CA . THR A 1 405 ? 3.692 0.611 -8.177 1.00 93.25 405 THR A CA 1
ATOM 3145 C C . THR A 1 405 ? 3.819 -0.327 -6.982 1.00 93.25 405 THR A C 1
ATOM 3147 O O . THR A 1 405 ? 3.603 -1.527 -7.107 1.00 93.25 405 THR A O 1
ATOM 3150 N N . GLY A 1 406 ? 4.142 0.210 -5.804 1.00 93.38 406 GLY A N 1
ATOM 3151 C CA . GLY A 1 406 ? 4.220 -0.573 -4.562 1.00 93.38 406 GLY A CA 1
ATOM 3152 C C . GLY A 1 406 ? 5.563 -1.268 -4.314 1.00 93.38 406 GLY A C 1
ATOM 3153 O O . GLY A 1 406 ? 5.831 -1.645 -3.175 1.00 93.38 406 GLY A O 1
ATOM 3154 N N . ALA A 1 407 ? 6.438 -1.355 -5.322 1.00 94.12 407 ALA A N 1
ATOM 3155 C CA . ALA A 1 407 ? 7.835 -1.729 -5.123 1.00 94.12 407 ALA A CA 1
ATOM 3156 C C . ALA A 1 407 ? 8.590 -0.579 -4.437 1.00 94.12 407 ALA A C 1
ATOM 3158 O O . ALA A 1 407 ? 8.592 0.554 -4.924 1.00 94.12 407 ALA A O 1
ATOM 3159 N N . ARG A 1 408 ? 9.215 -0.850 -3.289 1.00 94.31 408 ARG A N 1
ATOM 3160 C CA . ARG A 1 408 ? 9.881 0.181 -2.477 1.00 94.31 408 ARG A CA 1
ATOM 3161 C C . ARG A 1 408 ? 11.366 -0.108 -2.370 1.00 94.31 408 ARG A C 1
ATOM 3163 O O . ARG A 1 408 ? 11.728 -1.065 -1.705 1.00 94.31 408 ARG A O 1
ATOM 3170 N N . VAL A 1 409 ? 12.207 0.751 -2.937 1.00 95.31 409 VAL A N 1
ATOM 3171 C CA . VAL A 1 409 ? 13.656 0.724 -2.692 1.00 95.31 409 VAL A CA 1
ATOM 3172 C C . VAL A 1 409 ? 13.963 1.422 -1.366 1.00 95.31 409 VAL A C 1
ATOM 3174 O O . VAL A 1 409 ? 13.456 2.514 -1.097 1.00 95.31 409 VAL A O 1
ATOM 3177 N N . VAL A 1 410 ? 14.760 0.771 -0.527 1.00 96.25 410 VAL A N 1
ATOM 3178 C CA . VAL A 1 410 ? 15.151 1.211 0.811 1.00 96.25 410 VAL A CA 1
ATOM 3179 C C . VAL A 1 410 ? 16.676 1.269 0.880 1.00 96.25 410 VAL A C 1
ATOM 3181 O O . VAL A 1 410 ? 17.317 0.241 1.110 1.00 96.25 410 VAL A O 1
ATOM 3184 N N . PRO A 1 411 ? 17.268 2.458 0.682 1.00 92.75 411 PRO A N 1
ATOM 3185 C CA . PRO A 1 411 ? 18.683 2.648 0.940 1.00 92.75 411 PRO A CA 1
ATOM 3186 C C . PRO A 1 411 ? 18.966 2.763 2.448 1.00 92.75 411 PRO A C 1
ATOM 3188 O O . PRO A 1 411 ? 18.196 3.376 3.195 1.00 92.75 411 PRO A O 1
ATOM 3191 N N . THR A 1 412 ? 20.091 2.218 2.900 1.00 90.50 412 THR A N 1
ATOM 3192 C CA . THR A 1 412 ? 20.674 2.500 4.218 1.00 90.50 412 THR A CA 1
ATOM 3193 C C . THR A 1 412 ? 21.483 3.800 4.191 1.00 90.50 412 THR A C 1
ATOM 3195 O O . THR A 1 412 ? 21.857 4.289 3.130 1.00 90.50 412 THR A O 1
ATOM 3198 N N . GLY A 1 413 ? 21.707 4.417 5.353 1.00 87.31 413 GLY A N 1
ATOM 3199 C CA . GLY A 1 413 ? 22.373 5.720 5.487 1.00 87.31 413 GLY A CA 1
ATOM 3200 C C . GLY A 1 413 ? 21.441 6.934 5.385 1.00 87.31 413 GLY A C 1
ATOM 3201 O O . GLY A 1 413 ? 21.881 8.067 5.564 1.00 87.31 413 GLY A O 1
ATOM 3202 N N . VAL A 1 414 ? 20.143 6.727 5.136 1.00 89.25 414 VAL A N 1
ATOM 3203 C CA . VAL A 1 414 ? 19.162 7.819 5.033 1.00 89.25 414 VAL A CA 1
ATOM 3204 C C . VAL A 1 414 ? 18.502 8.082 6.383 1.00 89.25 414 VAL A C 1
ATOM 3206 O O . VAL A 1 414 ? 17.684 7.290 6.846 1.00 89.25 414 VAL A O 1
ATOM 3209 N N . ASN A 1 415 ? 18.803 9.221 7.003 1.00 94.88 415 ASN A N 1
ATOM 3210 C CA . ASN A 1 415 ? 18.152 9.649 8.243 1.00 94.88 415 ASN A CA 1
ATOM 3211 C C . ASN A 1 415 ? 16.891 10.469 7.958 1.00 94.88 415 ASN A C 1
ATOM 3213 O O . ASN A 1 415 ? 16.753 11.106 6.909 1.00 94.88 415 ASN A O 1
ATOM 3217 N N . LYS A 1 416 ? 15.949 10.470 8.903 1.00 95.50 416 LYS A N 1
ATOM 3218 C CA . LYS A 1 416 ? 14.730 11.273 8.794 1.00 95.50 416 LYS A CA 1
ATOM 3219 C C . LYS A 1 416 ? 14.246 11.758 10.147 1.00 95.50 416 LYS A C 1
ATOM 3221 O O . LYS A 1 416 ? 14.145 10.972 11.078 1.00 95.50 416 LYS A O 1
ATOM 3226 N N . ILE A 1 417 ? 13.859 13.028 10.212 1.00 96.75 417 ILE A N 1
ATOM 3227 C CA . ILE A 1 417 ? 13.194 13.603 11.382 1.00 96.75 417 ILE A CA 1
ATOM 3228 C C . ILE A 1 417 ? 11.681 13.542 11.159 1.00 96.75 417 ILE A C 1
ATOM 3230 O O . ILE A 1 417 ? 11.179 14.016 10.136 1.00 96.75 417 ILE A O 1
ATOM 3234 N N . ILE A 1 418 ? 10.956 12.933 12.095 1.00 96.06 418 ILE A N 1
ATOM 3235 C CA . ILE A 1 418 ? 9.493 12.830 12.093 1.00 96.06 418 ILE A CA 1
ATOM 3236 C C . ILE A 1 418 ? 8.993 13.325 13.446 1.00 96.06 418 ILE A C 1
ATOM 3238 O O . ILE A 1 418 ? 9.322 12.727 14.463 1.00 96.06 418 ILE A O 1
ATOM 3242 N N . GLU A 1 419 ? 8.202 14.402 13.451 1.00 93.31 419 GLU A N 1
ATOM 3243 C CA . GLU A 1 419 ? 7.610 14.962 14.681 1.00 93.31 419 GLU A CA 1
ATOM 3244 C C . GLU A 1 419 ? 8.675 15.249 15.768 1.00 93.31 419 GLU A C 1
ATOM 3246 O O . GLU A 1 419 ? 8.486 14.956 16.942 1.00 93.31 419 GLU A O 1
ATOM 3251 N N . GLY A 1 420 ? 9.839 15.770 15.354 1.00 92.31 420 GLY A N 1
ATOM 3252 C CA . GLY A 1 420 ? 10.965 16.093 16.241 1.00 92.31 420 GLY A CA 1
ATOM 3253 C C . GLY A 1 420 ? 11.877 14.917 16.617 1.00 92.31 420 GLY A C 1
ATOM 3254 O O . GLY A 1 420 ? 12.930 15.145 17.201 1.00 92.31 420 GLY A O 1
ATOM 3255 N N . ILE A 1 421 ? 11.529 13.681 16.246 1.00 94.56 421 ILE A N 1
ATOM 3256 C CA . ILE A 1 421 ? 12.315 12.478 16.556 1.00 94.56 421 ILE A CA 1
ATOM 3257 C C . ILE A 1 421 ? 13.182 12.108 15.349 1.00 94.56 421 ILE A C 1
ATOM 3259 O O . ILE A 1 421 ? 12.667 11.928 14.240 1.00 94.56 421 ILE A O 1
ATOM 3263 N N . GLU A 1 422 ? 14.495 11.987 15.551 1.00 96.69 422 GLU A N 1
ATOM 3264 C CA . GLU A 1 422 ? 15.424 11.522 14.520 1.00 96.69 422 GLU A CA 1
ATOM 3265 C C . GLU A 1 422 ? 15.423 9.990 14.429 1.00 96.69 422 GLU A C 1
ATOM 3267 O O . GLU A 1 422 ? 15.684 9.283 15.400 1.00 96.69 422 GLU A O 1
ATOM 3272 N N . PHE A 1 423 ? 15.186 9.472 13.226 1.00 97.19 423 PHE A N 1
ATOM 3273 C CA . PHE A 1 423 ? 15.302 8.058 12.900 1.00 97.19 423 PHE A CA 1
ATOM 3274 C C . PHE A 1 423 ? 16.468 7.836 11.943 1.00 97.19 423 PHE A C 1
ATOM 3276 O O . PHE A 1 423 ? 16.451 8.311 10.803 1.00 97.19 423 PHE A O 1
ATOM 3283 N N . LYS A 1 424 ? 17.454 7.054 12.389 1.00 96.19 424 LYS A N 1
ATOM 3284 C CA . LYS A 1 424 ? 18.551 6.579 11.538 1.00 96.19 424 LYS A CA 1
ATOM 3285 C C . LYS A 1 424 ? 18.077 5.455 10.623 1.00 96.19 424 LYS A C 1
ATOM 3287 O O . LYS A 1 424 ? 17.315 4.597 11.077 1.00 96.19 424 LYS A O 1
ATOM 3292 N N . ASN A 1 425 ? 18.538 5.445 9.371 1.00 94.25 425 ASN A N 1
ATOM 3293 C CA . ASN A 1 425 ? 18.152 4.462 8.346 1.00 94.25 425 ASN A CA 1
ATOM 3294 C C . ASN A 1 425 ? 16.623 4.344 8.177 1.00 94.25 425 ASN A C 1
ATOM 3296 O O . ASN A 1 425 ? 16.035 3.267 8.283 1.00 94.25 425 ASN A O 1
ATOM 3300 N N . TRP A 1 426 ? 15.945 5.470 7.962 1.00 95.31 426 TRP A N 1
ATOM 3301 C CA . TRP A 1 426 ? 14.496 5.509 7.803 1.00 95.31 426 TRP A CA 1
ATOM 3302 C C . TRP A 1 426 ? 14.021 4.676 6.608 1.00 95.31 426 TRP A C 1
ATOM 3304 O O . TRP A 1 426 ? 14.376 4.909 5.456 1.00 95.31 426 TRP A O 1
ATOM 3314 N N . GLY A 1 427 ? 13.095 3.768 6.885 1.00 93.75 427 GLY A N 1
ATOM 3315 C CA . GLY A 1 427 ? 12.581 2.777 5.951 1.00 93.75 427 GLY A CA 1
ATOM 3316 C C . GLY A 1 427 ? 13.131 1.387 6.226 1.00 93.75 427 GLY A C 1
ATOM 3317 O O . GLY A 1 427 ? 12.419 0.431 5.938 1.00 93.75 427 GLY A O 1
ATOM 3318 N N . ALA A 1 428 ? 14.310 1.297 6.848 1.00 94.75 428 ALA A N 1
ATOM 3319 C CA . ALA A 1 428 ? 14.967 0.046 7.195 1.00 94.75 428 ALA A CA 1
ATOM 3320 C C . ALA A 1 428 ? 14.432 -0.600 8.481 1.00 94.75 428 ALA A C 1
ATOM 3322 O O . ALA A 1 428 ? 14.793 -1.729 8.789 1.00 94.75 428 ALA A O 1
ATOM 3323 N N . HIS A 1 429 ? 13.591 0.107 9.247 1.00 95.62 429 HIS A N 1
ATOM 3324 C CA . HIS A 1 429 ? 13.014 -0.349 10.521 1.00 95.62 429 HIS A CA 1
ATOM 3325 C C . HIS A 1 429 ? 14.038 -0.570 11.644 1.00 95.62 429 HIS A C 1
ATOM 3327 O O . HIS A 1 429 ? 13.698 -1.134 12.682 1.00 95.62 429 HIS A O 1
ATOM 3333 N N . SER A 1 430 ? 15.282 -0.136 11.445 1.00 94.50 430 SER A N 1
ATOM 3334 C CA . SER A 1 430 ? 16.370 -0.325 12.397 1.00 94.50 430 SER A CA 1
ATOM 3335 C C . SER A 1 430 ? 17.489 0.675 12.156 1.00 94.50 430 SER A C 1
ATOM 3337 O O . SER A 1 430 ? 17.868 0.921 11.013 1.00 94.50 430 SER A O 1
ATOM 3339 N N . SER A 1 431 ? 18.061 1.204 13.235 1.00 94.44 431 SER A N 1
ATOM 3340 C CA . SER A 1 431 ? 19.237 2.082 13.179 1.00 94.44 431 SER A CA 1
ATOM 3341 C C . SER A 1 431 ? 20.533 1.360 12.785 1.00 94.44 431 SER A C 1
ATOM 3343 O O . SER A 1 431 ? 21.495 2.024 12.408 1.00 94.44 431 SER A O 1
ATOM 3345 N N . ILE A 1 432 ? 20.560 0.022 12.832 1.00 90.75 432 ILE A N 1
ATOM 3346 C CA . ILE A 1 432 ? 21.760 -0.795 12.585 1.00 90.75 432 ILE A CA 1
ATOM 3347 C C . ILE A 1 432 ? 21.727 -1.578 11.266 1.00 90.75 432 ILE A C 1
ATOM 3349 O O . ILE A 1 432 ? 22.696 -2.268 10.960 1.00 90.75 432 ILE A O 1
ATOM 3353 N N . MET A 1 433 ? 20.647 -1.485 10.477 1.00 88.94 433 MET A N 1
ATOM 3354 C CA . MET A 1 433 ? 20.579 -2.127 9.158 1.00 88.94 433 MET A CA 1
ATOM 3355 C C . MET A 1 433 ? 21.678 -1.587 8.235 1.00 88.94 433 MET A C 1
ATOM 3357 O O . MET A 1 433 ? 21.839 -0.372 8.120 1.00 88.94 433 MET A O 1
ATOM 3361 N N . ARG A 1 434 ? 22.408 -2.490 7.569 1.00 83.56 434 ARG A N 1
ATOM 3362 C CA . ARG A 1 434 ? 23.542 -2.145 6.689 1.00 83.56 434 ARG A CA 1
ATOM 3363 C C . ARG A 1 434 ? 23.339 -2.499 5.218 1.00 83.56 434 ARG A C 1
ATOM 3365 O O . ARG A 1 434 ? 24.159 -2.107 4.404 1.00 83.56 434 ARG A O 1
ATOM 3372 N N . ARG A 1 435 ? 22.293 -3.263 4.893 1.00 90.19 435 ARG A N 1
ATOM 3373 C CA . ARG A 1 435 ? 22.014 -3.703 3.523 1.00 90.19 435 ARG A CA 1
ATOM 3374 C C . ARG A 1 435 ? 20.959 -2.809 2.899 1.00 90.19 435 ARG A C 1
ATOM 3376 O O . ARG A 1 435 ? 19.904 -2.591 3.500 1.00 90.19 435 ARG A O 1
ATOM 3383 N N . HIS A 1 436 ? 21.227 -2.353 1.682 1.00 94.44 436 HIS A N 1
ATOM 3384 C CA . HIS A 1 436 ? 20.203 -1.787 0.814 1.00 94.44 436 HIS A CA 1
ATOM 3385 C C . HIS A 1 436 ? 19.314 -2.913 0.310 1.00 94.44 436 HIS A C 1
ATOM 3387 O O . HIS A 1 436 ? 19.770 -4.034 0.087 1.00 94.44 436 HIS A O 1
ATOM 3393 N N . TYR A 1 437 ? 18.034 -2.631 0.126 1.00 96.44 437 TYR A N 1
ATOM 3394 C CA . TYR A 1 437 ? 17.108 -3.627 -0.392 1.00 96.44 437 TYR A CA 1
ATOM 3395 C C . TYR A 1 437 ? 15.950 -2.965 -1.115 1.00 96.44 437 TYR A C 1
ATOM 3397 O O . TYR A 1 437 ? 15.735 -1.756 -1.017 1.00 96.44 437 TYR A O 1
ATOM 3405 N N . PHE A 1 438 ? 15.153 -3.759 -1.815 1.00 96.88 438 PHE A N 1
ATOM 3406 C CA . PHE A 1 438 ? 13.812 -3.340 -2.186 1.00 96.88 438 PHE A CA 1
ATOM 3407 C C . PHE A 1 438 ? 12.767 -4.338 -1.709 1.00 96.88 438 PHE A C 1
ATOM 3409 O O . PHE A 1 438 ? 13.047 -5.514 -1.479 1.00 96.88 438 PHE A O 1
ATOM 3416 N N . ASN A 1 439 ? 11.545 -3.845 -1.542 1.00 97.06 439 ASN A N 1
ATOM 3417 C CA . ASN A 1 439 ? 10.396 -4.644 -1.169 1.00 97.06 439 ASN A CA 1
ATOM 3418 C C . ASN A 1 439 ? 9.461 -4.880 -2.341 1.00 97.06 439 ASN A C 1
ATOM 3420 O O . ASN A 1 439 ? 9.181 -3.964 -3.113 1.00 97.06 439 ASN A O 1
ATOM 3424 N N . ALA A 1 440 ? 8.878 -6.071 -2.353 1.00 97.75 440 ALA A N 1
ATOM 3425 C CA . ALA A 1 440 ? 7.644 -6.390 -3.054 1.00 97.75 440 ALA A CA 1
ATOM 3426 C C . ALA A 1 440 ? 6.694 -7.096 -2.074 1.00 97.75 440 ALA A C 1
ATOM 3428 O O . ALA A 1 440 ? 7.118 -7.564 -1.013 1.00 97.75 440 ALA A O 1
ATOM 3429 N N . ALA A 1 441 ? 5.401 -7.150 -2.382 1.00 97.88 441 ALA A N 1
ATOM 3430 C CA . ALA A 1 441 ? 4.429 -7.820 -1.527 1.00 97.88 441 ALA A CA 1
ATOM 3431 C C . ALA A 1 441 ? 3.308 -8.456 -2.346 1.00 97.88 441 ALA A C 1
ATOM 3433 O O . ALA A 1 441 ? 2.873 -7.886 -3.342 1.00 97.88 441 ALA A O 1
ATOM 3434 N N . ALA A 1 442 ? 2.811 -9.597 -1.873 1.00 97.75 442 ALA A N 1
ATOM 3435 C CA . ALA A 1 442 ? 1.613 -10.244 -2.392 1.00 97.75 442 ALA A CA 1
ATOM 3436 C C . ALA A 1 442 ? 0.442 -9.995 -1.430 1.00 97.75 442 ALA A C 1
ATOM 3438 O O . ALA A 1 442 ? 0.267 -10.691 -0.418 1.00 97.75 442 ALA A O 1
ATOM 3439 N N . ALA A 1 443 ? -0.328 -8.953 -1.741 1.00 98.00 443 ALA A N 1
ATOM 3440 C CA . ALA A 1 443 ? -1.543 -8.570 -1.028 1.00 98.00 443 ALA A CA 1
ATOM 3441 C C . ALA A 1 443 ? -2.798 -9.154 -1.702 1.00 98.00 443 ALA A C 1
ATOM 3443 O O . ALA A 1 443 ? -2.771 -9.569 -2.860 1.00 98.00 443 ALA A O 1
ATOM 3444 N N . ILE A 1 444 ? -3.896 -9.232 -0.952 1.00 97.88 444 ILE A N 1
ATOM 3445 C CA . ILE A 1 444 ? -5.186 -9.738 -1.415 1.00 97.88 444 ILE A CA 1
ATOM 3446 C C . ILE A 1 444 ? -5.668 -8.914 -2.613 1.00 97.88 444 ILE A C 1
ATOM 3448 O O . ILE A 1 444 ? -5.533 -7.692 -2.628 1.00 97.88 444 ILE A O 1
ATOM 3452 N N . GLY A 1 445 ? -6.196 -9.599 -3.624 1.00 96.94 445 GLY A N 1
ATOM 3453 C CA . GLY A 1 445 ? -6.630 -8.981 -4.877 1.00 96.94 445 GLY A CA 1
ATOM 3454 C C . GLY A 1 445 ? -5.547 -8.885 -5.957 1.00 96.94 445 GLY A C 1
ATOM 3455 O O . GLY A 1 445 ? -5.911 -8.698 -7.115 1.00 96.94 445 GLY A O 1
ATOM 3456 N N . MET A 1 446 ? -4.262 -9.086 -5.626 1.00 97.19 446 MET A N 1
ATOM 3457 C CA . MET A 1 446 ? -3.196 -9.191 -6.633 1.00 97.19 446 MET A CA 1
ATOM 3458 C C . MET A 1 446 ? -3.493 -10.342 -7.599 1.00 97.19 446 MET A C 1
ATOM 3460 O O . MET A 1 446 ? -3.896 -11.418 -7.156 1.00 97.19 446 MET A O 1
ATOM 3464 N N . GLN A 1 447 ? -3.274 -10.126 -8.891 1.00 95.38 447 GLN A N 1
ATOM 3465 C CA . GLN A 1 447 ? -3.475 -11.101 -9.960 1.00 95.38 447 GLN A CA 1
ATOM 3466 C C . GLN A 1 447 ? -2.143 -11.667 -10.466 1.00 95.38 447 GLN A C 1
ATOM 3468 O O . GLN A 1 447 ? -1.110 -10.998 -10.425 1.00 95.38 447 GLN A O 1
ATOM 3473 N N . LEU A 1 448 ? -2.169 -12.887 -11.012 1.00 94.00 448 LEU A N 1
ATOM 3474 C CA . LEU A 1 448 ? -0.967 -13.563 -11.515 1.00 94.00 448 LEU A CA 1
ATOM 3475 C C . LEU A 1 448 ? -0.245 -12.759 -12.612 1.00 94.00 448 LEU A C 1
ATOM 3477 O O . LEU A 1 448 ? 0.965 -12.564 -12.537 1.00 94.00 448 LEU A O 1
ATOM 3481 N N . HIS A 1 449 ? -0.992 -12.202 -13.570 1.00 90.25 449 HIS A N 1
ATOM 3482 C CA . HIS A 1 449 ? -0.423 -11.409 -14.666 1.00 90.25 449 HIS A CA 1
ATOM 3483 C C . HIS A 1 449 ? 0.293 -10.129 -14.184 1.00 90.25 449 HIS A C 1
ATOM 3485 O O . HIS A 1 449 ? 1.197 -9.630 -14.855 1.00 90.25 449 HIS A O 1
ATOM 3491 N N . GLU A 1 450 ? -0.088 -9.578 -13.023 1.00 94.25 450 GLU A N 1
ATOM 3492 C CA . GLU A 1 450 ? 0.606 -8.431 -12.421 1.00 94.25 450 GLU A CA 1
ATOM 3493 C C . GLU A 1 450 ? 1.984 -8.843 -11.894 1.00 94.25 450 GLU A C 1
ATOM 3495 O O . GLU A 1 450 ? 2.947 -8.087 -12.039 1.00 94.25 450 GLU A O 1
ATOM 3500 N N . ILE A 1 451 ? 2.093 -10.054 -11.333 1.00 96.31 451 ILE A N 1
ATOM 3501 C CA . ILE A 1 451 ? 3.367 -10.629 -10.888 1.00 96.31 451 ILE A CA 1
ATOM 3502 C C . ILE A 1 451 ? 4.275 -10.867 -12.093 1.00 96.31 451 ILE A C 1
ATOM 3504 O O . ILE A 1 451 ? 5.415 -10.409 -12.095 1.00 96.31 451 ILE A O 1
ATOM 3508 N N . GLU A 1 452 ? 3.767 -11.519 -13.138 1.00 91.25 452 GLU A N 1
ATOM 3509 C CA . GLU A 1 452 ? 4.530 -11.811 -14.359 1.00 91.25 452 GLU A CA 1
ATOM 3510 C C . GLU A 1 452 ? 5.041 -10.528 -15.026 1.00 91.25 452 GLU A C 1
ATOM 3512 O O . GLU A 1 452 ? 6.221 -10.413 -15.368 1.00 91.25 452 GLU A O 1
ATOM 3517 N N . ARG A 1 453 ? 4.181 -9.506 -15.136 1.00 85.06 453 ARG A N 1
ATOM 3518 C CA . ARG A 1 453 ? 4.567 -8.191 -15.658 1.00 85.06 453 ARG A CA 1
ATOM 3519 C C . ARG A 1 453 ? 5.627 -7.520 -14.789 1.00 85.06 453 ARG A C 1
ATOM 3521 O O . ARG A 1 453 ? 6.557 -6.915 -15.329 1.00 85.06 453 ARG A O 1
ATOM 3528 N N . PHE A 1 454 ? 5.489 -7.587 -13.465 1.00 94.06 454 PHE A N 1
ATOM 3529 C CA . PHE A 1 454 ? 6.473 -7.032 -12.540 1.00 94.06 454 PHE A CA 1
ATOM 3530 C C . PHE A 1 454 ? 7.837 -7.711 -12.703 1.00 94.06 454 PHE A C 1
ATOM 3532 O O . PHE A 1 454 ? 8.833 -7.011 -12.879 1.00 94.06 454 PHE A O 1
ATOM 3539 N N . LEU A 1 455 ? 7.878 -9.044 -12.723 1.00 92.56 455 LEU A N 1
ATOM 3540 C CA . LEU A 1 455 ? 9.108 -9.820 -12.891 1.00 92.56 455 LEU A CA 1
ATOM 3541 C C . LEU A 1 455 ? 9.773 -9.539 -14.244 1.00 92.56 455 LEU A C 1
ATOM 3543 O O . LEU A 1 455 ? 10.960 -9.227 -14.283 1.00 92.56 455 LEU A O 1
ATOM 3547 N N . SER A 1 456 ? 9.007 -9.522 -15.339 1.00 81.75 456 SER A N 1
ATOM 3548 C CA . SER A 1 456 ? 9.522 -9.158 -16.669 1.00 81.75 456 SER A CA 1
ATOM 3549 C C . SER A 1 456 ? 10.068 -7.722 -16.707 1.00 81.75 456 SER A C 1
ATOM 3551 O O . SER A 1 456 ? 11.123 -7.448 -17.285 1.00 81.75 456 SER A O 1
ATOM 3553 N N . THR A 1 457 ? 9.393 -6.786 -16.031 1.00 79.62 457 THR A N 1
ATOM 3554 C CA . THR A 1 457 ? 9.870 -5.402 -15.915 1.00 79.62 457 THR A CA 1
ATOM 3555 C C . THR A 1 457 ? 11.183 -5.342 -15.138 1.00 79.62 457 THR A C 1
ATOM 3557 O O . THR A 1 457 ? 12.110 -4.657 -15.572 1.00 79.62 457 THR A O 1
ATOM 3560 N N . LEU A 1 458 ? 11.283 -6.074 -14.029 1.00 84.50 458 LEU A N 1
ATOM 3561 C CA . LEU A 1 458 ? 12.476 -6.144 -13.192 1.00 84.50 458 LEU A CA 1
ATOM 3562 C C . LEU A 1 458 ? 13.665 -6.752 -13.960 1.00 84.50 458 LEU A C 1
ATOM 3564 O O . LEU A 1 458 ? 14.765 -6.199 -13.932 1.00 84.50 458 LEU A O 1
ATOM 3568 N N . GLU A 1 459 ? 13.445 -7.802 -14.752 1.00 79.50 459 GLU A N 1
ATOM 3569 C CA . GLU A 1 459 ? 14.459 -8.331 -15.675 1.00 79.50 459 GLU A CA 1
ATOM 3570 C C . GLU A 1 459 ? 14.903 -7.284 -16.703 1.00 79.50 459 GLU A C 1
ATOM 3572 O O . GLU A 1 459 ? 16.098 -7.087 -16.918 1.00 79.50 459 GLU A O 1
ATOM 3577 N N . SER A 1 460 ? 13.957 -6.546 -17.291 1.00 66.81 460 SER A N 1
ATOM 3578 C CA . SER A 1 460 ? 14.268 -5.506 -18.278 1.00 66.81 460 SER A CA 1
ATOM 3579 C C . SER A 1 460 ? 15.076 -4.335 -17.707 1.00 66.81 460 SER A C 1
ATOM 3581 O O . SER A 1 460 ? 15.759 -3.649 -18.465 1.00 66.81 460 SER A O 1
ATOM 3583 N N . THR A 1 461 ? 15.009 -4.086 -16.392 1.00 64.19 461 THR A N 1
ATOM 3584 C CA . THR A 1 461 ? 15.837 -3.057 -15.740 1.00 64.19 461 THR A CA 1
ATOM 3585 C C . THR A 1 461 ? 17.302 -3.463 -15.595 1.00 64.19 461 THR A C 1
ATOM 3587 O O . THR A 1 461 ? 18.147 -2.580 -15.478 1.00 64.19 461 THR A O 1
ATOM 3590 N N . ALA A 1 462 ? 17.607 -4.763 -15.657 1.00 59.94 462 ALA A N 1
ATOM 3591 C CA . ALA A 1 462 ? 18.973 -5.284 -15.686 1.00 59.94 462 ALA A CA 1
ATOM 3592 C C . ALA A 1 462 ? 19.539 -5.424 -17.115 1.00 59.94 462 ALA A C 1
ATOM 3594 O O . ALA A 1 462 ? 20.739 -5.636 -17.273 1.00 59.94 462 ALA A O 1
ATOM 3595 N N . ALA A 1 463 ? 18.690 -5.309 -18.143 1.00 65.81 463 ALA A N 1
ATOM 3596 C CA . ALA A 1 463 ? 19.066 -5.486 -19.542 1.00 65.81 463 ALA A CA 1
ATOM 3597 C C . ALA A 1 463 ? 19.966 -4.349 -20.050 1.00 65.81 463 ALA A C 1
ATOM 3599 O O . ALA A 1 463 ? 19.719 -3.174 -19.768 1.00 65.81 463 ALA A O 1
ATOM 3600 N N . VAL A 1 464 ? 20.981 -4.699 -20.838 1.00 77.19 464 VAL A N 1
ATOM 3601 C CA . VAL A 1 464 ? 21.909 -3.743 -21.455 1.00 77.19 464 VAL A CA 1
ATOM 3602 C C . VAL A 1 464 ? 21.327 -3.358 -22.808 1.00 77.19 464 VAL A C 1
ATOM 3604 O O . VAL A 1 464 ? 21.315 -4.187 -23.710 1.00 77.19 464 VAL A O 1
ATOM 3607 N N . ARG A 1 465 ? 20.791 -2.141 -22.964 1.00 79.81 465 ARG A N 1
ATOM 3608 C CA . ARG A 1 465 ? 20.036 -1.762 -24.178 1.00 79.81 465 ARG A CA 1
ATOM 3609 C C . ARG A 1 465 ? 20.851 -0.996 -25.208 1.00 79.81 465 ARG A C 1
ATOM 3611 O O . ARG A 1 465 ? 20.498 -1.012 -26.379 1.00 79.81 465 ARG A O 1
ATOM 3618 N N . ASP A 1 466 ? 21.897 -0.309 -24.773 1.00 88.44 466 ASP A N 1
ATOM 3619 C CA . ASP A 1 466 ? 22.777 0.492 -25.619 1.00 88.44 466 ASP A CA 1
ATOM 3620 C C . ASP A 1 466 ? 24.175 0.616 -24.992 1.00 88.44 466 ASP A C 1
ATOM 3622 O O . ASP A 1 466 ? 24.439 0.148 -23.881 1.00 88.44 466 ASP A O 1
ATOM 3626 N N . CYS A 1 467 ? 25.086 1.278 -25.700 1.00 92.25 467 CYS A N 1
ATOM 3627 C CA . CYS A 1 467 ? 26.458 1.471 -25.240 1.00 92.25 467 CYS A CA 1
ATOM 3628 C C . CYS A 1 467 ? 26.588 2.388 -24.015 1.00 92.25 467 CYS A C 1
ATOM 3630 O O . CYS A 1 467 ? 27.611 2.348 -23.332 1.00 92.25 467 CYS A O 1
ATOM 3632 N N . TYR A 1 468 ? 25.562 3.184 -23.700 1.00 88.94 468 TYR A N 1
ATOM 3633 C CA . TYR A 1 468 ? 25.528 3.941 -22.451 1.00 88.94 468 TYR A CA 1
ATOM 3634 C C . TYR A 1 468 ? 25.338 2.997 -21.259 1.00 88.94 468 TYR A C 1
ATOM 3636 O O . TYR A 1 468 ? 26.031 3.131 -20.250 1.00 88.94 468 TYR A O 1
ATOM 3644 N N . ASP A 1 469 ? 24.463 1.993 -21.384 1.00 83.75 469 ASP A N 1
ATOM 3645 C CA . ASP A 1 469 ? 24.316 0.954 -20.362 1.00 83.75 469 ASP A CA 1
ATOM 3646 C C . ASP A 1 469 ? 25.593 0.102 -20.234 1.00 83.75 469 ASP A C 1
ATOM 3648 O O . ASP A 1 469 ? 26.003 -0.196 -19.113 1.00 83.75 469 ASP A O 1
ATOM 3652 N N . VAL A 1 470 ? 26.263 -0.226 -21.351 1.00 84.06 470 VAL A N 1
ATOM 3653 C CA . VAL A 1 470 ? 27.566 -0.931 -21.361 1.00 84.06 470 VAL A CA 1
ATOM 3654 C C . VAL A 1 470 ? 28.612 -0.165 -20.553 1.00 84.06 470 VAL A C 1
ATOM 3656 O O . VAL A 1 470 ? 29.249 -0.736 -19.667 1.00 84.06 470 VAL A O 1
ATOM 3659 N N . GLN A 1 471 ? 28.751 1.139 -20.820 1.00 85.56 471 GLN A N 1
ATOM 3660 C CA . GLN A 1 471 ? 29.696 2.002 -20.115 1.00 85.56 471 GLN A CA 1
ATOM 3661 C C . GLN A 1 471 ? 29.381 2.073 -18.621 1.00 85.56 471 GLN A C 1
ATOM 3663 O O . GLN A 1 471 ? 30.262 1.891 -17.783 1.00 85.56 471 GLN A O 1
ATOM 3668 N N . LYS A 1 472 ? 28.106 2.301 -18.281 1.00 78.75 472 LYS A N 1
ATOM 3669 C CA . LYS A 1 472 ? 27.655 2.426 -16.894 1.00 78.75 472 LYS A CA 1
ATOM 3670 C C . LYS A 1 472 ? 27.893 1.141 -16.101 1.00 78.75 472 LYS A C 1
ATOM 3672 O O . LYS A 1 472 ? 28.222 1.198 -14.921 1.00 78.75 472 LYS A O 1
ATOM 3677 N N . GLN A 1 473 ? 27.715 -0.010 -16.741 1.00 73.00 473 GLN A N 1
ATOM 3678 C CA . GLN A 1 473 ? 27.930 -1.315 -16.125 1.00 73.00 473 GLN A CA 1
ATOM 3679 C C . GLN A 1 473 ? 29.389 -1.794 -16.198 1.00 73.00 473 GLN A C 1
ATOM 3681 O O . GLN A 1 473 ? 29.675 -2.877 -15.689 1.00 73.00 473 GLN A O 1
ATOM 3686 N N . GLN A 1 474 ? 30.293 -1.002 -16.793 1.00 78.38 474 GLN A N 1
ATOM 3687 C CA . GLN A 1 474 ? 31.717 -1.316 -16.976 1.00 78.38 474 GLN A CA 1
ATOM 3688 C C . GLN A 1 474 ? 31.938 -2.689 -17.624 1.00 78.38 474 GLN A C 1
ATOM 3690 O O . GLN A 1 474 ? 32.806 -3.465 -17.222 1.00 78.38 474 GLN A O 1
ATOM 3695 N N . LEU A 1 475 ? 31.103 -3.017 -18.611 1.00 76.31 475 LEU A N 1
ATOM 3696 C CA . LEU A 1 475 ? 31.160 -4.313 -19.275 1.00 76.31 475 LEU A CA 1
ATOM 3697 C C . LEU A 1 475 ? 32.277 -4.316 -20.329 1.00 76.31 475 LEU A C 1
ATOM 3699 O O . LEU A 1 475 ? 32.443 -3.325 -21.046 1.00 76.31 475 LEU A O 1
ATOM 3703 N N . PRO A 1 476 ? 33.044 -5.413 -20.444 1.00 81.56 476 PRO A N 1
ATOM 3704 C CA . PRO A 1 476 ? 34.122 -5.503 -21.418 1.00 81.56 476 PRO A CA 1
ATOM 3705 C C . PRO A 1 476 ? 33.560 -5.527 -22.843 1.00 81.56 476 PRO A C 1
ATOM 3707 O O . PRO A 1 476 ? 32.584 -6.227 -23.126 1.00 81.56 476 PRO A O 1
ATOM 3710 N N . LEU A 1 477 ? 34.199 -4.780 -23.745 1.00 84.31 477 LEU A N 1
ATOM 3711 C CA . LEU A 1 477 ? 33.884 -4.808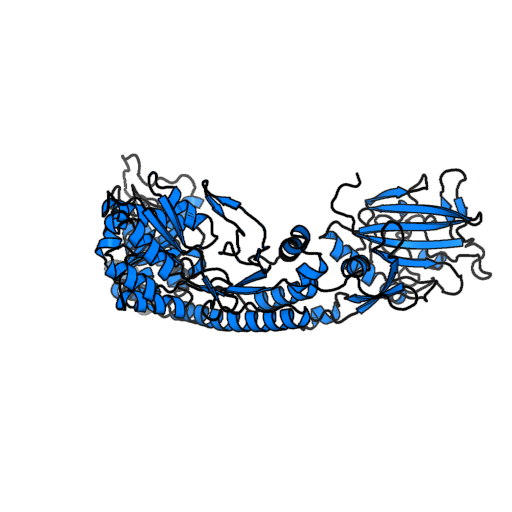 -25.172 1.00 84.31 477 LEU A CA 1
ATOM 3712 C C . LEU A 1 477 ? 34.567 -5.994 -25.861 1.00 84.31 477 LEU A C 1
ATOM 3714 O O . LEU A 1 477 ? 35.660 -6.420 -25.487 1.00 84.31 477 LEU A O 1
ATOM 3718 N N . LEU A 1 478 ? 33.927 -6.485 -26.915 1.00 85.06 478 LEU A N 1
ATOM 3719 C CA . LEU A 1 478 ? 34.532 -7.367 -27.905 1.00 85.06 478 LEU A CA 1
ATOM 3720 C C . LEU A 1 478 ? 35.575 -6.591 -28.742 1.00 85.06 478 LEU A C 1
ATOM 3722 O O . LEU A 1 478 ? 35.520 -5.354 -28.804 1.00 85.06 478 LEU A O 1
ATOM 3726 N N . PRO A 1 479 ? 36.508 -7.288 -29.425 1.00 82.38 479 PRO A N 1
ATOM 3727 C CA . PRO A 1 479 ? 37.454 -6.660 -30.348 1.00 82.38 479 PRO A CA 1
ATOM 3728 C C . PRO A 1 479 ? 36.762 -5.717 -31.339 1.00 82.38 479 PRO A C 1
ATOM 3730 O O . PRO A 1 479 ? 35.645 -5.984 -31.773 1.00 82.38 479 PRO A O 1
ATOM 3733 N N . GLY A 1 480 ? 37.407 -4.597 -31.673 1.00 81.44 480 GLY A N 1
ATOM 3734 C CA . GLY A 1 480 ? 36.824 -3.571 -32.550 1.00 81.44 480 GLY A CA 1
ATOM 3735 C C . GLY A 1 480 ? 35.814 -2.636 -31.868 1.00 81.44 480 GLY A C 1
ATOM 3736 O O . GLY A 1 480 ? 35.284 -1.740 -32.523 1.00 81.44 480 GLY A O 1
ATOM 3737 N N . GLY A 1 481 ? 35.582 -2.796 -30.559 1.00 89.25 481 GLY A N 1
ATOM 3738 C CA . GLY A 1 481 ? 34.701 -1.933 -29.769 1.00 89.25 481 GLY A CA 1
ATOM 3739 C C . GLY A 1 481 ? 33.228 -2.338 -29.830 1.00 89.25 481 GLY A C 1
ATOM 3740 O O . GLY A 1 481 ? 32.358 -1.479 -29.736 1.00 89.25 481 GLY A O 1
ATOM 3741 N N . PHE A 1 482 ? 32.925 -3.624 -30.020 1.00 91.12 482 PHE A N 1
ATOM 3742 C CA . PHE A 1 482 ? 31.549 -4.114 -30.152 1.00 91.12 482 PHE A CA 1
ATOM 3743 C C . PHE A 1 482 ? 30.984 -4.697 -28.848 1.00 91.12 482 PHE A C 1
ATOM 3745 O O . PHE A 1 482 ? 31.724 -5.166 -27.988 1.00 91.12 482 PHE A O 1
ATOM 3752 N N . PHE A 1 483 ? 29.659 -4.714 -28.709 1.00 90.31 483 PHE A N 1
ATOM 3753 C CA . PHE A 1 483 ? 28.947 -5.369 -27.610 1.00 90.31 483 PHE A CA 1
ATOM 3754 C C . PHE A 1 483 ? 27.601 -5.937 -28.083 1.00 90.31 483 PHE A C 1
ATOM 3756 O O . PHE A 1 483 ? 26.976 -5.378 -28.982 1.00 90.31 483 PHE A O 1
ATOM 3763 N N . MET A 1 484 ? 27.136 -7.035 -27.481 1.00 85.88 484 MET A N 1
ATOM 3764 C CA . MET A 1 484 ? 25.803 -7.596 -27.743 1.00 85.88 484 MET A CA 1
ATOM 3765 C C . MET A 1 484 ? 24.784 -7.014 -26.760 1.00 85.88 484 MET A C 1
ATOM 3767 O O . MET A 1 484 ? 24.800 -7.364 -25.583 1.00 85.88 484 MET A O 1
ATOM 3771 N N . VAL A 1 485 ? 23.898 -6.137 -27.231 1.00 83.88 485 VAL A N 1
ATOM 3772 C CA . VAL A 1 485 ? 22.831 -5.532 -26.413 1.00 83.88 485 VAL A CA 1
ATOM 3773 C C . VAL A 1 485 ? 21.517 -6.295 -26.540 1.00 83.88 485 VAL A C 1
ATOM 3775 O O . VAL A 1 485 ? 21.244 -6.925 -27.563 1.00 83.88 485 VAL A O 1
ATOM 3778 N N . ASP A 1 486 ? 20.685 -6.208 -25.508 1.00 77.50 486 ASP A N 1
ATOM 3779 C CA . ASP A 1 486 ? 19.366 -6.821 -25.447 1.00 77.50 486 ASP A CA 1
ATOM 3780 C C . ASP A 1 486 ? 18.329 -5.980 -26.200 1.00 77.50 486 ASP A C 1
ATOM 3782 O O . ASP A 1 486 ? 18.084 -4.810 -25.883 1.00 77.50 486 ASP A O 1
ATOM 3786 N N . VAL A 1 487 ? 17.609 -6.595 -27.132 1.00 71.88 487 VAL A N 1
ATOM 3787 C CA . VAL A 1 487 ? 16.661 -5.921 -28.024 1.00 71.88 487 VAL A CA 1
ATOM 3788 C C . VAL A 1 487 ? 15.249 -6.480 -27.807 1.00 71.88 487 VAL A C 1
ATOM 3790 O O . VAL A 1 487 ? 15.069 -7.700 -27.771 1.00 71.88 487 VAL A O 1
ATOM 3793 N N . PRO A 1 488 ? 14.219 -5.637 -27.574 1.00 60.28 488 PRO A N 1
ATOM 3794 C CA . PRO A 1 488 ? 12.844 -6.116 -27.447 1.00 60.28 488 PRO A CA 1
ATOM 3795 C C . PRO A 1 488 ? 12.395 -6.830 -28.732 1.00 60.28 488 PRO A C 1
ATOM 3797 O O . PRO A 1 488 ? 12.277 -6.230 -29.790 1.00 60.28 488 PRO A O 1
ATOM 3800 N N . CYS A 1 489 ? 12.129 -8.128 -28.642 1.00 55.81 489 CYS A N 1
ATOM 3801 C CA . CYS A 1 489 ? 11.708 -8.940 -29.779 1.00 55.81 489 CYS A CA 1
ATOM 3802 C C . CYS A 1 489 ? 10.179 -8.900 -29.932 1.00 55.81 489 CYS A C 1
ATOM 3804 O O . CYS A 1 489 ? 9.463 -9.451 -29.093 1.00 55.81 489 CYS A O 1
ATOM 3806 N N . SER A 1 490 ? 9.662 -8.294 -31.004 1.00 51.47 490 SER A N 1
ATOM 3807 C CA . SER A 1 490 ? 8.220 -8.235 -31.306 1.00 51.47 490 SER A CA 1
ATOM 3808 C C . SER A 1 490 ? 7.596 -9.629 -31.499 1.00 51.47 490 SER A C 1
ATOM 3810 O O . SER A 1 490 ? 6.504 -9.890 -30.994 1.00 51.47 490 SER A O 1
ATOM 3812 N N . ALA A 1 491 ? 8.324 -10.573 -32.107 1.00 45.88 491 ALA A N 1
ATOM 3813 C CA . ALA A 1 491 ? 7.903 -11.974 -32.242 1.00 45.88 491 ALA A CA 1
ATOM 3814 C C . ALA A 1 491 ? 7.866 -12.738 -30.898 1.00 45.88 491 ALA A C 1
ATOM 3816 O O . ALA A 1 491 ? 7.047 -13.634 -30.702 1.00 45.88 491 ALA A O 1
ATOM 3817 N N . CYS A 1 492 ? 8.719 -12.358 -29.944 1.00 42.72 492 CYS A N 1
ATOM 3818 C CA . CYS A 1 492 ? 8.828 -12.984 -28.625 1.00 42.72 492 CYS A CA 1
ATOM 3819 C C . CYS A 1 492 ? 7.817 -12.392 -27.626 1.00 42.72 492 CYS A C 1
ATOM 3821 O O . CYS A 1 492 ? 7.340 -13.079 -26.724 1.00 42.72 492 CYS A O 1
ATOM 3823 N N . LEU A 1 493 ? 7.443 -11.123 -27.821 1.00 42.84 493 LEU A N 1
ATOM 3824 C CA . LEU A 1 493 ? 6.315 -10.475 -27.148 1.00 42.84 493 LEU A CA 1
ATOM 3825 C C . LEU A 1 493 ? 4.973 -11.095 -27.572 1.00 42.84 493 LEU A C 1
ATOM 3827 O O . LEU A 1 493 ? 4.087 -11.243 -26.734 1.00 42.84 493 LEU A O 1
ATOM 3831 N N . ALA A 1 494 ? 4.838 -11.524 -28.832 1.00 40.06 494 ALA A N 1
ATOM 3832 C CA . ALA A 1 494 ? 3.640 -12.201 -29.332 1.00 40.06 494 ALA A CA 1
ATOM 3833 C C . ALA A 1 494 ? 3.481 -13.651 -28.827 1.00 40.06 494 ALA A C 1
ATOM 3835 O O . ALA A 1 494 ? 2.360 -14.149 -28.763 1.00 40.06 494 ALA A O 1
ATOM 3836 N N . CYS A 1 495 ? 4.568 -14.333 -28.436 1.00 36.72 495 CYS A N 1
ATOM 3837 C CA . CYS A 1 495 ? 4.519 -15.727 -27.971 1.00 36.72 495 CYS A CA 1
ATOM 3838 C C . CYS A 1 495 ? 4.336 -15.893 -26.450 1.00 36.72 495 CYS A C 1
ATOM 3840 O O . CYS A 1 495 ? 4.378 -17.016 -25.952 1.00 36.72 495 CYS A O 1
ATOM 3842 N N . GLY A 1 496 ? 4.148 -14.801 -25.698 1.00 37.03 496 GLY A N 1
ATOM 3843 C CA . GLY A 1 496 ? 3.841 -14.850 -24.261 1.00 37.03 496 GLY A CA 1
ATOM 3844 C C . GLY A 1 496 ? 4.972 -15.365 -23.361 1.00 37.03 496 GLY A C 1
ATOM 3845 O O . GLY A 1 496 ? 4.764 -15.528 -22.165 1.00 37.03 496 GLY A O 1
ATOM 3846 N N . THR A 1 497 ? 6.178 -15.604 -23.891 1.00 39.19 497 THR A N 1
ATOM 3847 C CA . THR A 1 497 ? 7.298 -16.164 -23.106 1.00 39.19 497 THR A CA 1
ATOM 3848 C C . THR A 1 497 ? 8.119 -15.120 -22.350 1.00 39.19 497 THR A C 1
ATOM 3850 O O . THR A 1 497 ? 9.026 -15.492 -21.610 1.00 39.19 497 THR A O 1
ATOM 3853 N N . GLY A 1 498 ? 7.858 -13.820 -22.541 1.00 43.38 498 GLY A N 1
ATOM 3854 C CA . GLY A 1 498 ? 8.523 -12.737 -21.801 1.00 43.38 498 GLY A CA 1
ATOM 3855 C C . GLY A 1 498 ? 10.045 -12.635 -21.991 1.00 43.38 498 GLY A C 1
ATOM 3856 O O . GLY A 1 498 ? 10.669 -11.758 -21.400 1.00 43.38 498 GLY A O 1
ATOM 3857 N N . LYS A 1 499 ? 10.663 -13.483 -22.824 1.00 41.25 499 LYS A N 1
ATOM 3858 C CA . LYS A 1 499 ? 12.103 -13.445 -23.092 1.00 41.25 499 LYS A CA 1
ATOM 3859 C C . LYS A 1 499 ? 12.456 -12.203 -23.915 1.00 41.25 499 LYS A C 1
ATOM 3861 O O . LYS A 1 499 ? 11.923 -12.012 -25.008 1.00 41.25 499 LYS A O 1
ATOM 3866 N N . LEU A 1 500 ? 13.444 -11.425 -23.457 1.00 47.62 500 LEU A N 1
ATOM 3867 C CA . LEU A 1 500 ? 14.228 -10.492 -24.287 1.00 47.62 500 LEU A CA 1
ATOM 3868 C C . LEU A 1 500 ? 15.111 -11.276 -25.293 1.00 47.62 500 LEU A C 1
ATOM 3870 O O . LEU A 1 500 ? 16.324 -11.130 -25.324 1.00 47.62 500 LEU A O 1
ATOM 3874 N N . GLY A 1 501 ? 14.522 -12.188 -26.067 1.00 46.19 501 GLY A N 1
ATOM 3875 C CA . GLY A 1 501 ? 15.240 -13.223 -26.820 1.00 46.19 501 GLY A CA 1
ATOM 3876 C C . GLY A 1 501 ? 15.954 -12.769 -28.095 1.00 46.19 501 GLY A C 1
ATOM 3877 O O . GLY A 1 501 ? 16.407 -13.630 -28.841 1.00 46.19 501 GLY A O 1
ATOM 3878 N N . CYS A 1 502 ? 16.056 -11.466 -28.365 1.00 62.09 502 CYS A N 1
ATOM 3879 C CA . CYS A 1 502 ? 16.853 -10.956 -29.477 1.00 62.09 502 CYS A CA 1
ATOM 3880 C C . CYS A 1 502 ? 17.993 -10.100 -28.944 1.00 62.09 502 CYS A C 1
ATOM 3882 O O . CYS A 1 502 ? 17.804 -9.263 -28.063 1.00 62.09 502 CYS A O 1
ATOM 3884 N N . SER A 1 503 ? 19.173 -10.298 -29.516 1.00 77.69 503 SER A N 1
ATOM 3885 C CA . SER A 1 503 ? 20.359 -9.513 -29.211 1.00 77.69 503 SER A CA 1
ATOM 3886 C C . SER A 1 503 ? 20.845 -8.838 -30.485 1.00 77.69 503 SER A C 1
ATOM 3888 O O . SER A 1 503 ? 20.723 -9.400 -31.574 1.00 77.69 503 SER A O 1
ATOM 3890 N N . LYS A 1 504 ? 21.406 -7.639 -30.358 1.00 85.56 504 LYS A N 1
ATOM 3891 C CA . LYS A 1 504 ? 21.975 -6.889 -31.478 1.00 85.56 504 LYS A CA 1
ATOM 3892 C C . LYS A 1 504 ? 23.422 -6.555 -31.174 1.00 85.56 504 LYS A C 1
ATOM 3894 O O . LYS A 1 504 ? 23.733 -6.071 -30.090 1.00 85.56 504 LYS A O 1
ATOM 3899 N N . LEU A 1 505 ? 24.300 -6.826 -32.132 1.00 89.62 505 LEU A N 1
ATOM 3900 C CA . LEU A 1 505 ? 25.684 -6.383 -32.059 1.00 89.62 505 LEU A CA 1
ATOM 3901 C C . LEU A 1 505 ? 25.720 -4.881 -32.348 1.00 89.62 505 LEU A C 1
ATOM 3903 O O . LEU A 1 505 ? 25.220 -4.440 -33.383 1.00 89.62 505 LEU A O 1
ATOM 3907 N N . VAL A 1 506 ? 26.289 -4.102 -31.436 1.00 93.56 506 VAL A N 1
ATOM 3908 C CA . VAL A 1 506 ? 26.421 -2.648 -31.567 1.00 93.56 506 VAL A CA 1
ATOM 3909 C C . VAL A 1 506 ? 27.856 -2.225 -31.320 1.00 93.56 506 VAL A C 1
ATOM 3911 O O . VAL A 1 506 ? 28.561 -2.840 -30.522 1.00 93.56 506 VAL A O 1
ATOM 3914 N N . ARG A 1 507 ? 28.295 -1.167 -32.002 1.00 94.75 507 ARG A N 1
ATOM 3915 C CA . ARG A 1 507 ? 29.617 -0.578 -31.794 1.00 94.75 507 ARG A CA 1
ATOM 3916 C C . ARG A 1 507 ? 29.530 0.539 -30.759 1.00 94.75 507 ARG A C 1
ATOM 3918 O O . ARG A 1 507 ? 28.743 1.476 -30.916 1.00 94.75 507 ARG A O 1
ATOM 3925 N N . CYS A 1 508 ? 30.352 0.432 -29.726 1.00 94.94 508 CYS A N 1
ATOM 3926 C CA . CYS A 1 508 ? 30.414 1.353 -28.608 1.00 94.94 508 CYS A CA 1
ATOM 3927 C C . CYS A 1 508 ? 31.645 2.248 -28.700 1.00 94.94 508 CYS A C 1
ATOM 3929 O O . CYS A 1 508 ? 32.775 1.770 -28.759 1.00 94.94 508 CYS A O 1
ATOM 3931 N N . ASP A 1 509 ? 31.412 3.556 -28.666 1.00 94.38 509 ASP A N 1
ATOM 3932 C CA . ASP A 1 509 ? 32.455 4.556 -28.462 1.00 94.38 509 ASP A CA 1
ATOM 3933 C C . ASP A 1 509 ? 32.370 5.032 -27.004 1.00 94.38 509 ASP A C 1
ATOM 3935 O O . ASP A 1 509 ? 31.427 5.712 -26.582 1.00 94.38 509 ASP A O 1
ATOM 3939 N N . LEU A 1 510 ? 33.326 4.554 -26.203 1.00 91.25 510 LEU A N 1
ATOM 3940 C CA . LEU A 1 510 ? 33.399 4.776 -24.757 1.00 91.25 510 LEU A CA 1
ATOM 3941 C C . LEU A 1 510 ? 34.378 5.891 -24.367 1.00 91.25 510 LEU A C 1
ATOM 3943 O O . LEU A 1 510 ? 34.545 6.147 -23.175 1.00 91.25 510 LEU A O 1
ATOM 3947 N N . GLU A 1 511 ? 34.982 6.567 -25.344 1.00 89.12 511 GLU A N 1
ATOM 3948 C CA . GLU A 1 511 ? 36.066 7.529 -25.121 1.00 89.12 511 GLU A CA 1
ATOM 3949 C C . GLU A 1 511 ? 35.641 8.953 -25.496 1.00 89.12 511 GLU A C 1
ATOM 3951 O O . GLU A 1 511 ? 35.803 9.885 -24.703 1.00 89.12 511 GLU A O 1
ATOM 3956 N N . THR A 1 512 ? 35.028 9.133 -26.668 1.00 87.44 512 THR A N 1
ATOM 3957 C CA . THR A 1 512 ? 34.681 10.455 -27.203 1.00 87.44 512 THR A CA 1
ATOM 3958 C C . THR A 1 512 ? 33.668 11.187 -26.318 1.00 87.44 512 THR A C 1
ATOM 3960 O O . THR A 1 512 ? 32.592 10.661 -26.022 1.00 87.44 512 THR A O 1
ATOM 3963 N N . ASP A 1 513 ? 33.962 12.433 -25.923 1.00 85.00 513 ASP A N 1
ATOM 3964 C CA . ASP A 1 513 ? 33.049 13.292 -25.139 1.00 85.00 513 ASP A CA 1
ATOM 3965 C C . ASP A 1 513 ? 32.500 12.595 -23.870 1.00 85.00 513 ASP A C 1
ATOM 3967 O O . ASP A 1 513 ? 31.316 12.686 -23.536 1.00 85.00 513 ASP A O 1
ATOM 3971 N N . GLY A 1 514 ? 33.339 11.808 -23.190 1.00 83.88 514 GLY A N 1
ATOM 3972 C CA . GLY A 1 514 ? 32.948 11.048 -21.998 1.00 83.88 514 GLY A CA 1
ATOM 3973 C C . GLY A 1 514 ? 32.238 9.718 -22.280 1.00 83.88 514 GLY A C 1
ATOM 3974 O O . GLY A 1 514 ? 31.756 9.092 -21.341 1.00 83.88 514 GLY A O 1
ATOM 3975 N N . GLY A 1 515 ? 32.182 9.273 -23.539 1.00 90.19 515 GLY A N 1
ATOM 3976 C CA . GLY A 1 515 ? 31.768 7.927 -23.938 1.00 90.19 515 GLY A CA 1
ATOM 3977 C C . GLY A 1 515 ? 30.270 7.628 -23.855 1.00 90.19 515 GLY A C 1
ATOM 3978 O O . GLY A 1 515 ? 29.429 8.527 -23.770 1.00 90.19 515 GLY A O 1
ATOM 3979 N N . GLY A 1 516 ? 29.927 6.340 -23.937 1.00 91.00 516 GLY A N 1
ATOM 3980 C CA . GLY A 1 516 ? 28.544 5.854 -23.875 1.00 91.00 516 GLY A CA 1
ATOM 3981 C C . GLY A 1 516 ? 27.779 6.044 -25.185 1.00 91.00 516 GLY A C 1
ATOM 3982 O O . GLY A 1 516 ? 26.547 6.058 -25.199 1.00 91.00 516 GLY A O 1
ATOM 3983 N N . TRP A 1 517 ? 28.501 6.226 -26.287 1.00 95.56 517 TRP A N 1
ATOM 3984 C CA . TRP A 1 517 ? 27.931 6.413 -27.611 1.00 95.56 517 TRP A CA 1
ATOM 3985 C C . TRP A 1 517 ? 27.667 5.074 -28.280 1.00 95.56 517 TRP A C 1
ATOM 3987 O O . TRP A 1 517 ? 28.542 4.213 -28.345 1.00 95.56 517 TRP A O 1
ATOM 3997 N N . THR A 1 518 ? 26.465 4.925 -28.826 1.00 96.69 518 THR A N 1
ATOM 3998 C CA . THR A 1 518 ? 26.140 3.834 -29.749 1.00 96.69 518 THR A CA 1
ATOM 3999 C C . THR A 1 518 ? 26.313 4.355 -31.165 1.00 96.69 518 THR A C 1
ATOM 4001 O O . THR A 1 518 ? 25.605 5.281 -31.564 1.00 96.69 518 THR A O 1
ATOM 4004 N N . VAL A 1 519 ? 27.259 3.798 -31.917 1.00 96.88 519 VAL A N 1
ATOM 4005 C CA . VAL A 1 519 ? 27.478 4.169 -33.320 1.00 96.88 519 VAL A CA 1
ATOM 4006 C C . VAL A 1 519 ? 26.389 3.513 -34.162 1.00 96.88 519 VAL A C 1
ATOM 4008 O O . VAL A 1 519 ? 26.238 2.293 -34.136 1.00 96.88 519 VAL A O 1
ATOM 4011 N N . ILE A 1 520 ? 25.608 4.323 -34.875 1.00 97.12 520 ILE A N 1
ATOM 4012 C CA . ILE A 1 520 ? 24.459 3.858 -35.666 1.00 97.12 520 ILE A CA 1
ATOM 4013 C C . ILE A 1 520 ? 24.762 3.775 -37.160 1.00 97.12 520 ILE A C 1
ATOM 4015 O O . ILE A 1 520 ? 24.086 3.047 -37.884 1.00 97.12 520 ILE A O 1
ATOM 4019 N N . GLN A 1 521 ? 25.776 4.511 -37.604 1.00 96.75 521 GLN A N 1
ATOM 4020 C CA . GLN A 1 521 ? 26.265 4.486 -38.969 1.00 96.75 521 GLN A CA 1
ATOM 4021 C C . GLN A 1 521 ? 27.738 4.900 -38.976 1.00 96.75 521 GLN A C 1
ATOM 4023 O O . GLN A 1 521 ? 28.144 5.789 -38.222 1.00 96.75 521 GLN A O 1
ATOM 4028 N N . ARG A 1 522 ? 28.527 4.243 -39.823 1.00 94.50 522 ARG A N 1
ATOM 4029 C CA . ARG A 1 522 ? 29.908 4.624 -40.136 1.00 94.50 522 ARG A CA 1
ATOM 4030 C C . ARG A 1 522 ? 30.127 4.476 -41.644 1.00 94.50 522 ARG A C 1
ATOM 4032 O O . ARG A 1 522 ? 29.605 3.526 -42.222 1.00 94.50 522 ARG A O 1
ATOM 4039 N N . ARG A 1 523 ? 30.788 5.451 -42.274 1.00 92.69 523 ARG A N 1
ATOM 4040 C CA . ARG A 1 523 ? 31.286 5.415 -43.658 1.00 92.69 523 ARG A CA 1
ATOM 4041 C C . ARG A 1 523 ? 32.747 5.824 -43.633 1.00 92.69 523 ARG A C 1
ATOM 4043 O O . ARG A 1 523 ? 33.041 6.944 -43.225 1.00 92.69 523 ARG A O 1
ATOM 4050 N N . GLU A 1 524 ? 33.639 4.963 -44.081 1.00 87.31 524 GLU A N 1
ATOM 4051 C CA . GLU A 1 524 ? 35.073 5.238 -44.197 1.00 87.31 524 GLU A CA 1
ATOM 4052 C C . GLU A 1 524 ? 35.680 4.612 -45.457 1.00 87.31 524 GLU A C 1
ATOM 4054 O O . GLU A 1 524 ? 36.699 5.091 -45.949 1.00 87.31 524 GLU A O 1
ATOM 4059 N N . ASN A 1 525 ? 35.046 3.575 -46.010 1.00 80.25 525 ASN A N 1
ATOM 4060 C CA . ASN A 1 525 ? 35.524 2.843 -47.170 1.00 80.25 525 ASN A CA 1
ATOM 4061 C C . ASN A 1 525 ? 34.372 2.532 -48.149 1.00 80.25 525 ASN A C 1
ATOM 4063 O O . ASN A 1 525 ? 33.409 1.879 -47.763 1.00 80.25 525 ASN A O 1
ATOM 4067 N N . PRO A 1 526 ? 34.454 2.899 -49.442 1.00 77.38 526 PRO A N 1
ATOM 4068 C CA . PRO A 1 526 ? 33.358 2.730 -50.409 1.00 77.38 526 PRO A CA 1
ATOM 4069 C C . PRO A 1 526 ? 33.015 1.274 -50.809 1.00 77.38 526 PRO A C 1
ATOM 4071 O O . PRO A 1 526 ? 32.395 1.072 -51.849 1.00 77.38 526 PRO A O 1
ATOM 4074 N N . LEU A 1 527 ? 33.414 0.255 -50.038 1.00 83.25 527 LEU A N 1
ATOM 4075 C CA . LEU A 1 527 ? 33.190 -1.160 -50.374 1.00 83.25 527 LEU A CA 1
ATOM 4076 C C . LEU A 1 527 ? 31.774 -1.658 -50.071 1.00 83.25 527 LEU A C 1
ATOM 4078 O O . LEU A 1 527 ? 31.289 -2.551 -50.763 1.00 83.25 527 LEU A O 1
ATOM 4082 N N . VAL A 1 528 ? 31.124 -1.122 -49.038 1.00 87.69 528 VAL A N 1
ATOM 4083 C CA . VAL A 1 528 ? 29.760 -1.523 -48.675 1.00 87.69 528 VAL A CA 1
ATOM 4084 C C . VAL A 1 528 ? 28.767 -0.686 -49.468 1.00 87.69 528 VAL A C 1
ATOM 4086 O O . VAL A 1 528 ? 28.808 0.547 -49.433 1.00 87.69 528 VAL A O 1
ATOM 4089 N N . ASP A 1 529 ? 27.860 -1.363 -50.168 1.00 87.00 529 ASP A N 1
ATOM 4090 C CA . ASP A 1 529 ? 26.784 -0.714 -50.908 1.00 87.00 529 ASP A CA 1
ATOM 4091 C C . ASP A 1 529 ? 25.659 -0.286 -49.954 1.00 87.00 529 ASP A C 1
ATOM 4093 O O . ASP A 1 529 ? 25.135 -1.087 -49.182 1.00 87.00 529 ASP A O 1
ATOM 4097 N N . PHE A 1 530 ? 25.300 0.996 -50.005 1.00 91.31 530 PHE A N 1
ATOM 4098 C CA . PHE A 1 530 ? 24.187 1.571 -49.246 1.00 91.31 530 PHE A CA 1
ATOM 4099 C C . PHE A 1 530 ? 22.919 1.711 -50.106 1.00 91.31 530 PHE A C 1
ATOM 4101 O O . PHE A 1 530 ? 21.921 2.264 -49.651 1.00 91.31 530 PHE A O 1
ATOM 4108 N N . ASN A 1 531 ? 22.894 1.168 -51.322 1.00 90.56 531 ASN A N 1
ATOM 4109 C CA . ASN A 1 531 ? 21.678 0.998 -52.111 1.00 90.56 531 ASN A CA 1
ATOM 4110 C C . ASN A 1 531 ? 20.879 -0.246 -51.669 1.00 90.56 531 ASN A C 1
ATOM 4112 O O . ASN A 1 531 ? 20.534 -1.109 -52.476 1.00 90.56 531 ASN A O 1
ATOM 4116 N N . GLY A 1 532 ? 20.622 -0.361 -50.364 1.00 91.06 532 GLY A N 1
ATOM 4117 C CA . GLY A 1 532 ? 19.913 -1.491 -49.762 1.00 91.06 532 GLY A CA 1
ATOM 4118 C C . GLY A 1 532 ? 18.390 -1.411 -49.908 1.00 91.06 532 GLY A C 1
ATOM 4119 O O . GLY A 1 532 ? 17.808 -0.330 -50.048 1.00 91.06 532 GLY A O 1
ATOM 4120 N N . ASN A 1 533 ? 17.737 -2.570 -49.845 1.00 93.38 533 ASN A N 1
ATOM 4121 C CA . ASN A 1 533 ? 16.279 -2.694 -49.826 1.00 93.38 533 ASN A CA 1
ATOM 4122 C C . ASN A 1 533 ? 15.683 -2.386 -48.437 1.00 93.38 533 ASN A C 1
ATOM 4124 O O . ASN A 1 533 ? 16.403 -2.183 -47.453 1.00 93.38 533 ASN A O 1
ATOM 4128 N N . TRP A 1 534 ? 14.350 -2.363 -48.332 1.00 93.38 534 TRP A N 1
ATOM 4129 C CA . TRP A 1 534 ? 13.660 -2.047 -47.077 1.00 93.38 534 TRP A CA 1
ATOM 4130 C C . TRP A 1 534 ? 14.032 -3.000 -45.935 1.00 93.38 534 TRP A C 1
ATOM 4132 O O . TRP A 1 534 ? 14.240 -2.556 -44.806 1.00 93.38 534 TRP A O 1
ATOM 4142 N N . ALA A 1 535 ? 14.138 -4.303 -46.214 1.00 92.88 535 ALA A N 1
ATOM 4143 C CA . ALA A 1 535 ? 14.468 -5.311 -45.209 1.00 92.88 535 ALA A CA 1
ATOM 4144 C C . ALA A 1 535 ? 15.917 -5.172 -44.713 1.00 92.88 535 ALA A C 1
ATOM 4146 O O . ALA A 1 535 ? 16.161 -5.255 -43.512 1.00 92.88 535 ALA A O 1
ATOM 4147 N N . GLU A 1 536 ? 16.862 -4.878 -45.605 1.00 94.44 536 GLU A N 1
ATOM 4148 C CA . GLU A 1 536 ? 18.257 -4.606 -45.246 1.00 94.44 536 GLU A CA 1
ATOM 4149 C C . GLU A 1 536 ? 18.360 -3.361 -44.364 1.00 94.44 536 GLU A C 1
ATOM 4151 O O . GLU A 1 536 ? 19.000 -3.394 -43.315 1.00 94.44 536 GLU A O 1
ATOM 4156 N N . TYR A 1 537 ? 17.667 -2.274 -44.709 1.00 95.25 537 TYR A N 1
ATOM 4157 C CA . TYR A 1 537 ? 17.636 -1.075 -43.871 1.00 95.25 537 TYR A CA 1
ATOM 4158 C C . TYR A 1 537 ? 16.881 -1.262 -42.554 1.00 95.25 537 TYR A C 1
ATOM 4160 O O . TYR A 1 537 ? 17.240 -0.631 -41.557 1.00 95.25 537 TYR A O 1
ATOM 4168 N N . ARG A 1 538 ? 15.860 -2.124 -42.516 1.00 93.62 538 ARG A N 1
ATOM 4169 C CA . ARG A 1 538 ? 15.160 -2.526 -41.290 1.00 93.62 538 ARG A CA 1
ATOM 4170 C C . ARG A 1 538 ? 16.105 -3.254 -40.338 1.00 93.62 538 ARG A C 1
ATOM 4172 O O . ARG A 1 538 ? 16.214 -2.860 -39.174 1.00 93.62 538 ARG A O 1
ATOM 4179 N N . ASP A 1 539 ? 16.791 -4.275 -40.845 1.00 91.00 539 ASP A N 1
ATOM 4180 C CA . ASP A 1 539 ? 17.573 -5.219 -40.045 1.00 91.00 539 ASP A CA 1
ATOM 4181 C C . ASP A 1 539 ? 19.003 -4.725 -39.781 1.00 91.00 539 ASP A C 1
ATOM 4183 O O . ASP A 1 539 ? 19.585 -5.060 -38.748 1.00 91.00 539 ASP A O 1
ATOM 4187 N N . GLY A 1 540 ? 19.538 -3.868 -40.650 1.00 93.62 540 GLY A N 1
ATOM 4188 C CA . GLY A 1 540 ? 20.917 -3.384 -40.658 1.00 93.62 540 GLY A CA 1
ATOM 4189 C C . GLY A 1 540 ? 21.841 -4.247 -41.522 1.00 93.62 540 GLY A C 1
ATOM 4190 O O . GLY A 1 540 ? 21.611 -5.441 -41.701 1.00 93.62 540 GLY A O 1
ATOM 4191 N N . PHE A 1 541 ? 22.908 -3.640 -42.039 1.00 94.50 541 PHE A N 1
ATOM 4192 C CA . PHE A 1 541 ? 23.866 -4.267 -42.956 1.00 94.50 541 PHE A CA 1
ATOM 4193 C C . PHE A 1 541 ? 25.249 -3.611 -42.853 1.00 94.50 541 PHE A C 1
ATOM 4195 O O . PHE A 1 541 ? 25.389 -2.544 -42.251 1.00 94.50 541 PHE A O 1
ATOM 4202 N N . GLY A 1 542 ? 26.251 -4.237 -43.475 1.00 91.69 542 GLY A N 1
ATOM 4203 C CA . GLY A 1 542 ? 27.621 -3.730 -43.579 1.00 91.69 542 GLY A CA 1
ATOM 4204 C C . GLY A 1 542 ? 28.644 -4.518 -42.762 1.00 91.69 542 GLY A C 1
ATOM 4205 O O . GLY A 1 542 ? 28.389 -5.652 -42.353 1.00 91.69 542 GLY A O 1
ATOM 4206 N N . ASP A 1 543 ? 29.808 -3.911 -42.552 1.00 88.31 543 ASP A N 1
ATOM 4207 C CA . ASP A 1 543 ? 30.958 -4.485 -41.855 1.00 88.31 543 ASP A CA 1
ATOM 4208 C C . ASP A 1 543 ? 31.429 -3.610 -40.673 1.00 88.31 543 ASP A C 1
ATOM 4210 O O . ASP A 1 543 ? 30.699 -2.770 -40.149 1.00 88.31 543 ASP A O 1
ATOM 4214 N N . GLU A 1 544 ? 32.640 -3.843 -40.167 1.00 82.75 544 GLU A N 1
ATOM 4215 C CA . GLU A 1 544 ? 33.163 -3.125 -39.001 1.00 82.75 544 GLU A CA 1
ATOM 4216 C C . GLU A 1 544 ? 33.467 -1.633 -39.243 1.00 82.75 544 GLU A C 1
ATOM 4218 O O . GLU A 1 544 ? 33.508 -0.849 -38.280 1.00 82.75 544 GLU A O 1
ATOM 4223 N N . ASN A 1 545 ? 33.678 -1.245 -40.502 1.00 84.62 545 ASN A N 1
ATOM 4224 C CA . ASN A 1 545 ? 34.091 0.091 -40.921 1.00 84.62 545 ASN A CA 1
ATOM 4225 C C . ASN A 1 545 ? 32.959 0.836 -41.633 1.00 84.62 545 ASN A C 1
ATOM 4227 O O . ASN A 1 545 ? 32.794 2.028 -41.376 1.00 84.62 545 ASN A O 1
ATOM 4231 N N . ASP A 1 546 ? 32.135 0.134 -42.412 1.00 92.12 546 ASP A N 1
ATOM 4232 C CA . ASP A 1 546 ? 31.007 0.706 -43.139 1.00 92.12 546 ASP A CA 1
ATOM 4233 C C . ASP A 1 546 ? 29.715 -0.055 -42.841 1.00 92.12 546 ASP A C 1
ATOM 4235 O O . ASP A 1 546 ? 29.538 -1.190 -43.274 1.00 92.12 546 ASP A O 1
ATOM 4239 N N . PHE A 1 547 ? 28.788 0.559 -42.103 1.00 94.50 547 PHE A N 1
ATOM 4240 C CA . PHE A 1 547 ? 27.533 -0.105 -41.737 1.00 94.50 547 PHE A CA 1
ATOM 4241 C C . PHE A 1 547 ? 26.376 0.850 -41.461 1.00 94.50 547 PHE A C 1
ATOM 4243 O O . PHE A 1 547 ? 26.567 2.028 -41.144 1.00 94.50 547 PHE A O 1
ATOM 4250 N N . TRP A 1 548 ? 25.170 0.283 -41.509 1.00 96.44 548 TRP A N 1
ATOM 4251 C CA . TRP A 1 548 ? 23.937 0.847 -40.971 1.00 96.44 548 TRP A CA 1
ATOM 4252 C C . TRP A 1 548 ? 23.368 -0.091 -39.905 1.00 96.44 548 TRP A C 1
ATOM 4254 O O . TRP A 1 548 ? 23.167 -1.280 -40.150 1.00 96.44 548 TRP A O 1
ATOM 4264 N N . ILE A 1 549 ? 23.084 0.426 -38.708 1.00 95.38 549 ILE A N 1
ATOM 4265 C CA . ILE A 1 549 ? 22.690 -0.411 -37.562 1.00 95.38 549 ILE A CA 1
ATOM 4266 C C . ILE A 1 549 ? 21.327 -1.101 -37.733 1.00 95.38 549 ILE A C 1
ATOM 4268 O O . ILE A 1 549 ? 21.099 -2.147 -37.125 1.00 95.38 549 ILE A O 1
ATOM 4272 N N . GLY A 1 550 ? 20.438 -0.542 -38.556 1.00 95.50 550 GLY A N 1
ATOM 4273 C CA . GLY A 1 550 ? 19.078 -1.037 -38.776 1.00 95.50 550 GLY A CA 1
ATOM 4274 C C . GLY A 1 550 ? 18.004 -0.164 -38.122 1.00 95.50 550 GLY A C 1
ATOM 4275 O O . GLY A 1 550 ? 18.097 0.205 -36.947 1.00 95.50 550 GLY A O 1
ATOM 4276 N N . ASN A 1 551 ? 16.963 0.159 -38.884 1.00 95.56 551 ASN A N 1
ATOM 4277 C CA . ASN A 1 551 ? 15.891 1.070 -38.484 1.00 95.56 551 ASN A CA 1
ATOM 4278 C C . ASN A 1 551 ? 15.016 0.505 -37.364 1.00 95.56 551 ASN A C 1
ATOM 4280 O O . ASN A 1 551 ? 14.550 1.267 -36.516 1.00 95.56 551 ASN A O 1
ATOM 4284 N N . GLU A 1 552 ? 14.844 -0.816 -37.304 1.00 92.44 552 GLU A N 1
ATOM 4285 C CA . GLU A 1 552 ? 14.052 -1.433 -36.243 1.00 92.44 552 GLU A CA 1
ATOM 4286 C C . GLU A 1 552 ? 14.729 -1.264 -34.878 1.00 92.44 552 GLU A C 1
ATOM 4288 O O . GLU A 1 552 ? 14.090 -0.881 -33.897 1.00 92.44 552 GLU A O 1
ATOM 4293 N N . TYR A 1 553 ? 16.055 -1.428 -34.819 1.00 92.06 553 TYR A N 1
ATOM 4294 C CA . TYR A 1 553 ? 16.811 -1.141 -33.602 1.00 92.06 553 TYR A CA 1
ATOM 4295 C C . TYR A 1 553 ? 16.721 0.345 -33.220 1.00 92.06 553 TYR A C 1
ATOM 4297 O O . TYR A 1 553 ? 16.481 0.658 -32.052 1.00 92.06 553 TYR A O 1
ATOM 4305 N N . LEU A 1 554 ? 16.849 1.263 -34.190 1.00 95.31 554 LEU A N 1
ATOM 4306 C CA . LEU A 1 554 ? 16.719 2.709 -33.954 1.00 95.31 554 LEU A CA 1
ATOM 4307 C C . LEU A 1 554 ? 15.349 3.088 -33.382 1.00 95.31 554 LEU A C 1
ATOM 4309 O O . LEU A 1 554 ? 15.275 3.875 -32.430 1.00 95.31 554 LEU A O 1
ATOM 4313 N N . HIS A 1 555 ? 14.272 2.515 -33.920 1.00 93.25 555 HIS A N 1
ATOM 4314 C CA . HIS A 1 555 ? 12.926 2.700 -33.390 1.00 93.25 555 HIS A CA 1
ATOM 4315 C C . HIS A 1 555 ? 12.849 2.251 -31.929 1.00 93.25 555 HIS A C 1
ATOM 4317 O O . HIS A 1 555 ? 12.454 3.016 -31.045 1.00 93.25 555 HIS A O 1
ATOM 4323 N N . GLN A 1 556 ? 13.284 1.024 -31.654 1.0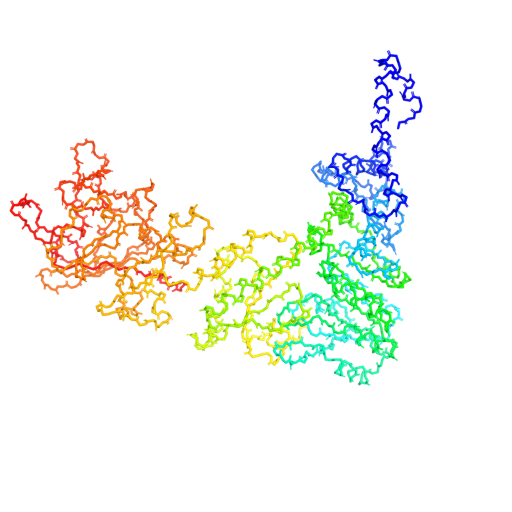0 87.44 556 GLN A N 1
ATOM 4324 C CA . GLN A 1 556 ? 13.166 0.435 -30.328 1.00 87.44 556 GLN A CA 1
ATOM 4325 C C . GLN A 1 556 ? 13.984 1.193 -29.278 1.00 87.44 556 GLN A C 1
ATOM 4327 O O . GLN A 1 556 ? 13.461 1.490 -28.198 1.00 87.44 556 GLN A O 1
ATOM 4332 N N . ILE A 1 557 ? 15.235 1.558 -29.586 1.00 89.69 557 ILE A N 1
ATOM 4333 C CA . ILE A 1 557 ? 16.090 2.266 -28.627 1.00 89.69 557 ILE A CA 1
ATOM 4334 C C . ILE A 1 557 ? 15.621 3.702 -28.394 1.00 89.69 557 ILE A C 1
ATOM 4336 O O . ILE A 1 557 ? 15.591 4.164 -27.250 1.00 89.69 557 ILE A O 1
ATOM 4340 N N . SER A 1 558 ? 15.188 4.403 -29.445 1.00 91.31 558 SER A N 1
ATOM 4341 C CA . SER A 1 558 ? 14.697 5.773 -29.302 1.00 91.31 558 SER A CA 1
ATOM 4342 C C . SER A 1 558 ? 13.358 5.838 -28.570 1.00 91.31 558 SER A C 1
ATOM 4344 O O . SER A 1 558 ? 13.192 6.678 -27.685 1.00 91.31 558 SER A O 1
ATOM 4346 N N . ASN A 1 559 ? 12.450 4.891 -28.816 1.00 86.44 559 ASN A N 1
ATOM 4347 C CA . ASN A 1 559 ? 11.206 4.749 -28.061 1.00 86.44 559 ASN A CA 1
ATOM 4348 C C . ASN A 1 559 ? 11.459 4.384 -26.584 1.00 86.44 559 ASN A C 1
ATOM 4350 O O . ASN A 1 559 ? 10.838 4.948 -25.679 1.00 86.44 559 ASN A O 1
ATOM 4354 N N . TYR A 1 560 ? 12.414 3.487 -26.312 1.00 79.75 560 TYR A N 1
ATOM 4355 C CA . TYR A 1 560 ? 12.822 3.139 -24.947 1.00 79.75 560 TYR A CA 1
ATOM 4356 C C . TYR A 1 560 ? 13.393 4.343 -24.183 1.00 79.75 560 TYR A C 1
ATOM 4358 O O . TYR A 1 560 ? 13.047 4.583 -23.018 1.00 79.75 560 TYR A O 1
ATOM 4366 N N . ARG A 1 561 ? 14.264 5.127 -24.827 1.00 84.56 561 ARG A N 1
ATOM 4367 C CA . ARG A 1 561 ? 14.915 6.289 -24.211 1.00 84.56 561 ARG A CA 1
ATOM 4368 C C . ARG A 1 561 ? 14.017 7.518 -24.142 1.00 84.56 561 ARG A C 1
ATOM 4370 O O . ARG A 1 561 ? 14.238 8.332 -23.251 1.00 84.56 561 ARG A O 1
ATOM 4377 N N . LEU A 1 562 ? 12.961 7.622 -24.954 1.00 81.00 562 LEU A N 1
ATOM 4378 C CA . LEU A 1 562 ? 11.977 8.712 -24.883 1.00 81.00 562 LEU A CA 1
ATOM 4379 C C . LEU A 1 562 ? 11.391 8.881 -23.468 1.00 81.00 562 LEU A C 1
ATOM 4381 O O . LEU A 1 562 ? 11.208 9.998 -22.997 1.00 81.00 562 LEU A O 1
ATOM 4385 N N . ARG A 1 563 ? 11.177 7.774 -22.745 1.00 68.31 563 ARG A N 1
ATOM 4386 C CA . ARG A 1 563 ? 10.677 7.777 -21.353 1.00 68.31 563 ARG A CA 1
ATOM 4387 C C . ARG A 1 563 ? 11.750 8.074 -20.299 1.00 68.31 563 ARG A C 1
ATOM 4389 O O . ARG A 1 563 ? 11.430 8.201 -19.123 1.00 68.31 563 ARG A O 1
ATOM 4396 N N . ASN A 1 564 ? 13.015 8.146 -20.707 1.00 66.25 564 ASN A N 1
ATOM 4397 C CA . ASN A 1 564 ? 14.192 8.230 -19.844 1.00 66.25 564 ASN A CA 1
ATOM 4398 C C . ASN A 1 564 ? 15.115 9.3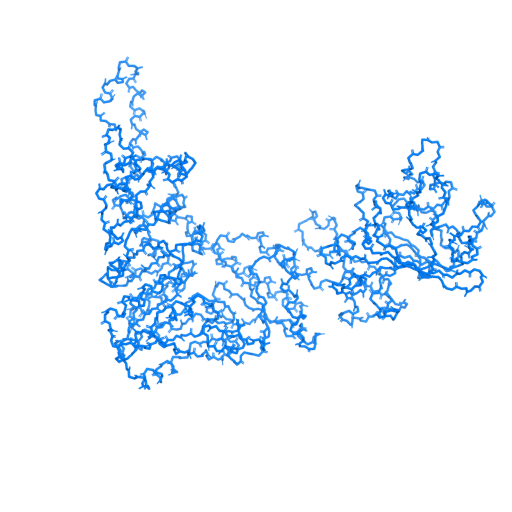95 -20.252 1.00 66.25 564 ASN A C 1
ATOM 4400 O O . ASN A 1 564 ? 16.334 9.248 -20.226 1.00 66.25 564 ASN A O 1
ATOM 4404 N N . GLY A 1 565 ? 14.536 10.533 -20.648 1.00 75.06 565 GLY A N 1
ATOM 4405 C CA . GLY A 1 565 ? 15.277 11.751 -21.001 1.00 75.06 565 GLY A CA 1
ATOM 4406 C C . GLY A 1 565 ? 15.553 11.942 -22.494 1.00 75.06 565 GLY A C 1
ATOM 4407 O O . GLY A 1 565 ? 15.976 13.020 -22.881 1.00 75.06 565 GLY A O 1
ATOM 4408 N N . GLY A 1 566 ? 15.261 10.953 -23.343 1.00 87.50 566 GLY A N 1
ATOM 4409 C CA . GLY A 1 566 ? 15.465 11.012 -24.793 1.00 87.50 566 GLY A CA 1
ATOM 4410 C C . GLY A 1 566 ? 16.912 10.754 -25.230 1.00 87.50 566 GLY A C 1
ATOM 4411 O O . GLY A 1 566 ? 17.818 10.599 -24.411 1.00 87.50 566 GLY A O 1
ATOM 4412 N N . LEU A 1 567 ? 17.123 10.681 -26.545 1.00 94.00 567 LEU A N 1
ATOM 4413 C CA . LEU A 1 567 ? 18.442 10.523 -27.164 1.00 94.00 567 LEU A CA 1
ATOM 4414 C C . LEU A 1 567 ? 18.897 11.832 -27.802 1.00 94.00 567 LEU A C 1
ATOM 4416 O O . LEU A 1 567 ? 18.084 12.567 -28.359 1.00 94.00 567 LEU A O 1
ATOM 4420 N N . LYS A 1 568 ? 20.203 12.079 -27.786 1.00 94.69 568 LYS A N 1
ATOM 4421 C CA . LYS A 1 568 ? 20.855 12.983 -28.731 1.00 94.69 568 LYS A CA 1
ATOM 4422 C C . LYS A 1 568 ? 21.500 12.180 -29.853 1.00 94.69 568 LYS A C 1
ATOM 4424 O O . LYS A 1 568 ? 22.045 11.107 -29.600 1.00 94.69 568 LYS A O 1
ATOM 4429 N N . LEU A 1 569 ? 21.443 12.724 -31.061 1.00 97.19 569 LEU A N 1
ATOM 4430 C CA . LEU A 1 569 ? 22.198 12.280 -32.228 1.00 97.19 569 LEU A CA 1
ATOM 4431 C C . LEU A 1 569 ? 23.364 13.245 -32.427 1.00 97.19 569 LEU A C 1
ATOM 4433 O O . LEU A 1 569 ? 23.145 14.450 -32.404 1.00 97.19 569 LEU A O 1
ATOM 4437 N N . CYS A 1 570 ? 24.568 12.736 -32.645 1.00 96.69 570 CYS A N 1
ATOM 4438 C CA . CYS A 1 570 ? 25.715 13.521 -33.081 1.00 96.69 570 CYS A CA 1
ATOM 4439 C C . CYS A 1 570 ? 26.344 12.872 -34.306 1.00 96.69 570 CYS A C 1
ATOM 4441 O O . CYS A 1 570 ? 26.472 11.649 -34.380 1.00 96.69 570 CYS A O 1
ATOM 4443 N N . VAL A 1 571 ? 26.728 13.708 -35.255 1.00 96.19 571 VAL A N 1
ATOM 4444 C CA . VAL A 1 571 ? 27.344 13.328 -36.515 1.00 96.19 571 VAL A CA 1
ATOM 4445 C C . VAL A 1 571 ? 28.720 13.965 -36.564 1.00 96.19 571 VAL A C 1
ATOM 4447 O O . VAL A 1 571 ? 28.847 15.173 -36.391 1.00 96.19 571 VAL A O 1
ATOM 4450 N N . GLU A 1 572 ? 29.733 13.138 -36.778 1.00 95.50 572 GLU A N 1
ATOM 4451 C CA . GLU A 1 572 ? 31.110 13.557 -37.014 1.00 95.50 572 GLU A CA 1
ATOM 4452 C C . GLU A 1 572 ? 31.464 13.289 -38.472 1.00 95.50 572 GLU A C 1
ATOM 4454 O O . GLU A 1 572 ? 31.197 12.204 -38.997 1.00 95.50 572 GLU A O 1
ATOM 4459 N N . LEU A 1 573 ? 32.032 14.293 -39.125 1.00 94.50 573 LEU A N 1
ATOM 4460 C CA . LEU A 1 573 ? 32.329 14.290 -40.550 1.00 94.50 573 LEU A CA 1
ATOM 4461 C C . LEU A 1 573 ? 33.781 14.713 -40.754 1.00 94.50 573 LEU A C 1
ATOM 4463 O O . LEU A 1 573 ? 34.231 15.648 -40.096 1.00 94.50 573 LEU A O 1
ATOM 4467 N N . LEU A 1 574 ? 34.476 14.058 -41.681 1.00 94.19 574 LEU A N 1
ATOM 4468 C CA . LEU A 1 574 ? 35.777 14.494 -42.193 1.00 94.19 574 LEU A CA 1
ATOM 4469 C C . LEU A 1 574 ? 35.593 14.933 -43.643 1.00 94.19 574 LEU A C 1
ATOM 4471 O O . LEU A 1 574 ? 35.097 14.144 -44.456 1.00 94.19 574 LEU A O 1
ATOM 4475 N N . ASP A 1 575 ? 35.961 16.169 -43.959 1.00 91.00 575 ASP A N 1
ATOM 4476 C CA . ASP A 1 575 ? 35.939 16.653 -45.339 1.00 91.00 575 ASP A CA 1
ATOM 4477 C C . ASP A 1 575 ? 37.219 16.306 -46.117 1.00 91.00 575 ASP A C 1
ATOM 4479 O O . ASP A 1 575 ? 38.180 15.745 -45.584 1.00 91.00 575 ASP A O 1
ATOM 4483 N N . ASP A 1 576 ? 37.204 16.602 -47.413 1.00 89.06 576 ASP A N 1
ATOM 4484 C CA . ASP A 1 576 ? 38.317 16.401 -48.343 1.00 89.06 576 ASP A CA 1
ATOM 4485 C C . ASP A 1 576 ? 39.548 17.285 -48.060 1.00 89.06 576 ASP A C 1
ATOM 4487 O O . ASP A 1 576 ? 40.632 17.021 -48.585 1.00 89.06 576 ASP A O 1
ATOM 4491 N N . GLU A 1 577 ? 39.415 18.280 -47.181 1.00 90.56 577 GLU A N 1
ATOM 4492 C CA . GLU A 1 577 ? 40.496 19.130 -46.673 1.00 90.56 577 GLU A CA 1
ATOM 4493 C C . GLU A 1 577 ? 41.015 18.669 -45.294 1.00 90.56 577 GLU A C 1
ATOM 4495 O O . GLU A 1 577 ? 41.935 19.275 -44.741 1.00 90.56 577 GLU A O 1
ATOM 4500 N N . ASN A 1 578 ? 40.512 17.540 -44.780 1.00 91.00 578 ASN A N 1
ATOM 4501 C CA . ASN A 1 578 ? 40.794 16.971 -43.458 1.00 91.00 578 ASN A CA 1
ATOM 4502 C C . ASN A 1 578 ? 40.312 17.824 -42.266 1.00 91.00 578 ASN A C 1
ATOM 4504 O O . ASN A 1 578 ? 40.828 17.667 -41.154 1.00 91.00 578 ASN A O 1
ATOM 4508 N N . GLU A 1 579 ? 39.319 18.697 -42.447 1.00 91.75 579 GLU A N 1
ATOM 4509 C CA . GLU A 1 579 ? 38.640 19.354 -41.329 1.00 91.75 579 GLU A CA 1
ATOM 4510 C C . GLU A 1 579 ? 37.545 18.450 -40.742 1.00 91.75 579 GLU A C 1
ATOM 4512 O O . GLU A 1 579 ? 36.789 17.783 -41.455 1.00 91.75 579 GLU A O 1
ATOM 4517 N N . ILE A 1 580 ? 37.453 18.442 -39.407 1.00 92.06 580 ILE A N 1
ATOM 4518 C CA . ILE A 1 580 ? 36.435 17.688 -38.669 1.00 92.06 580 ILE A CA 1
ATOM 4519 C C . ILE A 1 580 ? 35.258 18.606 -38.340 1.00 92.06 580 ILE A C 1
ATOM 4521 O O . ILE A 1 580 ? 35.420 19.632 -37.674 1.00 92.06 580 ILE A O 1
ATOM 4525 N N . HIS A 1 581 ? 34.057 18.183 -38.730 1.00 92.38 581 HIS A N 1
ATOM 4526 C CA . HIS A 1 581 ? 32.800 18.865 -38.422 1.00 92.38 581 HIS A CA 1
ATOM 4527 C C . HIS A 1 581 ? 31.952 17.996 -37.490 1.00 92.38 581 HIS A C 1
ATOM 4529 O O . HIS A 1 581 ? 31.802 16.798 -37.726 1.00 92.38 581 HIS A O 1
ATOM 4535 N N . ILE A 1 582 ? 31.402 18.590 -36.427 1.00 94.12 582 ILE A N 1
ATOM 4536 C CA . ILE A 1 582 ? 30.573 17.894 -35.433 1.00 94.12 582 ILE A CA 1
ATOM 4537 C C . ILE A 1 582 ? 29.249 18.623 -35.278 1.00 94.12 582 ILE A C 1
ATOM 4539 O O . ILE A 1 582 ? 29.202 19.755 -34.796 1.00 94.12 582 ILE A O 1
ATOM 4543 N N . ASP A 1 583 ? 28.170 17.928 -35.614 1.00 95.06 583 ASP A N 1
ATOM 4544 C CA . ASP A 1 583 ? 26.817 18.460 -35.612 1.00 95.06 583 ASP A CA 1
ATOM 4545 C C . ASP A 1 583 ? 25.882 17.545 -34.815 1.00 95.06 583 ASP A C 1
ATOM 4547 O O . ASP A 1 583 ? 25.864 16.331 -35.010 1.00 95.06 583 ASP A O 1
ATOM 4551 N N . CYS A 1 584 ? 25.116 18.112 -33.882 1.00 95.81 584 CYS A N 1
ATOM 4552 C CA . CYS A 1 584 ? 24.293 17.363 -32.938 1.00 95.81 584 CYS A CA 1
ATOM 4553 C C . CYS A 1 584 ? 22.843 17.858 -32.887 1.00 95.81 584 CYS A C 1
ATOM 4555 O O . CYS A 1 584 ? 22.558 19.048 -33.017 1.00 95.81 584 CYS A O 1
ATOM 4557 N N . TRP A 1 585 ? 21.923 16.938 -32.600 1.00 96.19 585 TRP A N 1
ATOM 4558 C CA . TRP A 1 585 ? 20.496 17.182 -32.430 1.00 96.19 585 TRP A CA 1
ATOM 4559 C C . TRP A 1 585 ? 19.991 16.525 -31.150 1.00 96.19 585 TRP A C 1
ATOM 4561 O O . TRP A 1 585 ? 20.274 15.358 -30.873 1.00 96.19 585 TRP A O 1
ATOM 4571 N N . THR A 1 586 ? 19.204 17.264 -30.376 1.00 94.81 586 THR A N 1
ATOM 4572 C CA . THR A 1 586 ? 18.473 16.705 -29.226 1.00 94.81 586 THR A CA 1
ATOM 4573 C C . THR A 1 586 ? 17.260 15.892 -29.689 1.00 94.81 586 THR A C 1
ATOM 4575 O O . THR A 1 586 ? 16.836 16.018 -30.832 1.00 94.81 586 THR A O 1
ATOM 4578 N N . HIS A 1 587 ? 16.668 15.088 -28.803 1.00 92.69 587 HIS A N 1
ATOM 4579 C CA . HIS A 1 587 ? 15.400 14.377 -29.037 1.00 92.69 587 HIS A CA 1
ATOM 4580 C C . HIS A 1 587 ? 15.353 13.552 -30.340 1.00 92.69 587 HIS A C 1
ATOM 4582 O O . HIS A 1 587 ? 14.369 13.601 -31.074 1.00 92.69 587 HIS A O 1
ATOM 4588 N N . PHE A 1 588 ? 16.415 12.796 -30.627 1.00 96.56 588 PHE A N 1
ATOM 4589 C CA . PHE A 1 588 ? 16.444 11.840 -31.733 1.00 96.56 588 PHE A CA 1
ATOM 4590 C C . PHE A 1 588 ? 15.404 10.737 -31.515 1.00 96.56 588 PHE A C 1
ATOM 4592 O O . PHE A 1 588 ? 15.455 10.016 -30.512 1.00 96.56 588 PHE A O 1
ATOM 4599 N N . TYR A 1 589 ? 14.469 10.609 -32.454 1.00 96.56 589 TYR A N 1
ATOM 4600 C CA . TYR A 1 589 ? 13.417 9.602 -32.413 1.00 96.56 589 TYR A CA 1
ATOM 4601 C C . TYR A 1 589 ? 13.088 9.066 -33.803 1.00 96.56 589 TYR A C 1
ATOM 4603 O O . TYR A 1 589 ? 12.989 9.830 -34.762 1.00 96.56 589 TYR A O 1
ATOM 4611 N N . VAL A 1 590 ? 12.893 7.749 -33.884 1.00 96.62 590 VAL A N 1
ATOM 4612 C CA . VAL A 1 590 ? 12.472 7.038 -35.093 1.00 96.62 590 VAL A CA 1
ATOM 4613 C C . VAL A 1 590 ? 11.160 6.313 -34.789 1.00 96.62 590 VAL A C 1
ATOM 4615 O O . VAL A 1 590 ? 11.069 5.547 -33.826 1.00 96.62 590 VAL A O 1
ATOM 4618 N N . ALA A 1 591 ? 10.125 6.583 -35.582 1.00 94.94 591 ALA A N 1
ATOM 4619 C CA . ALA A 1 591 ? 8.804 5.975 -35.424 1.00 94.94 591 ALA A CA 1
ATOM 4620 C C . ALA A 1 591 ? 8.802 4.484 -35.807 1.00 94.94 591 ALA A C 1
ATOM 4622 O O . ALA A 1 591 ? 9.820 3.942 -36.228 1.00 94.94 591 ALA A O 1
ATOM 4623 N N . SER A 1 592 ? 7.672 3.805 -35.621 1.00 92.88 592 SER A N 1
ATOM 4624 C CA . SER A 1 592 ? 7.557 2.364 -35.895 1.00 92.88 592 SER A CA 1
ATOM 4625 C C . SER A 1 592 ? 7.656 2.022 -37.391 1.00 92.88 592 SER A C 1
ATOM 4627 O O . SER A 1 592 ? 7.497 2.898 -38.243 1.00 92.88 592 SER A O 1
ATOM 4629 N N . GLU A 1 593 ? 7.847 0.740 -37.736 1.00 92.38 593 GLU A N 1
ATOM 4630 C CA . GLU A 1 593 ? 7.775 0.273 -39.136 1.00 92.38 593 GLU A CA 1
ATOM 4631 C C . GLU A 1 593 ? 6.413 0.595 -39.776 1.00 92.38 593 GLU A C 1
ATOM 4633 O O . GLU A 1 593 ? 6.346 1.008 -40.932 1.00 92.38 593 GLU A O 1
ATOM 4638 N N . TYR A 1 594 ? 5.325 0.495 -38.998 1.00 90.19 594 TYR A N 1
ATOM 4639 C CA . TYR A 1 594 ? 3.971 0.876 -39.424 1.00 90.19 594 TYR A CA 1
ATOM 4640 C C . TYR A 1 594 ? 3.884 2.361 -39.813 1.00 90.19 594 TYR A C 1
ATOM 4642 O O . TYR A 1 594 ? 3.230 2.727 -40.788 1.00 90.19 594 TYR A O 1
ATOM 4650 N N . GLU A 1 595 ? 4.601 3.214 -39.085 1.00 91.50 595 GLU A N 1
ATOM 4651 C CA . GLU A 1 595 ? 4.755 4.645 -39.369 1.00 91.50 595 GLU A CA 1
ATOM 4652 C C . GLU A 1 595 ? 5.947 4.935 -40.295 1.00 91.50 595 GLU A C 1
ATOM 4654 O O . GLU A 1 595 ? 6.369 6.085 -40.439 1.00 91.50 595 GLU A O 1
ATOM 4659 N N . ARG A 1 596 ? 6.488 3.892 -40.938 1.00 91.94 596 ARG A N 1
ATOM 4660 C CA . ARG A 1 596 ? 7.557 3.955 -41.939 1.00 91.94 596 ARG A CA 1
ATOM 4661 C C . ARG A 1 596 ? 8.814 4.651 -41.420 1.00 91.94 596 ARG A C 1
ATOM 4663 O O . ARG A 1 596 ? 9.432 5.448 -42.129 1.00 91.94 596 ARG A O 1
ATOM 4670 N N . TYR A 1 597 ? 9.173 4.362 -40.170 1.00 95.31 597 TYR A N 1
ATOM 4671 C CA . TYR A 1 597 ? 10.385 4.856 -39.518 1.00 95.31 597 TYR A CA 1
ATOM 4672 C C . TYR A 1 597 ? 10.547 6.379 -39.585 1.00 95.31 597 TYR A C 1
ATOM 4674 O O . TYR A 1 597 ? 11.646 6.876 -39.800 1.00 95.31 597 TYR A O 1
ATOM 4682 N N . LEU A 1 598 ? 9.462 7.141 -39.422 1.00 94.94 598 LEU A N 1
ATOM 4683 C CA . LEU A 1 598 ? 9.495 8.606 -39.446 1.00 94.94 598 LEU A CA 1
ATOM 4684 C C . LEU A 1 598 ? 10.540 9.191 -38.478 1.00 94.94 598 LEU A C 1
ATOM 4686 O O . LEU A 1 598 ? 10.567 8.828 -37.302 1.00 94.94 598 LEU A O 1
ATOM 4690 N N . LEU A 1 599 ? 11.368 10.124 -38.962 1.00 95.94 599 LEU A N 1
ATOM 4691 C CA . LEU A 1 599 ? 12.422 10.777 -38.177 1.00 95.94 599 LEU A CA 1
ATOM 4692 C C . LEU A 1 599 ? 11.924 12.046 -37.487 1.00 95.94 599 LEU A C 1
ATOM 4694 O O . LEU A 1 599 ? 11.458 12.982 -38.139 1.00 95.94 599 LEU A O 1
ATOM 4698 N N . LEU A 1 600 ? 12.138 12.137 -36.178 1.00 96.38 600 LEU A N 1
ATOM 4699 C CA . LEU A 1 600 ? 12.014 13.368 -35.407 1.00 96.38 600 LEU A CA 1
ATOM 4700 C C . LEU A 1 600 ? 13.372 13.761 -34.819 1.00 96.38 600 LEU A C 1
ATOM 4702 O O . LEU A 1 600 ? 14.128 12.931 -34.315 1.00 96.38 600 LEU A O 1
ATOM 4706 N N . LEU A 1 601 ? 13.659 15.060 -34.887 1.00 95.44 601 LEU A N 1
ATOM 4707 C CA . LEU A 1 601 ? 14.860 15.688 -34.346 1.00 95.44 601 LEU A CA 1
ATOM 4708 C C . LEU A 1 601 ? 14.456 16.971 -33.628 1.00 95.44 601 LEU A C 1
ATOM 4710 O O . LEU A 1 601 ? 13.661 17.751 -34.153 1.00 95.44 601 LEU A O 1
ATOM 4714 N N . GLY A 1 602 ? 15.035 17.212 -32.463 1.00 93.75 602 GLY A N 1
ATOM 4715 C CA . GLY A 1 602 ? 14.902 18.445 -31.700 1.00 93.75 602 GLY A CA 1
ATOM 4716 C C . GLY A 1 602 ? 15.891 19.525 -32.143 1.00 93.75 602 GLY A C 1
ATOM 4717 O O . GLY A 1 602 ? 16.220 19.662 -33.324 1.00 93.75 602 GLY A O 1
ATOM 4718 N N . ILE A 1 603 ? 16.342 20.309 -31.161 1.00 93.81 603 ILE A N 1
ATOM 4719 C CA . ILE A 1 603 ? 17.235 21.463 -31.327 1.00 93.81 603 ILE A CA 1
ATOM 4720 C C . ILE A 1 603 ? 18.596 21.012 -31.864 1.00 93.81 603 ILE A C 1
ATOM 4722 O O . ILE A 1 603 ? 19.189 20.079 -31.320 1.00 93.81 603 ILE A O 1
ATOM 4726 N N . TYR A 1 604 ? 19.063 21.713 -32.896 1.00 94.56 604 TYR A N 1
ATOM 4727 C CA . TYR A 1 604 ? 20.367 21.562 -33.536 1.00 94.56 604 TYR A CA 1
ATOM 4728 C C . TYR A 1 604 ? 21.448 22.409 -32.840 1.00 94.56 604 TYR A C 1
ATOM 4730 O O . TYR A 1 604 ? 21.200 23.564 -32.485 1.00 94.56 604 TYR A O 1
ATOM 4738 N N . LYS A 1 605 ? 22.657 21.855 -32.693 1.00 92.44 605 LYS A N 1
ATOM 4739 C CA . LYS A 1 605 ? 23.873 22.543 -32.238 1.00 92.44 605 LYS A CA 1
ATOM 4740 C C . LYS A 1 605 ? 25.096 21.862 -32.845 1.00 92.44 605 LYS A C 1
ATOM 4742 O O . LYS A 1 605 ? 25.240 20.653 -32.708 1.00 92.44 605 LYS A O 1
ATOM 4747 N N . GLY A 1 606 ? 25.998 22.623 -33.452 1.00 90.50 606 GLY A N 1
ATOM 4748 C CA . GLY A 1 606 ? 27.150 22.036 -34.127 1.00 90.50 606 GLY A CA 1
ATOM 4749 C C . GLY A 1 606 ? 28.148 23.051 -34.665 1.00 90.50 606 GLY A C 1
ATOM 4750 O O . GLY A 1 606 ? 27.984 24.259 -34.468 1.00 90.50 606 GLY A O 1
ATOM 4751 N N . SER A 1 607 ? 29.196 22.553 -35.318 1.00 89.12 607 SER A N 1
ATOM 4752 C CA . SER A 1 607 ? 30.212 23.365 -35.992 1.00 89.12 607 SER A CA 1
ATOM 4753 C C . SER A 1 607 ? 29.668 24.027 -37.257 1.00 89.12 607 SER A C 1
ATOM 4755 O O . SER A 1 607 ? 30.148 25.100 -37.638 1.00 89.12 607 SER A O 1
ATOM 4757 N N . SER A 1 608 ? 28.646 23.442 -37.886 1.00 87.88 608 SER A N 1
ATOM 4758 C CA . SER A 1 608 ? 28.021 23.993 -39.085 1.00 87.88 608 SER A CA 1
ATOM 4759 C C . SER A 1 608 ? 27.068 25.147 -38.751 1.00 87.88 608 SER A C 1
ATOM 4761 O O . SER A 1 608 ? 26.392 25.175 -37.721 1.00 87.88 608 SER A O 1
ATOM 4763 N N . LYS A 1 609 ? 26.962 26.131 -39.652 1.00 84.12 609 LYS A N 1
ATOM 4764 C CA . LYS A 1 609 ? 26.017 27.253 -39.487 1.00 84.12 609 LYS A CA 1
ATOM 4765 C C . LYS A 1 609 ? 24.561 26.848 -39.771 1.00 84.12 609 LYS A C 1
ATOM 4767 O O . LYS A 1 609 ? 23.640 27.570 -39.395 1.00 84.12 609 LYS A O 1
ATOM 4772 N N . PHE A 1 610 ? 24.353 25.717 -40.443 1.00 86.19 610 PHE A N 1
ATOM 4773 C CA . PHE A 1 610 ? 23.056 25.274 -40.948 1.00 86.19 610 PHE A CA 1
ATOM 4774 C C . PHE A 1 610 ? 22.688 23.895 -40.397 1.00 86.19 610 PHE A C 1
ATOM 4776 O O . PHE A 1 610 ? 23.535 23.013 -40.309 1.00 86.19 610 PHE A O 1
ATOM 4783 N N . ASP A 1 611 ? 21.403 23.699 -40.096 1.00 91.00 611 ASP A N 1
ATOM 4784 C CA . ASP A 1 611 ? 20.835 22.384 -39.788 1.00 91.00 611 ASP A CA 1
ATOM 4785 C C . ASP A 1 611 ? 20.656 21.596 -41.099 1.00 91.00 611 ASP A C 1
ATOM 4787 O O . ASP A 1 611 ? 19.654 21.751 -41.803 1.00 91.00 611 ASP A O 1
ATOM 4791 N N . ASN A 1 612 ? 21.650 20.776 -41.452 1.00 90.69 612 ASN A N 1
ATOM 4792 C CA . ASN A 1 612 ? 21.649 19.976 -42.684 1.00 90.69 612 ASN A CA 1
ATOM 4793 C C . ASN A 1 612 ? 20.544 18.896 -42.705 1.00 90.69 612 ASN A C 1
ATOM 4795 O O . ASN A 1 612 ? 20.192 18.417 -43.779 1.00 90.69 612 ASN A O 1
ATOM 4799 N N . PHE A 1 613 ? 19.939 18.555 -41.559 1.00 92.62 613 PHE A N 1
ATOM 4800 C CA . PHE A 1 613 ? 18.823 17.603 -41.466 1.00 92.62 613 PHE A CA 1
ATOM 4801 C C . PHE A 1 613 ? 17.449 18.277 -41.383 1.00 92.62 613 PHE A C 1
ATOM 4803 O O . PHE A 1 613 ? 16.432 17.590 -41.257 1.00 92.62 613 PHE A O 1
ATOM 4810 N N . MET A 1 614 ? 17.379 19.606 -41.508 1.00 90.25 614 MET A N 1
ATOM 4811 C CA . MET A 1 614 ? 16.121 20.359 -41.457 1.00 90.25 614 MET A CA 1
ATOM 4812 C C . MET A 1 614 ? 15.059 19.785 -42.407 1.00 90.25 614 MET A C 1
ATOM 4814 O O . MET A 1 614 ? 13.897 19.656 -42.030 1.00 90.25 614 MET A O 1
ATOM 4818 N N . SER A 1 615 ? 15.458 19.406 -43.623 1.00 86.75 615 SER A N 1
ATOM 4819 C CA . SER A 1 615 ? 14.546 18.881 -44.647 1.00 86.75 615 SER A CA 1
ATOM 4820 C C . SER A 1 615 ? 14.182 17.400 -44.455 1.00 86.75 615 SER A C 1
ATOM 4822 O O . SER A 1 615 ? 13.165 16.959 -44.999 1.00 86.75 615 SER A O 1
ATOM 4824 N N . SER A 1 616 ? 14.985 16.659 -43.683 1.00 89.38 616 SER A N 1
ATOM 4825 C CA . SER A 1 616 ? 14.752 15.260 -43.292 1.00 89.38 616 SER A CA 1
ATOM 4826 C C . SER A 1 616 ? 13.841 15.145 -42.064 1.00 89.38 616 SER A C 1
ATOM 4828 O O . SER A 1 616 ? 13.173 14.129 -41.874 1.00 89.38 616 SER A O 1
ATOM 4830 N N . ARG A 1 617 ? 13.781 16.186 -41.220 1.00 90.94 617 ARG A N 1
ATOM 4831 C CA . ARG A 1 617 ? 12.923 16.224 -40.027 1.00 90.94 617 ARG A CA 1
ATOM 4832 C C . ARG A 1 617 ? 11.447 16.056 -40.420 1.00 90.94 617 ARG A C 1
ATOM 4834 O O . ARG A 1 617 ? 10.922 16.791 -41.254 1.00 90.94 617 ARG A O 1
ATOM 4841 N N . GLY A 1 618 ? 10.766 15.104 -39.784 1.00 90.75 618 GLY A N 1
ATOM 4842 C CA . GLY A 1 618 ? 9.357 14.785 -40.023 1.00 90.75 618 GLY A CA 1
ATOM 4843 C C . GLY A 1 618 ? 9.096 13.978 -41.298 1.00 90.75 618 GLY A C 1
ATOM 4844 O O . GLY A 1 618 ? 7.944 13.875 -41.719 1.00 90.75 618 GLY A O 1
ATOM 4845 N N . ARG A 1 619 ? 10.136 13.433 -41.942 1.00 90.62 619 ARG A N 1
ATOM 4846 C CA . ARG A 1 619 ? 10.003 12.574 -43.127 1.00 90.62 619 ARG A CA 1
ATOM 4847 C C . ARG A 1 619 ? 9.984 11.105 -42.741 1.00 90.62 619 ARG A C 1
ATOM 4849 O O . ARG A 1 619 ? 10.586 10.714 -41.746 1.00 90.62 619 ARG A O 1
ATOM 4856 N N . VAL A 1 620 ? 9.291 10.310 -43.551 1.00 91.44 620 VAL A N 1
ATOM 4857 C CA . VAL A 1 620 ? 9.344 8.842 -43.513 1.00 91.44 620 VAL A CA 1
ATOM 4858 C C . VAL A 1 620 ? 10.611 8.348 -44.205 1.00 91.44 620 VAL A C 1
ATOM 4860 O O . VAL A 1 620 ? 11.168 9.052 -45.048 1.00 91.44 620 VAL A O 1
ATOM 4863 N N . PHE A 1 621 ? 11.077 7.160 -43.831 1.00 92.94 621 PHE A N 1
ATOM 4864 C CA . PHE A 1 621 ? 12.207 6.520 -44.495 1.00 92.94 621 PHE A CA 1
ATOM 4865 C C . PHE A 1 621 ? 11.779 5.970 -45.863 1.00 92.94 621 PHE A C 1
ATOM 4867 O O . PHE A 1 621 ? 10.624 5.573 -46.052 1.00 92.94 621 PHE A O 1
ATOM 4874 N N . ALA A 1 622 ? 12.706 5.951 -46.815 1.00 90.12 622 ALA A N 1
ATOM 4875 C CA . ALA A 1 622 ? 12.496 5.432 -48.161 1.00 90.12 622 ALA A CA 1
ATOM 4876 C C . ALA A 1 622 ? 13.710 4.610 -48.605 1.00 90.12 622 ALA A C 1
ATOM 4878 O O . ALA A 1 622 ? 14.839 4.984 -48.295 1.00 90.12 622 ALA A O 1
ATOM 4879 N N . THR A 1 623 ? 13.458 3.534 -49.349 1.00 91.75 623 THR A N 1
ATOM 4880 C CA . THR A 1 623 ? 14.435 2.701 -50.078 1.00 91.75 623 THR A CA 1
ATOM 4881 C C . THR A 1 623 ? 13.963 2.531 -51.521 1.00 91.75 623 THR A C 1
ATOM 4883 O O . THR A 1 623 ? 12.827 2.884 -51.837 1.00 91.75 623 THR A O 1
ATOM 4886 N N . TYR A 1 624 ? 14.797 2.001 -52.420 1.00 88.31 624 TYR A N 1
ATOM 4887 C CA . TYR A 1 624 ? 14.427 1.888 -53.840 1.00 88.31 624 TYR A CA 1
ATOM 4888 C C . TYR A 1 624 ? 13.195 0.998 -54.102 1.00 88.31 624 TYR A C 1
ATOM 4890 O O . TYR A 1 624 ? 12.474 1.210 -55.072 1.00 88.31 624 TYR A O 1
ATOM 4898 N N . ASP A 1 625 ? 12.950 0.005 -53.249 1.00 89.06 625 ASP A N 1
ATOM 4899 C CA . ASP A 1 625 ? 11.831 -0.941 -53.303 1.00 89.06 625 ASP A CA 1
ATOM 4900 C C . ASP A 1 625 ? 10.625 -0.500 -52.452 1.00 89.06 625 ASP A C 1
ATOM 4902 O O . ASP A 1 625 ? 9.564 -1.123 -52.501 1.00 89.06 625 ASP A O 1
ATOM 4906 N N . ASN A 1 626 ? 10.768 0.583 -51.683 1.00 84.88 626 ASN A N 1
ATOM 4907 C CA . ASN A 1 626 ? 9.723 1.155 -50.833 1.00 84.88 626 ASN A CA 1
ATOM 4908 C C . ASN A 1 626 ? 9.859 2.688 -50.787 1.00 84.88 626 ASN A C 1
ATOM 4910 O O . ASN A 1 626 ? 10.056 3.308 -49.735 1.00 84.88 626 ASN A O 1
ATOM 4914 N N . ASP A 1 627 ? 9.821 3.296 -51.976 1.00 71.12 627 ASP A N 1
ATOM 4915 C CA . ASP A 1 627 ? 10.032 4.728 -52.160 1.00 71.12 627 ASP A CA 1
ATOM 4916 C C . ASP A 1 627 ? 8.750 5.497 -51.822 1.00 71.12 627 ASP A C 1
ATOM 4918 O O . ASP A 1 627 ? 7.797 5.568 -52.597 1.00 71.12 627 ASP A O 1
ATOM 4922 N N . ASN A 1 628 ? 8.706 6.037 -50.607 1.00 63.34 628 ASN A N 1
ATOM 4923 C CA . ASN A 1 628 ? 7.557 6.757 -50.065 1.00 63.34 628 ASN A CA 1
ATOM 4924 C C . ASN A 1 628 ? 7.632 8.274 -50.329 1.00 63.34 628 ASN A C 1
ATOM 4926 O O . ASN A 1 628 ? 7.132 9.068 -49.523 1.00 63.34 628 ASN A O 1
ATOM 4930 N N . SER A 1 629 ? 8.280 8.695 -51.423 1.00 58.16 629 SER A N 1
ATOM 4931 C CA . SER A 1 629 ? 8.385 10.108 -51.795 1.00 58.16 629 SER A CA 1
ATOM 4932 C C . SER A 1 629 ? 6.989 10.721 -52.008 1.00 58.16 629 SER A C 1
ATOM 4934 O O . SER A 1 629 ? 6.080 10.100 -52.556 1.00 58.16 629 SER A O 1
ATOM 4936 N N . ALA A 1 630 ? 6.776 11.970 -51.574 1.00 50.38 630 ALA A N 1
ATOM 4937 C CA . ALA A 1 630 ? 5.487 12.642 -51.792 1.00 50.38 630 ALA A CA 1
ATOM 4938 C C . ALA A 1 630 ? 5.320 13.185 -53.228 1.00 50.38 630 ALA A C 1
ATOM 4940 O O . ALA A 1 630 ? 4.355 13.900 -53.500 1.00 50.38 630 ALA A O 1
ATOM 4941 N N . MET A 1 631 ? 6.257 12.888 -54.138 1.00 54.31 631 MET A N 1
ATOM 4942 C CA . MET A 1 631 ? 6.180 13.281 -55.543 1.00 54.31 631 MET A CA 1
ATOM 4943 C C . MET A 1 631 ? 5.729 12.086 -56.396 1.00 54.31 631 MET A C 1
ATOM 4945 O O . MET A 1 631 ? 6.473 11.119 -56.502 1.00 54.31 631 MET A O 1
ATOM 4949 N N . PRO A 1 632 ? 4.585 12.167 -57.103 1.00 52.72 632 PRO A N 1
ATOM 4950 C CA . PRO A 1 632 ? 4.079 11.080 -57.954 1.00 52.72 632 PRO A CA 1
ATOM 4951 C C . PRO A 1 632 ? 4.992 10.673 -59.125 1.00 52.72 632 PRO A C 1
ATOM 4953 O O . PRO A 1 632 ? 4.683 9.717 -59.826 1.00 52.72 632 PRO A O 1
ATOM 4956 N N . VAL A 1 633 ? 6.057 11.439 -59.395 1.00 57.41 633 VAL A N 1
ATOM 4957 C CA . VAL A 1 633 ? 6.821 11.393 -60.655 1.00 57.41 633 VAL A CA 1
ATOM 4958 C C . VAL A 1 633 ? 8.286 10.978 -60.454 1.00 57.41 633 VAL A C 1
ATOM 4960 O O . VAL A 1 633 ? 8.911 10.541 -61.414 1.00 57.41 633 VAL A O 1
ATOM 4963 N N . ILE A 1 634 ? 8.851 11.087 -59.241 1.00 67.12 634 ILE A N 1
ATOM 4964 C CA . ILE A 1 634 ? 10.269 10.769 -58.984 1.00 67.12 634 ILE A CA 1
ATOM 4965 C C . ILE A 1 634 ? 10.403 9.888 -57.738 1.00 67.12 634 ILE A C 1
ATOM 4967 O O . ILE A 1 634 ? 10.051 10.294 -56.629 1.00 67.12 634 ILE A O 1
ATOM 4971 N N . GLN A 1 635 ? 10.970 8.698 -57.938 1.00 77.00 635 GLN A N 1
ATOM 4972 C CA . GLN A 1 635 ? 11.440 7.808 -56.879 1.00 77.00 635 GLN A CA 1
ATOM 4973 C C . GLN A 1 635 ? 12.843 8.256 -56.441 1.00 77.00 635 GLN A C 1
ATOM 4975 O O . GLN A 1 635 ? 13.835 8.002 -57.125 1.00 77.00 635 GLN A O 1
ATOM 4980 N N . CYS A 1 636 ? 12.919 8.992 -55.330 1.00 83.94 636 CYS A N 1
ATOM 4981 C CA . CYS A 1 636 ? 14.147 9.618 -54.845 1.00 83.94 636 CYS A CA 1
ATOM 4982 C C . CYS A 1 636 ? 15.188 8.631 -54.338 1.00 83.94 636 CYS A C 1
ATOM 4984 O O . CYS A 1 636 ? 16.371 8.804 -54.622 1.00 83.94 636 CYS A O 1
ATOM 4986 N N . ALA A 1 637 ? 14.764 7.615 -53.593 1.00 86.19 637 ALA A N 1
ATOM 4987 C CA . ALA A 1 637 ? 15.670 6.597 -53.083 1.00 86.19 637 ALA A CA 1
ATOM 4988 C C . ALA A 1 637 ? 16.257 5.773 -54.237 1.00 86.19 637 ALA A C 1
ATOM 4990 O O . ALA A 1 637 ? 17.448 5.474 -54.234 1.00 86.19 637 ALA A O 1
ATOM 4991 N N . SER A 1 638 ? 15.447 5.493 -55.269 1.00 86.31 638 SER A N 1
ATOM 4992 C CA . SER A 1 638 ? 15.917 4.839 -56.497 1.00 86.31 638 SER A CA 1
ATOM 4993 C C . SER A 1 638 ? 16.882 5.726 -57.295 1.00 86.31 638 SER A C 1
ATOM 4995 O O . SER A 1 638 ? 17.956 5.275 -57.689 1.00 86.31 638 SER A O 1
ATOM 4997 N N . TYR A 1 639 ? 16.550 7.009 -57.479 1.00 85.12 639 TYR A N 1
ATOM 4998 C CA . TYR A 1 639 ? 17.385 7.954 -58.225 1.00 85.12 639 TYR A CA 1
ATOM 4999 C C . TYR A 1 639 ? 18.758 8.174 -57.572 1.00 85.12 639 TYR A C 1
ATOM 5001 O O . TYR A 1 639 ? 19.777 8.183 -58.264 1.00 85.12 639 TYR A O 1
ATOM 5009 N N . TRP A 1 640 ? 18.796 8.328 -56.246 1.00 86.12 640 TRP A N 1
ATOM 5010 C CA . TRP A 1 640 ? 20.027 8.544 -55.475 1.00 86.12 640 TRP A CA 1
ATOM 5011 C C . TRP A 1 640 ? 20.714 7.251 -55.016 1.00 86.12 640 TRP A C 1
ATOM 5013 O O . TRP A 1 640 ? 21.749 7.330 -54.359 1.00 86.12 640 TRP A O 1
ATOM 5023 N N . GLN A 1 641 ? 20.153 6.085 -55.357 1.00 87.88 641 GLN A N 1
ATOM 5024 C CA . GLN A 1 641 ? 20.664 4.757 -54.993 1.00 87.88 641 GLN A CA 1
ATOM 5025 C C . GLN A 1 641 ? 21.017 4.640 -53.503 1.00 87.88 641 GLN A C 1
ATOM 5027 O O . GLN A 1 641 ? 22.118 4.239 -53.131 1.00 87.88 641 GLN A O 1
ATOM 5032 N N . THR A 1 642 ? 20.105 5.077 -52.632 1.00 90.06 642 THR A N 1
ATOM 5033 C CA . THR A 1 642 ? 20.342 5.074 -51.186 1.00 90.06 642 THR A CA 1
ATOM 5034 C C . THR A 1 642 ? 19.047 5.123 -50.385 1.00 90.06 642 THR A C 1
ATOM 5036 O O . THR A 1 642 ? 18.054 5.714 -50.822 1.00 90.06 642 THR A O 1
ATOM 5039 N N . GLY A 1 643 ? 19.066 4.545 -49.183 1.00 91.50 643 GLY A N 1
ATOM 5040 C CA . GLY A 1 643 ? 17.984 4.684 -48.215 1.00 91.50 643 GLY A CA 1
ATOM 5041 C C . GLY A 1 643 ? 18.168 5.892 -47.294 1.00 91.50 643 GLY A C 1
ATOM 5042 O O . GLY A 1 643 ? 19.205 6.028 -46.633 1.00 91.50 643 GLY A O 1
ATOM 5043 N N . TRP A 1 644 ? 17.159 6.766 -47.212 1.00 92.94 644 TRP A N 1
ATOM 5044 C CA . TRP A 1 644 ? 17.186 7.943 -46.332 1.00 92.94 644 TRP A CA 1
ATOM 5045 C C . TRP A 1 644 ? 15.800 8.531 -46.044 1.00 92.94 644 TRP A C 1
ATOM 5047 O O . TRP A 1 644 ? 14.812 8.250 -46.724 1.00 92.94 644 TRP A O 1
ATOM 5057 N N . TRP A 1 645 ? 15.749 9.442 -45.072 1.00 92.06 645 TRP A N 1
ATOM 5058 C CA . TRP A 1 645 ? 14.637 10.369 -44.846 1.00 92.06 645 TRP A CA 1
ATOM 5059 C C . TRP A 1 645 ? 14.677 11.514 -45.867 1.00 92.06 645 TRP A C 1
ATOM 5061 O O . TRP A 1 645 ? 15.041 12.651 -45.548 1.00 92.06 645 TRP A O 1
ATOM 5071 N N . MET A 1 646 ? 14.365 11.189 -47.123 1.00 83.38 646 MET A N 1
ATOM 5072 C CA . MET A 1 646 ? 14.472 12.111 -48.256 1.00 83.38 646 MET A CA 1
ATOM 5073 C C . MET A 1 646 ? 13.508 13.300 -48.139 1.00 83.38 646 MET A C 1
ATOM 5075 O O . MET A 1 646 ? 12.370 13.185 -47.671 1.00 83.38 646 MET A O 1
ATOM 5079 N N . ASN A 1 647 ? 13.955 14.468 -48.605 1.00 78.69 647 ASN A N 1
ATOM 5080 C CA . ASN A 1 647 ? 13.104 15.655 -48.678 1.00 78.69 647 ASN A CA 1
ATOM 5081 C C . ASN A 1 647 ? 12.119 15.592 -49.862 1.00 78.69 647 ASN A C 1
ATOM 5083 O O . ASN A 1 647 ? 12.300 14.832 -50.812 1.00 78.69 647 ASN A O 1
ATOM 5087 N N . LEU A 1 648 ? 11.077 16.434 -49.828 1.00 76.25 648 LEU A N 1
ATOM 5088 C CA . LEU A 1 648 ? 10.031 16.450 -50.865 1.00 76.25 648 LEU A CA 1
ATOM 5089 C C . LEU A 1 648 ? 10.517 16.906 -52.233 1.00 76.25 648 LEU A C 1
ATOM 5091 O O . LEU A 1 648 ? 9.873 16.614 -53.230 1.00 76.25 648 LEU A O 1
ATOM 5095 N N . GLN A 1 649 ? 11.607 17.665 -52.275 1.00 79.81 649 GLN A N 1
ATOM 5096 C CA . GLN A 1 649 ? 12.196 18.180 -53.503 1.00 79.81 649 GLN A CA 1
ATOM 5097 C C . GLN A 1 649 ? 13.217 17.208 -54.102 1.00 79.81 649 GLN A C 1
ATOM 5099 O O . GLN A 1 649 ? 13.900 17.576 -55.055 1.00 79.81 649 GLN A O 1
ATOM 5104 N N . CYS A 1 650 ? 13.336 15.995 -53.549 1.00 80.38 650 CYS A N 1
ATOM 5105 C CA . CYS A 1 650 ? 14.256 14.970 -54.018 1.00 80.38 650 CYS A CA 1
ATOM 5106 C C . CYS A 1 650 ? 15.726 15.413 -54.052 1.00 80.38 650 CYS A C 1
ATOM 5108 O O . CYS A 1 650 ? 16.500 14.959 -54.892 1.00 80.38 650 CYS A O 1
ATOM 5110 N N . ARG A 1 651 ? 16.121 16.344 -53.176 1.00 81.69 651 ARG A N 1
ATOM 5111 C CA . ARG A 1 651 ? 17.500 16.845 -53.126 1.00 81.69 651 ARG A CA 1
ATOM 5112 C C . ARG A 1 651 ? 18.357 15.964 -52.215 1.00 81.69 651 ARG A C 1
ATOM 5114 O O . ARG A 1 651 ? 17.879 15.621 -51.136 1.00 81.69 651 ARG A O 1
ATOM 5121 N N . PRO A 1 652 ? 19.622 15.692 -52.571 1.00 78.69 652 PRO A N 1
ATOM 5122 C CA . PRO A 1 652 ? 20.512 14.824 -51.797 1.00 78.69 652 PRO A CA 1
ATOM 5123 C C . PRO A 1 652 ? 21.074 15.510 -50.539 1.00 78.69 652 PRO A C 1
ATOM 5125 O O . PRO A 1 652 ? 21.778 14.886 -49.752 1.00 78.69 652 PRO A O 1
ATOM 5128 N N . GLU A 1 653 ? 20.777 16.799 -50.341 1.00 79.44 653 GLU A N 1
ATOM 5129 C CA . GLU A 1 653 ? 21.298 17.626 -49.249 1.00 79.44 653 GLU A CA 1
ATOM 5130 C C . GLU A 1 653 ? 21.059 16.975 -47.878 1.00 79.44 653 GLU A C 1
ATOM 5132 O O . GLU A 1 653 ? 19.922 16.656 -47.525 1.00 79.44 653 GLU A O 1
ATOM 5137 N N . GLY A 1 654 ? 22.138 16.789 -47.111 1.00 84.44 654 GLY A N 1
ATOM 5138 C CA . GLY A 1 654 ? 22.081 16.158 -45.793 1.00 84.44 654 GLY A CA 1
ATOM 5139 C C . GLY A 1 654 ? 21.903 14.636 -45.821 1.00 84.44 654 GLY A C 1
ATOM 5140 O O . GLY A 1 654 ? 21.603 14.053 -44.786 1.00 84.44 654 GLY A O 1
ATOM 5141 N N . THR A 1 655 ? 22.066 13.968 -46.966 1.00 90.12 655 THR A N 1
ATOM 5142 C CA . THR A 1 655 ? 21.993 12.500 -47.053 1.00 90.12 655 THR A CA 1
ATOM 5143 C C . THR A 1 655 ? 23.367 11.879 -46.829 1.00 90.12 655 THR A C 1
ATOM 5145 O O . THR A 1 655 ? 24.242 11.980 -47.682 1.00 90.12 655 THR A O 1
ATOM 5148 N N . LEU A 1 656 ? 23.555 11.208 -45.689 1.00 93.38 656 LEU A N 1
ATOM 5149 C CA . LEU A 1 656 ? 24.847 10.609 -45.311 1.00 93.38 656 LEU A CA 1
ATOM 5150 C C . LEU A 1 656 ? 25.027 9.158 -45.776 1.00 93.38 656 LEU A C 1
ATOM 5152 O O . LEU A 1 656 ? 26.089 8.575 -45.574 1.00 93.38 656 LEU A O 1
ATOM 5156 N N . ASN A 1 657 ? 24.002 8.579 -46.404 1.00 92.94 657 ASN A N 1
ATOM 5157 C CA . ASN A 1 657 ? 24.047 7.220 -46.940 1.00 92.94 657 ASN A CA 1
ATOM 5158 C C . ASN A 1 657 ? 24.388 7.168 -48.441 1.00 92.94 657 ASN A C 1
ATOM 5160 O O . ASN A 1 657 ? 24.469 6.072 -48.995 1.00 92.94 657 ASN A O 1
ATOM 5164 N N . LEU A 1 658 ? 24.620 8.309 -49.103 1.00 90.81 658 LEU A N 1
ATOM 5165 C CA . LEU A 1 658 ? 25.041 8.331 -50.510 1.00 90.81 658 LEU A CA 1
ATOM 5166 C C . LEU A 1 658 ? 26.379 7.591 -50.709 1.00 90.81 658 LEU A C 1
ATOM 5168 O O . LEU A 1 658 ? 27.145 7.408 -49.756 1.00 90.81 658 LEU A O 1
ATOM 5172 N N . PRO A 1 659 ? 26.692 7.163 -51.940 1.00 86.69 659 PRO A N 1
ATOM 5173 C CA . PRO A 1 659 ? 28.051 6.803 -52.331 1.00 86.69 659 PRO A CA 1
ATOM 5174 C C . PRO A 1 659 ? 29.071 7.879 -51.916 1.00 86.69 659 PRO A C 1
ATOM 5176 O O . PRO A 1 659 ? 28.826 9.068 -52.100 1.00 86.69 659 PRO A O 1
ATOM 5179 N N . LEU A 1 660 ? 30.217 7.462 -51.361 1.00 83.81 660 LEU A N 1
ATOM 5180 C CA . LEU A 1 660 ? 31.302 8.375 -50.956 1.00 83.81 660 LEU A CA 1
ATOM 5181 C C . LEU A 1 660 ? 32.037 9.001 -52.151 1.00 83.81 660 LEU A C 1
ATOM 5183 O O . LEU A 1 660 ? 32.726 10.000 -51.988 1.00 83.81 660 LEU A O 1
ATOM 5187 N N . GLN A 1 661 ? 31.943 8.382 -53.329 1.00 78.25 661 GLN A N 1
ATOM 5188 C CA . GLN A 1 661 ? 32.564 8.835 -54.572 1.00 78.25 661 GLN A CA 1
ATOM 5189 C C . GLN A 1 661 ? 31.650 8.490 -55.751 1.00 78.25 661 GLN A C 1
ATOM 5191 O O . GLN A 1 661 ? 30.881 7.525 -55.690 1.00 78.25 661 GLN A O 1
ATOM 5196 N N . SER A 1 662 ? 31.771 9.250 -56.838 1.00 72.75 662 SER A N 1
ATOM 5197 C CA . SER A 1 662 ? 31.062 8.981 -58.089 1.00 72.75 662 SER A CA 1
ATOM 5198 C C . SER A 1 662 ? 31.434 7.627 -58.687 1.00 72.75 662 SER A C 1
ATOM 5200 O O . SER A 1 662 ? 32.613 7.275 -58.754 1.00 72.75 662 SER A O 1
ATOM 5202 N N . SER A 1 663 ? 30.441 6.904 -59.206 1.00 69.06 663 SER A N 1
ATOM 5203 C CA . SER A 1 663 ? 30.652 5.649 -59.931 1.00 69.06 663 SER A CA 1
ATOM 5204 C C . SER A 1 663 ? 30.391 5.821 -61.430 1.00 69.06 663 SER A C 1
ATOM 5206 O O . SER A 1 663 ? 29.625 6.693 -61.840 1.00 69.06 663 SER A O 1
ATOM 5208 N N . LEU A 1 664 ? 30.965 4.943 -62.263 1.00 66.62 664 LEU A N 1
ATOM 5209 C CA . LEU A 1 664 ? 30.678 4.907 -63.708 1.00 66.62 664 LEU A CA 1
ATOM 5210 C C . LEU A 1 664 ? 29.184 4.687 -64.011 1.00 66.62 664 LEU A C 1
ATOM 5212 O O . LEU A 1 664 ? 28.701 5.122 -65.053 1.00 66.62 664 LEU A O 1
ATOM 5216 N N . ASN A 1 665 ? 28.454 4.042 -63.097 1.00 65.94 665 ASN A N 1
ATOM 5217 C CA . ASN A 1 665 ? 27.028 3.752 -63.243 1.00 65.94 665 ASN A CA 1
ATOM 5218 C C . ASN A 1 665 ? 26.131 4.921 -62.795 1.00 65.94 665 ASN A C 1
ATOM 5220 O O . ASN A 1 665 ? 24.968 4.979 -63.185 1.00 65.94 665 ASN A O 1
ATOM 5224 N N . THR A 1 666 ? 26.658 5.857 -61.999 1.00 67.81 666 THR A N 1
ATOM 5225 C CA . THR A 1 666 ? 25.930 7.006 -61.433 1.00 67.81 666 THR A CA 1
ATOM 5226 C C . THR A 1 666 ? 26.791 8.274 -61.424 1.00 67.81 666 THR A C 1
ATOM 5228 O O . THR A 1 666 ? 27.085 8.825 -60.363 1.00 67.81 666 THR A O 1
ATOM 5231 N N . PRO A 1 667 ? 27.185 8.798 -62.599 1.00 72.25 667 PRO A N 1
ATOM 5232 C CA . PRO A 1 667 ? 28.122 9.923 -62.684 1.00 72.25 667 PRO A CA 1
ATOM 5233 C C . PRO A 1 667 ? 27.568 11.237 -62.107 1.00 72.25 667 PRO A C 1
ATOM 5235 O O . PRO A 1 667 ? 28.334 12.150 -61.836 1.00 72.25 667 PRO A O 1
ATOM 5238 N N . TYR A 1 668 ? 26.248 11.340 -61.916 1.00 78.00 668 TYR A N 1
ATOM 5239 C CA . TYR A 1 668 ? 25.583 12.496 -61.304 1.00 78.00 668 TYR A CA 1
ATOM 5240 C C . TYR A 1 668 ? 25.571 12.459 -59.765 1.00 78.00 668 TYR A C 1
ATOM 5242 O O . TYR A 1 668 ? 25.172 13.436 -59.134 1.00 78.00 668 TYR A O 1
ATOM 5250 N N . ILE A 1 669 ? 25.960 11.336 -59.151 1.00 81.31 669 ILE A N 1
ATOM 5251 C CA . ILE A 1 669 ? 26.128 11.221 -57.702 1.00 81.31 669 ILE A CA 1
ATOM 5252 C C . ILE A 1 669 ? 27.593 11.516 -57.401 1.00 81.31 669 ILE A C 1
ATOM 5254 O O . ILE A 1 669 ? 28.436 10.629 -57.448 1.00 81.31 669 ILE A O 1
ATOM 5258 N N . GLU A 1 670 ? 27.906 12.781 -57.143 1.00 80.75 670 GLU A N 1
ATOM 5259 C CA . GLU A 1 670 ? 29.293 13.231 -56.968 1.00 80.75 670 GLU A CA 1
ATOM 5260 C C . GLU A 1 670 ? 29.891 12.829 -55.608 1.00 80.75 670 GLU A C 1
ATOM 5262 O O . GLU A 1 670 ? 31.106 12.706 -55.493 1.00 80.75 670 GLU A O 1
ATOM 5267 N N . GLY A 1 671 ? 29.049 12.572 -54.603 1.00 87.12 671 GLY A N 1
ATOM 5268 C CA . GLY A 1 671 ? 29.470 12.158 -53.268 1.00 87.12 671 GLY A CA 1
ATOM 5269 C C . GLY A 1 671 ? 28.523 12.643 -52.172 1.00 87.12 671 GLY A C 1
ATOM 5270 O O . GLY A 1 671 ? 27.411 13.114 -52.441 1.00 87.12 671 GLY A O 1
ATOM 5271 N N . ILE A 1 672 ? 28.976 12.558 -50.920 1.00 90.69 672 ILE A N 1
ATOM 5272 C CA . ILE A 1 672 ? 28.284 13.159 -49.774 1.00 90.69 672 ILE A CA 1
ATOM 5273 C C . ILE A 1 672 ? 28.729 14.616 -49.656 1.00 90.69 672 ILE A C 1
ATOM 5275 O O . ILE A 1 672 ? 29.922 14.896 -49.568 1.00 90.69 672 ILE A O 1
ATOM 5279 N N . PHE A 1 673 ? 27.771 15.544 -49.583 1.00 88.94 673 PHE A N 1
ATOM 5280 C CA . PHE A 1 673 ? 28.062 16.961 -49.369 1.00 88.94 673 PHE A CA 1
ATOM 5281 C C . PHE A 1 673 ? 27.393 17.512 -48.115 1.00 88.94 673 PHE A C 1
ATOM 5283 O O . PHE A 1 673 ? 26.232 17.211 -47.820 1.00 88.94 673 PHE A O 1
ATOM 5290 N N . TRP A 1 674 ? 28.112 18.385 -47.412 1.00 90.94 674 TRP A N 1
ATOM 5291 C CA . TRP A 1 674 ? 27.666 18.990 -46.161 1.00 90.94 674 TRP A CA 1
ATOM 5292 C C . TRP A 1 674 ? 27.886 20.501 -46.145 1.00 90.94 674 TRP A C 1
ATOM 5294 O O . TRP A 1 674 ? 28.919 20.990 -46.597 1.00 90.94 674 TRP A O 1
ATOM 5304 N N . ARG A 1 675 ? 26.921 21.275 -45.636 1.00 88.88 675 ARG A N 1
ATOM 5305 C CA . ARG A 1 675 ? 27.056 22.740 -45.547 1.00 88.88 675 ARG A CA 1
ATOM 5306 C C . ARG A 1 675 ? 27.784 23.134 -44.266 1.00 88.88 675 ARG A C 1
ATOM 5308 O O . ARG A 1 675 ? 27.236 22.927 -43.187 1.00 88.88 675 ARG A O 1
ATOM 5315 N N . THR A 1 676 ? 28.948 23.774 -44.392 1.00 84.12 676 THR A N 1
ATOM 5316 C CA . THR A 1 676 ? 29.807 24.165 -43.257 1.00 84.12 676 THR A CA 1
ATOM 5317 C C . THR A 1 676 ? 29.750 25.675 -42.955 1.00 84.12 676 THR A C 1
ATOM 5319 O O . THR A 1 676 ? 28.985 26.432 -43.560 1.00 84.12 676 THR A O 1
ATOM 5322 N N . ARG A 1 677 ? 30.518 26.136 -41.954 1.00 69.06 677 ARG A N 1
ATOM 5323 C CA . ARG A 1 677 ? 30.461 27.507 -41.402 1.00 69.06 677 ARG A CA 1
ATOM 5324 C C . ARG A 1 677 ? 30.978 28.604 -42.344 1.00 69.06 677 ARG A C 1
ATOM 5326 O O . ARG A 1 677 ? 30.399 29.690 -42.342 1.00 69.06 677 ARG A O 1
ATOM 5333 N N . ASN A 1 678 ? 32.041 28.336 -43.112 1.00 63.84 678 ASN A N 1
ATOM 5334 C CA . ASN A 1 678 ? 32.840 29.381 -43.771 1.00 63.84 678 ASN A CA 1
ATOM 5335 C C . ASN A 1 678 ? 32.957 29.268 -45.308 1.00 63.84 678 ASN A C 1
ATOM 5337 O O . ASN A 1 678 ? 33.489 30.203 -45.899 1.00 63.84 678 ASN A O 1
ATOM 5341 N N . GLN A 1 679 ? 32.506 28.185 -45.968 1.00 59.19 679 GLN A N 1
ATOM 5342 C CA . GLN A 1 679 ? 32.893 27.931 -47.377 1.00 59.19 679 GLN A CA 1
ATOM 5343 C C . GLN A 1 679 ? 31.835 27.289 -48.310 1.00 59.19 679 GLN A C 1
ATOM 5345 O O . GLN A 1 679 ? 32.154 26.957 -49.445 1.00 59.19 679 GLN A O 1
ATOM 5350 N N . GLY A 1 680 ? 30.567 27.149 -47.908 1.00 74.62 680 GLY A N 1
ATOM 5351 C CA . GLY A 1 680 ? 29.548 26.499 -48.756 1.00 74.62 680 GLY A CA 1
ATOM 5352 C C . GLY A 1 680 ? 29.493 24.973 -48.578 1.00 74.62 680 GLY A C 1
ATOM 5353 O O . GLY A 1 680 ? 29.733 24.485 -47.475 1.00 74.62 680 GLY A O 1
ATOM 5354 N N . LEU A 1 681 ? 29.075 24.235 -49.615 1.00 83.94 681 LEU A N 1
ATOM 5355 C CA . LEU A 1 681 ? 28.996 22.762 -49.615 1.00 83.94 681 LEU A CA 1
ATOM 5356 C C . LEU A 1 681 ? 30.411 22.162 -49.689 1.00 83.94 681 LEU A C 1
ATOM 5358 O O . LEU A 1 681 ? 31.153 22.491 -50.609 1.00 83.94 681 LEU A O 1
ATOM 5362 N N . LYS A 1 682 ? 30.763 21.285 -48.743 1.00 88.94 682 LYS A N 1
ATOM 5363 C CA . LYS A 1 682 ? 32.033 20.542 -48.690 1.00 88.94 682 LYS A CA 1
ATOM 5364 C C . LYS A 1 682 ? 31.816 19.069 -48.989 1.00 88.94 682 LYS A C 1
ATOM 5366 O O . LYS A 1 682 ? 30.791 18.523 -48.575 1.00 88.94 682 LYS A O 1
ATOM 5371 N N . HIS A 1 683 ? 32.760 18.459 -49.699 1.00 90.06 683 HIS A N 1
ATOM 5372 C CA . HIS A 1 683 ? 32.735 17.034 -49.996 1.00 90.06 683 HIS A CA 1
ATOM 5373 C C . HIS A 1 683 ? 33.220 16.243 -48.778 1.00 90.06 683 HIS A C 1
ATOM 5375 O O . HIS A 1 683 ? 34.228 16.588 -48.168 1.00 90.06 683 HIS A O 1
ATOM 5381 N N . ILE A 1 684 ? 32.488 15.199 -48.400 1.00 91.81 684 ILE A N 1
ATOM 5382 C CA . ILE A 1 684 ? 32.734 14.436 -47.177 1.00 91.81 684 ILE A CA 1
ATOM 5383 C C . ILE A 1 684 ? 33.305 13.065 -47.514 1.00 91.81 684 ILE A C 1
ATOM 5385 O O . ILE A 1 684 ? 32.698 12.293 -48.254 1.00 91.81 684 ILE A O 1
ATOM 5389 N N . VAL A 1 685 ? 34.452 12.748 -46.914 1.00 91.50 685 VAL A N 1
ATOM 5390 C CA . VAL A 1 685 ? 35.183 11.494 -47.151 1.00 91.50 685 VAL A CA 1
ATOM 5391 C C . VAL A 1 685 ? 34.968 10.456 -46.047 1.00 91.50 685 VAL A C 1
ATOM 5393 O O . VAL A 1 685 ? 35.178 9.269 -46.284 1.00 91.50 685 VAL A O 1
ATOM 5396 N N . LYS A 1 686 ? 34.517 10.874 -44.855 1.00 93.94 686 LYS A N 1
ATOM 5397 C CA . LYS A 1 686 ? 34.178 9.975 -43.739 1.00 93.94 686 LYS A CA 1
ATOM 5398 C C . LYS A 1 686 ? 32.994 10.504 -42.939 1.00 93.94 686 LYS A C 1
ATOM 5400 O O . LYS A 1 686 ? 32.922 11.702 -42.666 1.00 93.94 686 LYS A O 1
ATOM 5405 N N . THR A 1 687 ? 32.099 9.613 -42.514 1.00 94.81 687 THR A N 1
ATOM 5406 C CA . THR A 1 687 ? 30.941 9.958 -41.674 1.00 94.81 687 THR A CA 1
ATOM 5407 C C . THR A 1 687 ? 30.772 8.976 -40.522 1.00 94.81 687 THR A C 1
ATOM 5409 O O . THR A 1 687 ? 30.938 7.767 -40.684 1.00 94.81 687 THR A O 1
ATOM 5412 N N . VAL A 1 688 ? 30.435 9.488 -39.338 1.00 96.06 688 VAL A N 1
ATOM 5413 C CA . VAL A 1 688 ? 30.071 8.674 -38.175 1.00 96.06 688 VAL A CA 1
ATOM 5414 C C . VAL A 1 688 ? 28.851 9.278 -37.496 1.00 96.06 688 VAL A C 1
ATOM 5416 O O . VAL A 1 688 ? 28.924 10.366 -36.926 1.00 96.06 688 VAL A O 1
ATOM 5419 N N . MET A 1 689 ? 27.731 8.559 -37.500 1.00 97.31 689 MET A N 1
ATOM 5420 C CA . MET A 1 689 ? 26.542 8.925 -36.730 1.00 97.31 689 MET A CA 1
ATOM 5421 C C . MET A 1 689 ? 26.505 8.136 -35.421 1.00 97.31 689 MET A C 1
ATOM 5423 O O . MET A 1 689 ? 26.629 6.908 -35.407 1.00 97.31 689 MET A O 1
ATOM 5427 N N . ARG A 1 690 ? 26.284 8.832 -34.305 1.00 97.06 690 ARG A N 1
ATOM 5428 C CA . ARG A 1 690 ? 26.263 8.253 -32.957 1.00 97.06 690 ARG A CA 1
ATOM 5429 C C . ARG A 1 690 ? 25.075 8.763 -32.153 1.00 97.06 690 ARG A C 1
ATOM 5431 O O . ARG A 1 690 ? 24.748 9.945 -32.216 1.00 97.06 690 ARG A O 1
ATOM 5438 N N . ILE A 1 691 ? 24.472 7.902 -31.339 1.00 96.88 691 ILE A N 1
ATOM 5439 C CA . ILE A 1 691 ? 23.405 8.275 -30.399 1.00 96.88 691 ILE A CA 1
ATOM 5440 C C . ILE A 1 691 ? 23.825 8.028 -28.953 1.00 96.88 691 ILE A C 1
ATOM 5442 O O . ILE A 1 691 ? 24.547 7.074 -28.656 1.00 96.88 691 ILE A O 1
ATOM 5446 N N . ARG A 1 692 ? 23.354 8.881 -28.042 1.00 93.12 692 ARG A N 1
ATOM 5447 C CA . ARG A 1 692 ? 23.560 8.740 -26.593 1.00 93.12 692 ARG A CA 1
ATOM 5448 C C . ARG A 1 692 ? 22.372 9.321 -25.825 1.00 93.12 692 ARG A C 1
ATOM 5450 O O . ARG A 1 692 ? 21.778 10.289 -26.303 1.00 93.12 692 ARG A O 1
ATOM 5457 N N . PRO A 1 693 ? 22.009 8.789 -24.646 1.00 90.69 693 PRO A N 1
ATOM 5458 C CA . PRO A 1 693 ? 21.000 9.410 -23.793 1.00 90.69 693 PRO A CA 1
ATOM 5459 C C . PRO A 1 693 ? 21.342 10.862 -23.444 1.00 90.69 693 PRO A C 1
ATOM 5461 O O . PRO A 1 693 ? 22.503 11.206 -23.211 1.00 90.69 693 PRO A O 1
ATOM 5464 N N . MET A 1 694 ? 20.325 11.718 -23.398 1.00 85.44 694 MET A N 1
ATOM 5465 C CA . MET A 1 694 ? 20.470 13.075 -22.877 1.00 85.44 694 MET A CA 1
ATOM 5466 C C . MET A 1 694 ? 20.451 13.005 -21.346 1.00 85.44 694 MET A C 1
ATOM 5468 O O . MET A 1 694 ? 19.532 12.438 -20.753 1.00 85.44 694 MET A O 1
ATOM 5472 N N . ASN A 1 695 ? 21.474 13.546 -20.682 1.00 64.88 695 ASN A N 1
ATOM 5473 C CA . ASN A 1 695 ? 21.479 13.613 -19.223 1.00 64.88 695 ASN A CA 1
ATOM 5474 C C . ASN A 1 695 ? 20.393 14.601 -18.765 1.00 64.88 695 ASN A C 1
ATOM 5476 O O . ASN A 1 695 ? 20.332 15.726 -19.247 1.00 64.88 695 ASN A O 1
ATOM 5480 N N . VAL A 1 696 ? 19.563 14.220 -17.786 1.00 44.94 696 VAL A N 1
ATOM 5481 C CA . VAL A 1 696 ? 18.476 15.064 -17.224 1.00 44.94 696 VAL A CA 1
ATOM 5482 C C . VAL A 1 696 ? 19.021 16.213 -16.345 1.00 44.94 696 VAL A C 1
ATOM 5484 O O . VAL A 1 696 ? 18.338 16.752 -15.481 1.00 44.94 696 VAL A O 1
ATOM 5487 N N . ARG A 1 697 ? 20.273 16.629 -16.545 1.00 34.94 697 ARG A N 1
ATOM 5488 C CA . ARG A 1 697 ? 20.836 17.838 -15.942 1.00 34.94 697 ARG A CA 1
ATOM 5489 C C . ARG A 1 697 ? 21.224 18.786 -17.066 1.00 34.94 697 ARG A C 1
ATOM 5491 O O . ARG A 1 697 ? 22.304 18.654 -17.613 1.00 34.94 697 ARG A O 1
ATOM 5498 N N . PHE A 1 698 ? 20.285 19.675 -17.387 1.00 31.78 698 PHE A N 1
ATOM 5499 C CA . PHE A 1 698 ? 20.476 20.979 -18.026 1.00 31.78 698 PHE A CA 1
ATOM 5500 C C . PHE A 1 698 ? 21.728 21.127 -18.905 1.00 31.78 698 PHE A C 1
ATOM 5502 O O . PHE A 1 698 ? 22.726 21.681 -18.460 1.00 31.78 698 PHE A O 1
ATOM 5509 N N . ASP A 1 699 ? 21.608 20.733 -20.171 1.00 27.98 699 ASP A N 1
ATOM 5510 C CA . ASP A 1 699 ? 22.302 21.411 -21.267 1.00 27.98 699 ASP A CA 1
ATOM 5511 C C . ASP A 1 699 ? 21.252 22.271 -21.994 1.00 27.98 699 ASP A C 1
ATOM 5513 O O . ASP A 1 699 ? 20.653 21.842 -22.984 1.00 27.98 699 ASP A O 1
ATOM 5517 N N . LEU A 1 700 ? 20.962 23.450 -21.429 1.00 28.12 700 LEU A N 1
ATOM 5518 C CA . LEU A 1 700 ? 20.300 24.568 -22.114 1.00 28.12 700 LEU A CA 1
ATOM 5519 C C . LEU A 1 700 ? 21.342 25.649 -22.392 1.00 28.12 700 LEU A C 1
ATOM 5521 O O . LEU A 1 700 ? 22.030 26.036 -21.420 1.00 28.12 700 LEU A O 1
#

Foldseek 3Di:
DDPVVLVVCVVVDPPVVSVVVVVVVVVLVVVVCCCVVVLEQFQDFDDPVSLLVLLLVLLCQAQLNDPDDDDPDPQSQDDDDPVVCVVNSNQRNFADFQQFRQDQDNNRNSLNVLQVSLQSHVLNLLCLLALVLFDGKGKDQAFQLLLLLLLLVLLCVVQVQAQEEEEEFAQDQSVVCSQLVDPSHDYDYDFFDCDQLATADPLVVVLVVCVVCPLSNYSAYEFECAGAPPYHGYQLQSVQLSCQVSVHEYEYACAQPSLPNLSSNSNNNSVVRGDYAKYKYFCCQLQVFDGRMMMIIGSDVVSNRSSRSSDGGGDHSVRSSRSVNSSNRQGSNNSVVLSVVLQVLLVVLVVLLQVLCVVLVKHWRDRPNNSWKTKIFCVSVCVLVVNPPVSQCVLVVLCVLLVNPPKAWFRAQDWDARSNDIDHSRPNSHNPDDTTIIMDTRTGPDDPVSSVSSSLSSVVVLFFLALLSCLSSVPDADPLQKDWGQFQDPVCVVVPPSDSPDIFIWHWDCDPPNTSKTWQFKDQDLPDFQLDDPVCQQCKDDDSHGIGRHLVSQQRSQVVLVSVQGKKKWKWFQFPVRDIWIKIFTRWHFHHVVQQRFTATHDIDIQFPDDQCPQLHRAHKAHQNRQPAPDPPDRLNVLQSHIGSAGNVSDCGSPPSGRLAADPVNNVRGHHWYGGHPDGITRTNIMIMIMHHDPPPDPD

Solvent-accessible surface area (backbone atoms only — not comparable to full-atom values): 36466 Å² total; per-residue (Å²): 136,57,75,65,61,55,60,68,40,55,87,80,38,61,69,71,61,48,51,54,54,51,52,53,53,50,54,56,48,52,56,51,50,48,38,70,70,69,40,35,56,41,63,60,51,46,54,68,73,60,52,50,51,50,47,49,54,30,21,56,52,16,50,71,55,44,93,87,65,86,73,87,63,94,83,50,50,82,71,90,49,67,66,63,34,57,79,45,54,58,58,62,73,31,25,24,32,68,56,20,47,81,40,77,27,90,64,20,46,15,42,29,50,47,42,56,49,25,26,34,30,50,44,39,50,41,32,75,28,36,28,67,66,56,63,38,47,44,72,40,68,35,37,42,36,57,50,49,28,46,49,51,53,41,40,34,73,77,35,76,78,23,33,32,35,42,32,57,49,59,69,46,70,50,74,52,48,30,49,65,72,40,85,78,47,45,81,43,77,37,62,41,42,82,54,84,74,17,32,36,63,39,62,66,60,50,51,53,51,40,68,74,62,40,47,77,32,38,41,31,42,38,41,43,48,50,58,62,38,40,37,36,36,40,59,51,40,64,50,7,34,51,21,45,77,55,73,29,46,24,38,35,40,29,41,50,21,59,58,31,51,69,56,18,40,44,51,40,47,8,48,71,67,28,36,50,49,38,36,36,23,27,39,26,62,56,64,81,45,73,85,45,20,18,39,43,35,14,58,45,51,70,59,53,51,51,39,34,44,62,42,81,30,62,44,67,43,59,48,38,50,53,50,40,52,51,41,39,50,39,9,45,56,49,52,51,50,39,38,50,49,20,54,55,46,32,52,52,47,48,53,54,49,45,55,50,20,60,75,64,64,30,42,68,42,58,35,91,76,32,82,43,25,43,23,32,43,35,57,48,58,29,62,72,50,76,62,38,60,70,64,59,47,42,55,36,55,55,38,42,78,70,75,44,76,82,58,43,58,34,56,48,84,38,66,44,73,55,96,89,45,79,36,50,18,52,61,62,38,25,75,79,60,79,68,29,28,35,30,45,67,35,50,66,82,69,52,72,69,58,48,55,51,47,52,48,50,56,54,57,72,74,52,40,63,47,27,41,48,34,54,71,67,68,57,84,64,45,86,96,35,27,44,79,24,48,36,87,32,70,74,35,62,72,66,73,69,70,48,64,79,32,71,43,82,43,40,41,43,68,65,69,94,81,26,21,24,28,49,46,31,33,41,65,55,86,82,56,80,45,62,38,44,56,66,43,48,34,65,30,50,69,57,97,58,25,32,41,60,17,50,54,57,46,16,53,53,23,58,60,26,54,84,61,62,15,22,27,36,38,36,40,34,30,34,82,84,70,51,78,42,46,42,32,27,35,52,34,36,32,35,50,77,92,59,36,38,25,31,42,64,50,64,72,53,52,61,36,78,54,71,56,51,62,63,26,49,75,20,46,43,21,10,56,84,47,53,69,55,86,41,102,87,54,56,44,20,50,73,58,44,16,45,43,41,58,30,80,83,62,54,70,72,52,43,85,45,40,54,59,53,54,42,96,92,40,72,87,46,69,40,22,51,44,58,46,66,87,79,51,75,41,51,36,61,30,40,37,35,30,36,31,74,39,69,92,67,84,90,125